Protein AF-0000000075204211 (afdb_homodimer)

Radius of gyration: 30.39 Å; Cα contacts (8 Å, |Δi|>4): 695; chains: 2; bounding box: 76×109×74 Å

Structure (mmCIF, N/CA/C/O backbone):
data_AF-0000000075204211-model_v1
#
loop_
_entity.id
_entity.type
_entity.pdbx_description
1 polymer 'Fungal pheromone STE3G-protein-coupled receptor'
#
loop_
_atom_site.group_PDB
_atom_site.id
_atom_site.type_symbol
_atom_site.label_atom_id
_atom_site.label_alt_id
_atom_site.label_comp_id
_atom_site.label_asym_id
_atom_site.label_entity_id
_atom_site.label_seq_id
_atom_site.pdbx_PDB_ins_code
_atom_site.Cartn_x
_atom_site.Cartn_y
_atom_site.Cartn_z
_atom_site.occupancy
_atom_site.B_iso_or_equiv
_atom_site.auth_seq_id
_atom_site.auth_comp_id
_atom_site.auth_asym_id
_atom_site.auth_atom_id
_atom_site.pdbx_PDB_model_num
ATOM 1 N N . MET A 1 1 ? 10.945 -36.438 -4.652 1 28.25 1 MET A N 1
ATOM 2 C CA . MET A 1 1 ? 9.922 -36.031 -3.684 1 28.25 1 MET A CA 1
ATOM 3 C C . MET A 1 1 ? 10.398 -34.875 -2.824 1 28.25 1 MET A C 1
ATOM 5 O O . MET A 1 1 ? 9.609 -34.031 -2.424 1 28.25 1 MET A O 1
ATOM 9 N N . SER A 1 2 ? 11.633 -34.969 -2.404 1 35.09 2 SER A N 1
ATOM 10 C CA . SER A 1 2 ? 12.391 -34.094 -1.518 1 35.09 2 SER A CA 1
ATOM 11 C C . SER A 1 2 ? 12.68 -32.75 -2.186 1 35.09 2 SER A C 1
ATOM 13 O O . SER A 1 2 ? 12.664 -31.719 -1.527 1 35.09 2 SER A O 1
ATOM 15 N N . ASP A 1 3 ? 13.109 -32.812 -3.381 1 40.72 3 ASP A N 1
ATOM 16 C CA . ASP A 1 3 ? 13.492 -31.703 -4.254 1 40.72 3 ASP A CA 1
ATOM 17 C C . ASP A 1 3 ? 12.289 -30.828 -4.578 1 40.72 3 ASP A C 1
ATOM 19 O O . ASP A 1 3 ? 12.43 -29.625 -4.785 1 40.72 3 ASP A O 1
ATOM 23 N N . SER A 1 4 ? 11.125 -31.516 -4.777 1 45.03 4 SER A N 1
ATOM 24 C CA . SER A 1 4 ? 9.805 -30.953 -5.047 1 45.03 4 SER A CA 1
ATOM 25 C C . SER A 1 4 ? 9.344 -30.047 -3.91 1 45.03 4 SER A C 1
ATOM 27 O O . SER A 1 4 ? 8.727 -29 -4.152 1 45.03 4 SER A O 1
ATOM 29 N N . GLN A 1 5 ? 9.672 -30.609 -2.678 1 45.28 5 GLN A N 1
ATOM 30 C CA . GLN A 1 5 ? 9.297 -29.906 -1.453 1 45.28 5 GLN A CA 1
ATOM 31 C C . GLN A 1 5 ? 10.078 -28.609 -1.301 1 45.28 5 GLN A C 1
ATOM 33 O O . GLN A 1 5 ? 9.531 -27.594 -0.864 1 45.28 5 GLN A O 1
ATOM 38 N N . ASN A 1 6 ? 11.445 -28.828 -1.537 1 50.28 6 ASN A N 1
ATOM 39 C CA . ASN A 1 6 ? 12.359 -27.688 -1.424 1 50.28 6 ASN A CA 1
ATOM 40 C C . ASN A 1 6 ? 12.039 -26.609 -2.453 1 50.28 6 ASN A C 1
ATOM 42 O O . ASN A 1 6 ? 12.125 -25.422 -2.154 1 50.28 6 ASN A O 1
ATOM 46 N N . GLY A 1 7 ? 11.539 -27.109 -3.584 1 59.78 7 GLY A N 1
ATOM 47 C CA . GLY A 1 7 ? 11.164 -26.188 -4.648 1 59.78 7 GLY A CA 1
ATOM 48 C C . GLY A 1 7 ? 9.945 -25.359 -4.316 1 59.78 7 GLY A C 1
ATOM 49 O O . GLY A 1 7 ? 9.875 -24.188 -4.656 1 59.78 7 GLY A O 1
ATOM 50 N N . SER A 1 8 ? 9.25 -26.062 -3.373 1 76.88 8 SER A N 1
ATOM 51 C CA . SER A 1 8 ? 7.992 -25.406 -3.025 1 76.88 8 SER A CA 1
ATOM 52 C C . SER A 1 8 ? 8.211 -24.297 -1.997 1 76.88 8 SER A C 1
ATOM 54 O O . SER A 1 8 ? 7.57 -23.25 -2.059 1 76.88 8 SER A O 1
ATOM 56 N N . SER A 1 9 ? 9.312 -24.609 -1.112 1 81.88 9 SER A N 1
ATOM 57 C CA . SER A 1 9 ? 9.555 -23.594 -0.093 1 81.88 9 SER A CA 1
ATOM 58 C C . SER A 1 9 ? 10.125 -22.328 -0.708 1 81.88 9 SER A C 1
ATOM 60 O O . SER A 1 9 ? 9.781 -21.219 -0.29 1 81.88 9 SER A O 1
ATOM 62 N N . LEU A 1 10 ? 10.906 -22.531 -1.711 1 82.75 10 LEU A N 1
ATOM 63 C CA . LEU A 1 10 ? 11.477 -21.375 -2.41 1 82.75 10 LEU A CA 1
ATOM 64 C C . LEU A 1 10 ? 10.406 -20.609 -3.178 1 82.75 10 LEU A C 1
ATOM 66 O O . LEU A 1 10 ? 10.383 -19.375 -3.162 1 82.75 10 LEU A O 1
ATOM 70 N N . GLU A 1 11 ? 9.57 -21.328 -3.736 1 85.88 11 GLU A N 1
ATOM 71 C CA . GLU A 1 11 ? 8.492 -20.688 -4.484 1 85.88 11 GLU A CA 1
ATOM 72 C C . GLU A 1 11 ? 7.559 -19.922 -3.561 1 85.88 11 GLU A C 1
ATOM 74 O O . GLU A 1 11 ? 7.102 -18.828 -3.902 1 85.88 11 GLU A O 1
ATOM 79 N N . ARG A 1 12 ? 7.387 -20.5 -2.412 1 87.69 12 ARG A N 1
ATOM 80 C CA . ARG A 1 12 ? 6.551 -19.828 -1.426 1 87.69 12 ARG A CA 1
ATOM 81 C C . ARG A 1 12 ? 7.199 -18.531 -0.955 1 87.69 12 ARG A C 1
ATOM 83 O O . ARG A 1 12 ? 6.516 -17.516 -0.76 1 87.69 12 ARG A O 1
ATOM 90 N N . SER A 1 13 ? 8.391 -18.688 -0.829 1 89.25 13 SER A N 1
ATOM 91 C CA . SER A 1 13 ? 9.109 -17.5 -0.365 1 89.25 13 SER A CA 1
ATOM 92 C C . SER A 1 13 ? 9.062 -16.391 -1.403 1 89.25 13 SER A C 1
ATOM 94 O O . SER A 1 13 ? 8.898 -15.219 -1.056 1 89.25 13 SER A O 1
ATOM 96 N N . ILE A 1 14 ? 9.125 -16.719 -2.598 1 87.62 14 ILE A N 1
ATOM 97 C CA . ILE A 1 14 ? 9.062 -15.734 -3.672 1 87.62 14 ILE A CA 1
ATOM 98 C C . ILE A 1 14 ? 7.66 -15.148 -3.754 1 87.62 14 ILE A C 1
ATOM 100 O O . ILE A 1 14 ? 7.492 -13.938 -3.922 1 87.62 14 ILE A O 1
ATOM 104 N N . TYR A 1 15 ? 6.75 -16.016 -3.572 1 90.25 15 TYR A N 1
ATOM 105 C CA . TYR A 1 15 ? 5.355 -15.586 -3.641 1 90.25 15 TYR A CA 1
ATOM 106 C C . TYR A 1 15 ? 5.043 -14.57 -2.543 1 90.25 15 TYR A C 1
ATOM 108 O O . TYR A 1 15 ? 4.531 -13.484 -2.82 1 90.25 15 TYR A O 1
ATOM 116 N N . TYR A 1 16 ? 5.398 -14.859 -1.369 1 90.62 16 TYR A N 1
ATOM 117 C CA . TYR A 1 16 ? 5.121 -13.953 -0.262 1 90.62 16 TYR A CA 1
ATOM 118 C C . TYR A 1 16 ? 5.992 -12.703 -0.345 1 90.62 16 TYR A C 1
ATOM 120 O O . TYR A 1 16 ? 5.578 -11.625 0.073 1 90.62 16 TYR A O 1
ATOM 128 N N . GLY A 1 17 ? 7.148 -12.898 -0.86 1 92.12 17 GLY A N 1
ATOM 129 C CA . GLY A 1 17 ? 7.988 -11.727 -1.081 1 92.12 17 GLY A CA 1
ATOM 130 C C . GLY A 1 17 ? 7.363 -10.711 -2.021 1 92.12 17 GLY A C 1
ATOM 131 O O . GLY A 1 17 ? 7.383 -9.516 -1.746 1 92.12 17 GLY A O 1
ATOM 132 N N . ILE A 1 18 ? 6.738 -11.203 -3.018 1 92.5 18 ILE A N 1
ATOM 133 C CA . ILE A 1 18 ? 6.129 -10.344 -4.02 1 92.5 18 ILE A CA 1
ATOM 134 C C . ILE A 1 18 ? 4.883 -9.672 -3.438 1 92.5 18 ILE A C 1
ATOM 136 O O . ILE A 1 18 ? 4.629 -8.492 -3.695 1 92.5 18 ILE A O 1
ATOM 140 N N . ILE A 1 19 ? 4.184 -10.383 -2.654 1 93.81 19 ILE A N 1
ATOM 141 C CA . ILE A 1 19 ? 2.973 -9.844 -2.045 1 93.81 19 ILE A CA 1
ATOM 142 C C . ILE A 1 19 ? 3.338 -8.727 -1.072 1 93.81 19 ILE A C 1
ATOM 144 O O . ILE A 1 19 ? 2.727 -7.652 -1.09 1 93.81 19 ILE A O 1
ATOM 148 N N . PHE A 1 20 ? 4.289 -8.984 -0.342 1 93 20 PHE A N 1
ATOM 149 C CA . PHE A 1 20 ? 4.699 -7.969 0.616 1 93 20 PHE A CA 1
ATOM 150 C C . PHE A 1 20 ? 5.297 -6.762 -0.099 1 93 20 PHE A C 1
ATOM 152 O O . PHE A 1 20 ? 5.113 -5.625 0.335 1 93 20 PHE A O 1
ATOM 159 N N . LYS A 1 21 ? 5.984 -7.051 -1.141 1 94.12 21 LYS A N 1
ATOM 160 C CA . LYS A 1 21 ? 6.504 -5.953 -1.95 1 94.12 21 LYS A CA 1
ATOM 161 C C . LYS A 1 21 ? 5.375 -5.09 -2.498 1 94.12 21 LYS A C 1
ATOM 163 O O . LYS A 1 21 ? 5.477 -3.859 -2.508 1 94.12 21 LYS A O 1
ATOM 168 N N . ALA A 1 22 ? 4.355 -5.711 -2.875 1 94.19 22 ALA A N 1
ATOM 169 C CA . ALA A 1 22 ? 3.201 -4.984 -3.4 1 94.19 22 ALA A CA 1
ATOM 170 C C . ALA A 1 22 ? 2.533 -4.152 -2.311 1 94.19 22 ALA A C 1
ATOM 172 O O . ALA A 1 22 ? 2.146 -3.004 -2.545 1 94.19 22 ALA A O 1
ATOM 173 N N . ILE A 1 23 ? 2.414 -4.711 -1.165 1 93.19 23 ILE A N 1
ATOM 174 C CA . ILE A 1 23 ? 1.815 -4.008 -0.037 1 93.19 23 ILE A CA 1
ATOM 175 C C . ILE A 1 23 ? 2.658 -2.783 0.312 1 93.19 23 ILE A C 1
ATOM 177 O O . ILE A 1 23 ? 2.127 -1.681 0.466 1 93.19 23 ILE A O 1
ATOM 181 N N . LEU A 1 24 ? 3.924 -3.008 0.404 1 93.19 24 LEU A N 1
ATOM 182 C CA . LEU A 1 24 ? 4.828 -1.922 0.762 1 93.19 24 LEU A CA 1
ATOM 183 C C . LEU A 1 24 ? 4.867 -0.863 -0.335 1 93.19 24 LEU A C 1
ATOM 185 O O . LEU A 1 24 ? 5.008 0.328 -0.049 1 93.19 24 LEU A O 1
ATOM 189 N N . TYR A 1 25 ? 4.77 -1.307 -1.553 1 93.56 25 TYR A N 1
ATOM 190 C CA . TYR A 1 25 ? 4.684 -0.368 -2.666 1 93.56 25 TYR A CA 1
ATOM 191 C C . TYR A 1 25 ? 3.475 0.549 -2.514 1 93.56 25 TYR A C 1
ATOM 193 O O . TYR A 1 25 ? 3.562 1.75 -2.779 1 93.56 25 TYR A O 1
ATOM 201 N N . GLY A 1 26 ? 2.375 -0.019 -2.119 1 92.56 26 GLY A N 1
ATOM 202 C CA . GLY A 1 26 ? 1.197 0.8 -1.88 1 92.56 26 GLY A CA 1
ATOM 203 C C . GLY A 1 26 ? 1.418 1.867 -0.824 1 92.56 26 GLY A C 1
ATOM 204 O O . GLY A 1 26 ? 1.018 3.02 -1.005 1 92.56 26 GLY A O 1
ATOM 205 N N . ILE A 1 27 ? 2.068 1.484 0.167 1 89.44 27 ILE A N 1
ATOM 206 C CA . ILE A 1 27 ? 2.361 2.418 1.249 1 89.44 27 ILE A CA 1
ATOM 207 C C . ILE A 1 27 ? 3.281 3.525 0.739 1 89.44 27 ILE A C 1
ATOM 209 O O . ILE A 1 27 ? 3.055 4.707 1.017 1 89.44 27 ILE A O 1
ATOM 213 N N . ASP A 1 28 ? 4.254 3.125 -0.022 1 91.88 28 ASP A N 1
ATOM 214 C CA . ASP A 1 28 ? 5.215 4.082 -0.557 1 91.88 28 ASP A CA 1
ATOM 215 C C . ASP A 1 28 ? 4.547 5.051 -1.529 1 91.88 28 ASP A C 1
ATOM 217 O O . ASP A 1 28 ? 4.859 6.242 -1.541 1 91.88 28 ASP A O 1
ATOM 221 N N . PHE A 1 29 ? 3.721 4.477 -2.264 1 90.62 29 PHE A N 1
ATOM 222 C CA . PHE A 1 29 ? 2.98 5.273 -3.234 1 90.62 29 PHE A CA 1
ATOM 223 C C . PHE A 1 29 ? 2.17 6.359 -2.539 1 90.62 29 PHE A C 1
ATOM 225 O O . PHE A 1 29 ? 2.219 7.527 -2.936 1 90.62 29 PHE A O 1
ATOM 232 N N . TYR A 1 30 ? 1.509 6.051 -1.484 1 87.81 30 TYR A N 1
ATOM 233 C CA . TYR A 1 30 ? 0.716 7.008 -0.72 1 87.81 30 TYR A CA 1
ATOM 234 C C . TYR A 1 30 ? 1.612 8.016 -0.014 1 87.81 30 TYR A C 1
ATOM 236 O O . TYR A 1 30 ? 1.323 9.219 -0.008 1 87.81 30 TYR A O 1
ATOM 244 N N . MET A 1 31 ? 2.617 7.496 0.508 1 85.38 31 MET A N 1
ATOM 245 C CA . MET A 1 31 ? 3.521 8.359 1.259 1 85.38 31 MET A CA 1
ATOM 246 C C . MET A 1 31 ? 4.129 9.43 0.354 1 85.38 31 MET A C 1
ATOM 248 O O . MET A 1 31 ? 4.297 10.578 0.768 1 85.38 31 MET A O 1
ATOM 252 N N . TYR A 1 32 ? 4.449 9.094 -0.864 1 89.12 32 TYR A N 1
ATOM 253 C CA . TYR A 1 32 ? 5.039 10.047 -1.792 1 89.12 32 TYR A CA 1
ATOM 254 C C . TYR A 1 32 ? 4.059 11.172 -2.111 1 89.12 32 TYR A C 1
ATOM 256 O O . TYR A 1 32 ? 4.41 12.352 -2.035 1 89.12 32 TYR A O 1
ATOM 264 N N . PHE A 1 33 ? 2.898 10.766 -2.398 1 84.44 33 PHE A N 1
ATOM 265 C CA . PHE A 1 33 ? 1.928 11.781 -2.785 1 84.44 33 PHE A CA 1
ATOM 266 C C . PHE A 1 33 ? 1.517 12.625 -1.584 1 84.44 33 PHE A C 1
ATOM 268 O O . PHE A 1 33 ? 1.219 13.812 -1.724 1 84.44 33 PHE A O 1
ATOM 275 N N . HIS A 1 34 ? 1.537 12.055 -0.478 1 80.69 34 HIS A N 1
ATOM 276 C CA . HIS A 1 34 ? 1.287 12.82 0.737 1 80.69 34 HIS A CA 1
ATOM 277 C C . HIS A 1 34 ? 2.4 13.828 0.988 1 80.69 34 HIS A C 1
ATOM 279 O O . HIS A 1 34 ? 2.133 14.969 1.376 1 80.69 34 HIS A O 1
ATOM 285 N N . SER A 1 35 ? 3.588 13.43 0.767 1 82.38 35 SER A N 1
ATOM 286 C CA . SER A 1 35 ? 4.715 14.344 0.943 1 82.38 35 SER A CA 1
ATOM 287 C C . SER A 1 35 ? 4.656 15.492 -0.054 1 82.38 35 SER A C 1
ATOM 289 O O . SER A 1 35 ? 4.926 16.641 0.3 1 82.38 35 SER A O 1
ATOM 291 N N . VAL A 1 36 ? 4.348 15.141 -1.252 1 81.94 36 VAL A N 1
ATOM 292 C CA . VAL A 1 36 ? 4.242 16.172 -2.281 1 81.94 36 VAL A CA 1
ATOM 293 C C . VAL A 1 36 ? 3.137 17.156 -1.912 1 81.94 36 VAL A C 1
ATOM 295 O O . VAL A 1 36 ? 3.299 18.375 -2.08 1 81.94 36 VAL A O 1
ATOM 298 N N . TYR A 1 37 ? 2.064 16.656 -1.353 1 76.94 37 TYR A N 1
ATOM 299 C CA . TYR A 1 37 ? 0.959 17.5 -0.917 1 76.94 37 TYR A CA 1
ATOM 300 C C . TYR A 1 37 ? 1.397 18.438 0.201 1 76.94 37 TYR A C 1
ATOM 302 O O . TYR A 1 37 ? 1.08 19.641 0.181 1 76.94 37 TYR A O 1
ATOM 310 N N . LEU A 1 38 ? 2.072 17.969 1.092 1 73.5 38 LEU A N 1
ATOM 311 C CA . LEU A 1 38 ? 2.549 18.766 2.213 1 73.5 38 LEU A CA 1
ATOM 312 C C . LEU A 1 38 ? 3.521 19.844 1.738 1 73.5 38 LEU A C 1
ATOM 314 O O . LEU A 1 38 ? 3.506 20.969 2.244 1 73.5 38 LEU A O 1
ATOM 318 N N . PHE A 1 39 ? 4.332 19.516 0.77 1 76.12 39 PHE A N 1
ATOM 319 C CA . PHE A 1 39 ? 5.273 20.484 0.225 1 76.12 39 PHE A CA 1
ATOM 320 C C . PHE A 1 39 ? 4.543 21.578 -0.542 1 76.12 39 PHE A C 1
ATOM 322 O O . PHE A 1 39 ? 4.953 22.734 -0.523 1 76.12 39 PHE A O 1
ATOM 329 N N . MET A 1 40 ? 3.496 21.203 -1.125 1 71.25 40 MET A N 1
ATOM 330 C CA . MET A 1 40 ? 2.725 22.172 -1.904 1 71.25 40 MET A CA 1
ATOM 331 C C . MET A 1 40 ? 1.93 23.094 -0.99 1 71.25 40 MET A C 1
ATOM 333 O O . MET A 1 40 ? 1.797 24.297 -1.271 1 71.25 40 MET A O 1
ATOM 337 N N . VAL A 1 41 ? 1.399 22.609 0.006 1 62.75 41 VAL A N 1
ATOM 338 C CA . VAL A 1 41 ? 0.593 23.406 0.928 1 62.75 41 VAL A CA 1
ATOM 339 C C . VAL A 1 41 ? 1.503 24.266 1.803 1 62.75 41 VAL A C 1
ATOM 341 O O . VAL A 1 41 ? 1.128 25.375 2.201 1 62.75 41 VAL A O 1
ATOM 344 N N . ALA A 1 42 ? 2.514 23.672 2.219 1 57.75 42 ALA A N 1
ATOM 345 C CA . ALA A 1 42 ? 3.436 24.453 3.037 1 57.75 42 ALA A CA 1
ATOM 346 C C . ALA A 1 42 ? 3.984 25.641 2.258 1 57.75 42 ALA A C 1
ATOM 348 O O . ALA A 1 42 ? 4.52 26.578 2.846 1 57.75 42 ALA A O 1
ATOM 349 N N . GLY A 1 43 ? 3.387 26.219 1.169 1 52.66 43 GLY A N 1
ATOM 350 C CA . GLY A 1 43 ? 3.523 27.391 0.305 1 52.66 43 GLY A CA 1
ATOM 351 C C . GLY A 1 43 ? 4.758 28.219 0.609 1 52.66 43 GLY A C 1
ATOM 352 O O . GLY A 1 43 ? 4.934 29.297 0.058 1 52.66 43 GLY A O 1
ATOM 353 N N . GLY A 1 44 ? 5.547 28.125 1.689 1 48.88 44 GLY A N 1
ATOM 354 C CA . GLY A 1 44 ? 6.402 29.281 1.928 1 48.88 44 GLY A CA 1
ATOM 355 C C . GLY A 1 44 ? 7.57 29.359 0.963 1 48.88 44 GLY A C 1
ATOM 356 O O . GLY A 1 44 ? 7.977 28.359 0.382 1 48.88 44 GLY A O 1
ATOM 357 N N . SER A 1 45 ? 7.824 30.688 0.385 1 46.22 45 SER A N 1
ATOM 358 C CA . SER A 1 45 ? 8.75 31.25 -0.59 1 46.22 45 SER A CA 1
ATOM 359 C C . SER A 1 45 ? 10.109 30.547 -0.533 1 46.22 45 SER A C 1
ATOM 361 O O . SER A 1 45 ? 10.695 30.234 -1.57 1 46.22 45 SER A O 1
ATOM 363 N N . ALA A 1 46 ? 10.922 30.922 0.455 1 46.5 46 ALA A N 1
ATOM 364 C CA . ALA A 1 46 ? 12.375 30.781 0.529 1 46.5 46 ALA A CA 1
ATOM 365 C C . ALA A 1 46 ? 12.797 29.328 0.399 1 46.5 46 ALA A C 1
ATOM 367 O O . ALA A 1 46 ? 13.945 29.031 0.061 1 46.5 46 ALA A O 1
ATOM 368 N N . ARG A 1 47 ? 11.984 28.328 0.801 1 52.72 47 ARG A N 1
ATOM 369 C CA . ARG A 1 47 ? 12.305 26.922 1.083 1 52.72 47 ARG A CA 1
ATOM 370 C C . ARG A 1 47 ? 11.961 26.031 -0.108 1 52.72 47 ARG A C 1
ATOM 372 O O . ARG A 1 47 ? 12.047 24.812 -0.016 1 52.72 47 ARG A O 1
ATOM 379 N N . SER A 1 48 ? 11.852 26.75 -1.287 1 55.72 48 SER A N 1
ATOM 380 C CA . SER A 1 48 ? 11.258 26.188 -2.496 1 55.72 48 SER A CA 1
ATOM 381 C C . SER A 1 48 ? 12.219 25.234 -3.191 1 55.72 48 SER A C 1
ATOM 383 O O . SER A 1 48 ? 11.82 24.156 -3.631 1 55.72 48 SER A O 1
ATOM 385 N N . HIS A 1 49 ? 13.562 25.75 -3.227 1 57.97 49 HIS A N 1
ATOM 386 C CA . HIS A 1 49 ? 14.477 24.922 -4.012 1 57.97 49 HIS A CA 1
ATOM 387 C C . HIS A 1 49 ? 14.734 23.594 -3.334 1 57.97 49 HIS A C 1
ATOM 389 O O . HIS A 1 49 ? 14.797 22.547 -4 1 57.97 49 HIS A O 1
ATOM 395 N N . SER A 1 50 ? 14.789 23.656 -2.014 1 65.44 50 SER A N 1
ATOM 396 C CA . SER A 1 50 ? 15.078 22.422 -1.302 1 65.44 50 SER A CA 1
ATOM 397 C C . SER A 1 50 ? 13.891 21.469 -1.355 1 65.44 50 SER A C 1
ATOM 399 O O . SER A 1 50 ? 14.078 20.25 -1.432 1 65.44 50 SER A O 1
ATOM 401 N N . HIS A 1 51 ? 12.812 22.062 -1.683 1 74.5 51 HIS A N 1
ATOM 402 C CA . HIS A 1 51 ? 11.609 21.234 -1.747 1 74.5 51 HIS A CA 1
ATOM 403 C C . HIS A 1 51 ? 11.516 20.5 -3.082 1 74.5 51 HIS A C 1
ATOM 405 O O . HIS A 1 51 ? 11.078 19.344 -3.135 1 74.5 51 HIS A O 1
ATOM 411 N N . GLY A 1 52 ? 12.141 21.172 -4.051 1 76.19 52 GLY A N 1
ATOM 412 C CA . GLY A 1 52 ? 12.094 20.562 -5.375 1 76.19 52 GLY A CA 1
ATOM 413 C C . GLY A 1 52 ? 12.984 19.344 -5.5 1 76.19 52 GLY A C 1
ATOM 414 O O . GLY A 1 52 ? 12.594 18.359 -6.129 1 76.19 52 GLY A O 1
ATOM 415 N N . LEU A 1 53 ? 14.117 19.422 -4.887 1 79.62 53 LEU A N 1
ATOM 416 C CA . LEU A 1 53 ? 15.055 18.312 -4.938 1 79.62 53 LEU A CA 1
ATOM 417 C C . LEU A 1 53 ? 14.461 17.078 -4.262 1 79.62 53 LEU A C 1
ATOM 419 O O . LEU A 1 53 ? 14.57 15.961 -4.781 1 79.62 53 LEU A O 1
ATOM 423 N N . TYR A 1 54 ? 13.766 17.312 -3.199 1 83.62 54 TYR A N 1
ATOM 424 C CA . TYR A 1 54 ? 13.18 16.188 -2.471 1 83.62 54 TYR A CA 1
ATOM 425 C C . TYR A 1 54 ? 12.023 15.578 -3.25 1 83.62 54 TYR A C 1
ATOM 427 O O . TYR A 1 54 ? 11.836 14.359 -3.232 1 83.62 54 TYR A O 1
ATOM 435 N N . VAL A 1 55 ? 11.367 16.438 -3.984 1 85.81 55 VAL A N 1
ATOM 436 C CA . VAL A 1 55 ? 10.242 15.938 -4.766 1 85.81 55 VAL A CA 1
ATOM 437 C C . VAL A 1 55 ? 10.75 15.125 -5.953 1 85.81 55 VAL A C 1
ATOM 439 O O . VAL A 1 55 ? 10.203 14.07 -6.27 1 85.81 55 VAL A O 1
ATOM 442 N N . VAL A 1 56 ? 11.844 15.586 -6.5 1 88.25 56 VAL A N 1
ATOM 443 C CA . VAL A 1 56 ? 12.391 14.906 -7.672 1 88.25 56 VAL A CA 1
ATOM 444 C C . VAL A 1 56 ? 13.031 13.586 -7.258 1 88.25 56 VAL A C 1
ATOM 446 O O . VAL A 1 56 ? 12.836 12.562 -7.91 1 88.25 56 VAL A O 1
ATOM 449 N N . VAL A 1 57 ? 13.75 13.648 -6.234 1 88.88 57 VAL A N 1
ATOM 450 C CA . VAL A 1 57 ? 14.406 12.43 -5.77 1 88.88 57 VAL A CA 1
ATOM 451 C C . VAL A 1 57 ? 13.352 11.422 -5.309 1 88.88 57 VAL A C 1
ATOM 453 O O . VAL A 1 57 ? 13.453 10.227 -5.602 1 88.88 57 VAL A O 1
ATOM 456 N N . GLY A 1 58 ? 12.352 11.93 -4.621 1 90.5 58 GLY A N 1
ATOM 457 C CA . GLY A 1 58 ? 11.266 11.047 -4.211 1 90.5 58 GLY A CA 1
ATOM 458 C C . GLY A 1 58 ? 10.508 10.453 -5.383 1 90.5 58 GLY A C 1
ATOM 459 O O . GLY A 1 58 ? 10.156 9.273 -5.359 1 90.5 58 GLY A O 1
ATOM 460 N N . GLY A 1 59 ? 10.297 11.234 -6.383 1 91.94 59 GLY A N 1
ATOM 461 C CA . GLY A 1 59 ? 9.625 10.758 -7.582 1 91.94 59 GLY A CA 1
ATOM 462 C C . GLY A 1 59 ? 10.438 9.734 -8.352 1 91.94 59 GLY A C 1
ATOM 463 O O . GLY A 1 59 ? 9.883 8.75 -8.859 1 91.94 59 GLY A O 1
ATOM 464 N N . THR A 1 60 ? 11.695 9.977 -8.398 1 93.38 60 THR A N 1
ATOM 465 C CA . THR A 1 60 ? 12.578 9.031 -9.07 1 93.38 60 THR A CA 1
ATOM 466 C C . THR A 1 60 ? 12.617 7.703 -8.328 1 93.38 60 THR A C 1
ATOM 468 O O . THR A 1 60 ? 12.594 6.637 -8.945 1 93.38 60 THR A O 1
ATOM 471 N N . LEU A 1 61 ? 12.688 7.773 -7.047 1 93.88 61 LEU A N 1
ATOM 472 C CA . LEU A 1 61 ? 12.695 6.562 -6.234 1 93.88 61 LEU A CA 1
ATOM 473 C C . LEU A 1 61 ? 11.406 5.773 -6.422 1 93.88 61 LEU A C 1
ATOM 475 O O . LEU A 1 61 ? 11.43 4.547 -6.523 1 93.88 61 LEU A O 1
ATOM 479 N N . LEU A 1 62 ? 10.312 6.449 -6.504 1 93.88 62 LEU A N 1
ATOM 480 C CA . LEU A 1 62 ? 9.023 5.789 -6.715 1 93.88 62 LEU A CA 1
ATOM 481 C C . LEU A 1 62 ? 8.969 5.145 -8.094 1 93.88 62 LEU A C 1
ATOM 483 O O . LEU A 1 62 ? 8.438 4.039 -8.25 1 93.88 62 LEU A O 1
ATOM 487 N N . ALA A 1 63 ? 9.477 5.859 -9.023 1 93.75 63 ALA A N 1
ATOM 488 C CA . ALA A 1 63 ? 9.492 5.324 -10.383 1 93.75 63 ALA A CA 1
ATOM 489 C C . ALA A 1 63 ? 10.336 4.055 -10.461 1 93.75 63 ALA A C 1
ATOM 491 O O . ALA A 1 63 ? 9.938 3.074 -11.094 1 93.75 63 ALA A O 1
ATOM 492 N N . LEU A 1 64 ? 11.445 4.133 -9.875 1 94.06 64 LEU A N 1
ATOM 493 C CA . LEU A 1 64 ? 12.328 2.971 -9.867 1 94.06 64 LEU A CA 1
ATOM 494 C C . LEU A 1 64 ? 11.68 1.804 -9.125 1 94.06 64 LEU A C 1
ATOM 496 O O . LEU A 1 64 ? 11.758 0.659 -9.578 1 94.06 64 LEU A O 1
ATOM 500 N N . LEU A 1 65 ? 11.047 2.098 -8.023 1 94.19 65 LEU A N 1
ATOM 501 C CA . LEU A 1 65 ? 10.359 1.06 -7.262 1 94.19 65 LEU A CA 1
ATOM 502 C C . LEU A 1 65 ? 9.203 0.471 -8.07 1 94.19 65 LEU A C 1
ATOM 504 O O . LEU A 1 65 ? 8.938 -0.729 -7.988 1 94.19 65 LEU A O 1
ATOM 508 N N . THR A 1 66 ? 8.594 1.315 -8.82 1 94.31 66 THR A N 1
ATOM 509 C CA . THR A 1 66 ? 7.488 0.864 -9.656 1 94.31 66 THR A CA 1
ATOM 510 C C . THR A 1 66 ? 7.984 -0.099 -10.734 1 94.31 66 THR A C 1
ATOM 512 O O . THR A 1 66 ? 7.391 -1.159 -10.945 1 94.31 66 THR A O 1
ATOM 515 N N . ILE A 1 67 ? 9.031 0.276 -11.289 1 93.12 67 ILE A N 1
ATOM 516 C CA . ILE A 1 67 ? 9.602 -0.561 -12.336 1 93.12 67 ILE A CA 1
ATOM 517 C C . ILE A 1 67 ? 10.031 -1.903 -11.75 1 93.12 67 ILE A C 1
ATOM 519 O O . ILE A 1 67 ? 9.727 -2.959 -12.312 1 93.12 67 ILE A O 1
ATOM 523 N N . SER A 1 68 ? 10.695 -1.859 -10.727 1 93.25 68 SER A N 1
ATOM 524 C CA . SER A 1 68 ? 11.18 -3.08 -10.086 1 93.25 68 SER A CA 1
ATOM 525 C C . SER A 1 68 ? 10.023 -3.965 -9.641 1 93.25 68 SER A C 1
ATOM 527 O O . SER A 1 68 ? 10.055 -5.184 -9.836 1 93.25 68 SER A O 1
ATOM 529 N N . THR A 1 69 ? 8.992 -3.363 -9.031 1 94.12 69 THR A N 1
ATOM 530 C CA . THR A 1 69 ? 7.859 -4.121 -8.516 1 94.12 69 THR A CA 1
ATOM 531 C C . THR A 1 69 ? 7.09 -4.793 -9.648 1 94.12 69 THR A C 1
ATOM 533 O O . THR A 1 69 ? 6.816 -5.992 -9.594 1 94.12 69 THR A O 1
ATOM 536 N N . PHE A 1 70 ? 6.859 -4.094 -10.703 1 92.88 70 PHE A N 1
ATOM 537 C CA . PHE A 1 70 ? 6.039 -4.652 -11.773 1 92.88 70 PHE A CA 1
ATOM 538 C C . PHE A 1 70 ? 6.852 -5.625 -12.625 1 92.88 70 PHE A C 1
ATOM 540 O O . PHE A 1 70 ? 6.305 -6.59 -13.164 1 92.88 70 PHE A O 1
ATOM 547 N N . ALA A 1 71 ? 8.133 -5.395 -12.703 1 90.5 71 ALA A N 1
ATOM 548 C CA . ALA A 1 71 ? 8.977 -6.379 -13.375 1 90.5 71 ALA A CA 1
ATOM 549 C C . ALA A 1 71 ? 8.953 -7.719 -12.641 1 90.5 71 ALA A C 1
ATOM 551 O O . ALA A 1 71 ? 8.852 -8.773 -13.266 1 90.5 71 ALA A O 1
ATOM 552 N N . ASN A 1 72 ? 9 -7.652 -11.32 1 90.69 72 ASN A N 1
ATOM 553 C CA . ASN A 1 72 ? 8.969 -8.875 -10.523 1 90.69 72 ASN A CA 1
ATOM 554 C C . ASN A 1 72 ? 7.598 -9.547 -10.586 1 90.69 72 ASN A C 1
ATOM 556 O O . ASN A 1 72 ? 7.5 -10.773 -10.594 1 90.69 72 ASN A O 1
ATOM 560 N N . ILE A 1 73 ? 6.559 -8.75 -10.656 1 91.69 73 ILE A N 1
ATOM 561 C CA . ILE A 1 73 ? 5.199 -9.273 -10.711 1 91.69 73 ILE A CA 1
ATOM 562 C C . ILE A 1 73 ? 4.98 -9.984 -12.047 1 91.69 73 ILE A C 1
ATOM 564 O O . ILE A 1 73 ? 4.418 -11.078 -12.086 1 91.69 73 ILE A O 1
ATOM 568 N N . VAL A 1 74 ? 5.461 -9.406 -13.102 1 89.69 74 VAL A N 1
ATOM 569 C CA . VAL A 1 74 ? 5.289 -10.008 -14.422 1 89.69 74 VAL A CA 1
ATOM 570 C C . VAL A 1 74 ? 6.133 -11.273 -14.523 1 89.69 74 VAL A C 1
ATOM 572 O O . VAL A 1 74 ? 5.699 -12.266 -15.117 1 89.69 74 VAL A O 1
ATOM 575 N N . PHE A 1 75 ? 7.258 -11.227 -13.938 1 87.88 75 PHE A N 1
ATOM 576 C CA . PHE A 1 75 ? 8.109 -12.406 -13.953 1 87.88 75 PHE A CA 1
ATOM 577 C C . PHE A 1 75 ? 7.438 -13.57 -13.234 1 87.88 75 PHE A C 1
ATOM 579 O O . PHE A 1 75 ? 7.504 -14.711 -13.688 1 87.88 75 PHE A O 1
ATOM 586 N N . ALA A 1 76 ? 6.836 -13.258 -12.133 1 87.44 76 ALA A N 1
ATOM 587 C CA . ALA A 1 76 ? 6.156 -14.289 -11.359 1 87.44 76 ALA A CA 1
ATOM 588 C C . ALA A 1 76 ? 4.953 -14.844 -12.125 1 87.44 76 ALA A C 1
ATOM 590 O O . ALA A 1 76 ? 4.648 -16.031 -12.031 1 87.44 76 ALA A O 1
ATOM 591 N N . GLU A 1 77 ? 4.332 -13.992 -12.891 1 87.62 77 GLU A N 1
ATOM 592 C CA . GLU A 1 77 ? 3.232 -14.461 -13.734 1 87.62 77 GLU A CA 1
ATOM 593 C C . GLU A 1 77 ? 3.713 -15.477 -14.758 1 87.62 77 GLU A C 1
ATOM 595 O O . GLU A 1 77 ? 3.084 -16.531 -14.945 1 87.62 77 GLU A O 1
ATOM 600 N N . PHE A 1 78 ? 4.816 -15.195 -15.367 1 84.56 78 PHE A N 1
ATOM 601 C CA . PHE A 1 78 ? 5.355 -16.094 -16.375 1 84.56 78 PHE A CA 1
ATOM 602 C C . PHE A 1 78 ? 5.809 -17.406 -15.734 1 84.56 78 PHE A C 1
ATOM 604 O O . PHE A 1 78 ? 5.656 -18.484 -16.328 1 84.56 78 PHE A O 1
ATOM 611 N N . MET A 1 79 ? 6.223 -17.281 -14.57 1 82.94 79 MET A N 1
ATOM 612 C CA . MET A 1 79 ? 6.766 -18.453 -13.883 1 82.94 79 MET A CA 1
ATOM 613 C C . MET A 1 79 ? 5.645 -19.391 -13.43 1 82.94 79 MET A C 1
ATOM 615 O O . MET A 1 79 ? 5.711 -20.594 -13.648 1 82.94 79 MET A O 1
ATOM 619 N N . TRP A 1 80 ? 4.609 -18.828 -12.836 1 84.31 80 TRP A N 1
ATOM 620 C CA . TRP A 1 80 ? 3.607 -19.672 -12.18 1 84.31 80 TRP A CA 1
ATOM 621 C C . TRP A 1 80 ? 2.434 -19.938 -13.117 1 84.31 80 TRP A C 1
ATOM 623 O O . TRP A 1 80 ? 1.742 -20.953 -12.969 1 84.31 80 TRP A O 1
ATOM 633 N N . ILE A 1 81 ? 2.182 -19.094 -14.109 1 83 81 ILE A N 1
ATOM 634 C CA . ILE A 1 81 ? 0.954 -19.234 -14.883 1 83 81 ILE A CA 1
ATOM 635 C C . ILE A 1 81 ? 1.293 -19.641 -16.312 1 83 81 ILE A C 1
ATOM 637 O O . ILE A 1 81 ? 0.876 -20.703 -16.797 1 83 81 ILE A O 1
ATOM 641 N N . ASP A 1 82 ? 2.15 -18.922 -17.016 1 80.12 82 ASP A N 1
ATOM 642 C CA . ASP A 1 82 ? 2.361 -19.125 -18.438 1 80.12 82 ASP A CA 1
ATOM 643 C C . ASP A 1 82 ? 3.316 -20.297 -18.688 1 80.12 82 ASP A C 1
ATOM 645 O O . ASP A 1 82 ? 3.115 -21.078 -19.625 1 80.12 82 ASP A O 1
ATOM 649 N N . HIS A 1 83 ? 4.352 -20.391 -17.922 1 78.94 83 HIS A N 1
ATOM 650 C CA . HIS A 1 83 ? 5.363 -21.406 -18.203 1 78.94 83 HIS A CA 1
ATOM 651 C C . HIS A 1 83 ? 5.504 -22.375 -17.047 1 78.94 83 HIS A C 1
ATOM 653 O O . HIS A 1 83 ? 6.621 -22.734 -16.656 1 78.94 83 HIS A O 1
ATOM 659 N N . ARG A 1 84 ? 4.344 -22.828 -16.609 1 77.44 84 ARG A N 1
ATOM 660 C CA . ARG A 1 84 ? 4.371 -23.734 -15.469 1 77.44 84 ARG A CA 1
ATOM 661 C C . ARG A 1 84 ? 4.816 -25.125 -15.891 1 77.44 84 ARG A C 1
ATOM 663 O O . ARG A 1 84 ? 5.344 -25.891 -15.07 1 77.44 84 ARG A O 1
ATOM 670 N N . ASP A 1 85 ? 4.625 -25.391 -17.125 1 72.75 85 ASP A N 1
ATOM 671 C CA . ASP A 1 85 ? 4.832 -26.75 -17.594 1 72.75 85 ASP A CA 1
ATOM 672 C C . ASP A 1 85 ? 6.223 -26.922 -18.203 1 72.75 85 ASP A C 1
ATOM 674 O O . ASP A 1 85 ? 6.484 -27.891 -18.906 1 72.75 85 ASP A O 1
ATOM 678 N N . ILE A 1 86 ? 7.062 -26.016 -17.969 1 70.19 86 ILE A N 1
ATOM 679 C CA . ILE A 1 86 ? 8.414 -26.141 -18.516 1 70.19 86 ILE A CA 1
ATOM 680 C C . ILE A 1 86 ? 9.203 -27.156 -17.688 1 70.19 86 ILE A C 1
ATOM 682 O O . ILE A 1 86 ? 8.773 -27.531 -16.594 1 70.19 86 ILE A O 1
ATOM 686 N N . PHE A 1 87 ? 10.219 -27.625 -18.312 1 73.25 87 PHE A N 1
ATOM 687 C CA . PHE A 1 87 ? 11.078 -28.578 -17.641 1 73.25 87 PHE A CA 1
ATOM 688 C C . PHE A 1 87 ? 11.633 -28 -16.344 1 73.25 87 PHE A C 1
ATOM 690 O O . PHE A 1 87 ? 12.195 -26.891 -16.344 1 73.25 87 PHE A O 1
ATOM 697 N N . GLY A 1 88 ? 11.383 -28.578 -15.125 1 73.19 88 GLY A N 1
ATOM 698 C CA . GLY A 1 88 ? 11.852 -28.125 -13.828 1 73.19 88 GLY A CA 1
ATOM 699 C C . GLY A 1 88 ? 10.836 -27.281 -13.078 1 73.19 88 GLY A C 1
ATOM 700 O O . GLY A 1 88 ? 11.055 -26.906 -11.93 1 73.19 88 GLY A O 1
ATOM 701 N N . GLY A 1 89 ? 9.727 -27.094 -13.797 1 75.31 89 GLY A N 1
ATOM 702 C CA . GLY A 1 89 ? 8.656 -26.359 -13.133 1 75.31 89 GLY A CA 1
ATOM 703 C C . GLY A 1 89 ? 8.922 -24.859 -13.047 1 75.31 89 GLY A C 1
ATOM 704 O O . GLY A 1 89 ? 9.742 -24.328 -13.797 1 75.31 89 GLY A O 1
ATOM 705 N N . PRO A 1 90 ? 8.25 -24.219 -12.266 1 79.44 90 PRO A N 1
ATOM 706 C CA . PRO A 1 90 ? 8.43 -22.766 -12.117 1 79.44 90 PRO A CA 1
ATOM 707 C C . PRO A 1 90 ? 9.852 -22.391 -11.719 1 79.44 90 PRO A C 1
ATOM 709 O O . PRO A 1 90 ? 10.367 -21.359 -12.172 1 79.44 90 PRO A O 1
ATOM 712 N N . LEU A 1 91 ? 10.547 -23.156 -10.938 1 77.19 91 LEU A N 1
ATOM 713 C CA . LEU A 1 91 ? 11.914 -22.844 -10.531 1 77.19 91 LEU A CA 1
ATOM 714 C C . LEU A 1 91 ? 12.891 -23.047 -11.688 1 77.19 91 LEU A C 1
ATOM 716 O O . LEU A 1 91 ? 13.914 -22.375 -11.766 1 77.19 91 LEU A O 1
ATOM 720 N N . GLY A 1 92 ? 12.531 -24.016 -12.531 1 75.19 92 GLY A N 1
ATOM 721 C CA . GLY A 1 92 ? 13.32 -24.172 -13.742 1 75.19 92 GLY A CA 1
ATOM 722 C C . GLY A 1 92 ? 13.258 -22.969 -14.656 1 75.19 92 GLY A C 1
ATOM 723 O O . GLY A 1 92 ? 14.273 -22.594 -15.25 1 75.19 92 GLY A O 1
ATOM 724 N N . TYR A 1 93 ? 12.078 -22.375 -14.703 1 77.75 93 TYR A N 1
ATOM 725 C CA . TYR A 1 93 ? 11.898 -21.156 -15.484 1 77.75 93 TYR A CA 1
ATOM 726 C C . TYR A 1 93 ? 12.695 -20 -14.883 1 77.75 93 TYR A C 1
ATOM 728 O O . TYR A 1 93 ? 13.289 -19.20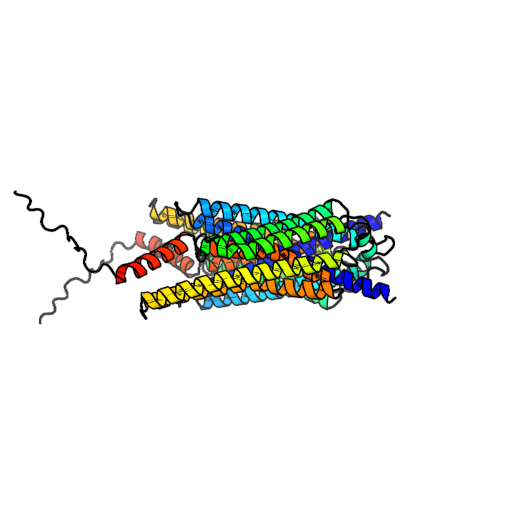3 -15.609 1 77.75 93 TYR A O 1
ATOM 736 N N . LEU A 1 94 ? 12.734 -20 -13.602 1 76.5 94 LEU A N 1
ATOM 737 C CA . LEU A 1 94 ? 13.469 -18.953 -12.906 1 76.5 94 LEU A CA 1
ATOM 738 C C . LEU A 1 94 ? 14.961 -19.016 -13.234 1 76.5 94 LEU A C 1
ATOM 740 O O . LEU A 1 94 ? 15.586 -18 -13.531 1 76.5 94 LEU A O 1
ATOM 744 N N . ASN A 1 95 ? 15.445 -20.172 -13.211 1 74.19 95 ASN A N 1
ATOM 745 C CA . ASN A 1 95 ? 16.875 -20.359 -13.461 1 74.19 95 ASN A CA 1
ATOM 746 C C . ASN A 1 95 ? 17.219 -20.109 -14.922 1 74.19 95 ASN A C 1
ATOM 748 O O . ASN A 1 95 ? 18.266 -19.547 -15.219 1 74.19 95 ASN A O 1
ATOM 752 N N . ALA A 1 96 ? 16.312 -20.438 -15.797 1 74.44 96 ALA A N 1
ATOM 753 C CA . ALA A 1 96 ? 16.578 -20.328 -17.234 1 74.44 96 ALA A CA 1
ATOM 754 C C . ALA A 1 96 ? 16.375 -18.906 -17.734 1 74.44 96 ALA A C 1
ATOM 756 O O . ALA A 1 96 ? 17.016 -18.469 -18.688 1 74.44 96 ALA A O 1
ATOM 757 N N . ASN A 1 97 ? 15.461 -18.141 -17.047 1 75.31 97 ASN A N 1
ATOM 758 C CA . ASN A 1 97 ? 15.07 -16.828 -17.578 1 75.31 97 ASN A CA 1
ATOM 759 C C . ASN A 1 97 ? 15.398 -15.711 -16.609 1 75.31 97 ASN A C 1
ATOM 761 O O . ASN A 1 97 ? 14.797 -14.633 -16.656 1 75.31 97 ASN A O 1
ATOM 765 N N . SER A 1 98 ? 16.359 -16.016 -15.789 1 73.25 98 SER A N 1
ATOM 766 C CA . SER A 1 98 ? 16.734 -14.984 -14.828 1 73.25 98 SER A CA 1
ATOM 767 C C . SER A 1 98 ? 17.469 -13.828 -15.516 1 73.25 98 SER A C 1
ATOM 769 O O . SER A 1 98 ? 17.484 -12.711 -15 1 73.25 98 SER A O 1
ATOM 771 N N . ALA A 1 99 ? 17.938 -14.102 -16.766 1 75 99 ALA A N 1
ATOM 772 C CA . ALA A 1 99 ? 18.75 -13.102 -17.453 1 75 99 ALA A CA 1
ATOM 773 C C . ALA A 1 99 ? 17.953 -12.398 -18.547 1 75 99 ALA A C 1
ATOM 775 O O . ALA A 1 99 ? 18.531 -11.711 -19.391 1 75 99 ALA A O 1
ATOM 776 N N . VAL A 1 100 ? 16.719 -12.523 -18.484 1 80.19 100 VAL A N 1
ATOM 777 C CA . VAL A 1 100 ? 15.914 -11.836 -19.484 1 80.19 100 VAL A CA 1
ATOM 778 C C . VAL A 1 100 ? 15.992 -10.328 -19.25 1 80.19 100 VAL A C 1
ATOM 780 O O . VAL A 1 100 ? 16.125 -9.867 -18.125 1 80.19 100 VAL A O 1
ATOM 783 N N . TRP A 1 101 ? 15.891 -9.578 -20.234 1 80.56 101 TRP A N 1
ATOM 784 C CA . TRP A 1 101 ? 16.172 -8.141 -20.203 1 80.56 101 TRP A CA 1
ATOM 785 C C . TRP A 1 101 ? 15.211 -7.422 -19.266 1 80.56 101 TRP A C 1
ATOM 787 O O . TRP A 1 101 ? 15.609 -6.492 -18.562 1 80.56 101 TRP A O 1
ATOM 797 N N . TRP A 1 102 ? 13.969 -7.723 -19.297 1 81.31 102 TRP A N 1
ATOM 798 C CA . TRP A 1 102 ? 13.016 -6.984 -18.469 1 81.31 102 TRP A CA 1
ATOM 799 C C . TRP A 1 102 ? 13.195 -7.312 -17 1 81.31 102 TRP A C 1
ATOM 801 O O . TRP A 1 102 ? 12.945 -6.469 -16.125 1 81.31 102 TRP A O 1
ATOM 811 N N . GLN A 1 103 ? 13.672 -8.477 -16.703 1 84.88 103 GLN A N 1
ATOM 812 C CA . GLN A 1 103 ? 13.984 -8.805 -15.328 1 84.88 103 GLN A CA 1
ATOM 813 C C . GLN A 1 103 ? 15.273 -8.125 -14.875 1 84.88 103 GLN A C 1
ATOM 815 O O . GLN A 1 103 ? 15.383 -7.684 -13.727 1 84.88 103 GLN A O 1
ATOM 820 N N . THR A 1 104 ? 16.172 -8.039 -15.789 1 82.56 104 THR A N 1
ATOM 821 C CA . THR A 1 104 ? 17.422 -7.332 -15.492 1 82.56 104 THR A CA 1
ATOM 822 C C . THR A 1 104 ? 17.141 -5.848 -15.258 1 82.56 104 THR A C 1
ATOM 824 O O . THR A 1 104 ? 17.75 -5.23 -14.383 1 82.56 104 THR A O 1
ATOM 827 N N . LEU A 1 105 ? 16.219 -5.375 -15.977 1 85.75 105 LEU A N 1
ATOM 828 C CA . LEU A 1 105 ? 15.82 -3.984 -15.781 1 85.75 105 LEU A CA 1
ATOM 829 C C . LEU A 1 105 ? 15.227 -3.783 -14.391 1 85.75 105 LEU A C 1
ATOM 831 O O . LEU A 1 105 ? 15.5 -2.779 -13.734 1 85.75 105 LEU A O 1
ATOM 835 N N . GLY A 1 106 ? 14.422 -4.699 -13.984 1 88.19 106 GLY A N 1
ATOM 836 C CA . GLY A 1 106 ? 13.844 -4.625 -12.656 1 88.19 106 GLY A CA 1
ATOM 837 C C . GLY A 1 106 ? 14.875 -4.691 -11.547 1 88.19 106 GLY A C 1
ATOM 838 O O . GLY A 1 106 ? 14.797 -3.945 -10.57 1 88.19 106 GLY A O 1
ATOM 839 N N . THR A 1 107 ? 15.852 -5.469 -11.766 1 85.81 107 THR A N 1
ATOM 840 C CA . THR A 1 107 ? 16.906 -5.625 -10.773 1 85.81 107 THR A CA 1
ATOM 841 C C . THR A 1 107 ? 17.797 -4.379 -10.727 1 85.81 107 THR A C 1
ATOM 843 O O . THR A 1 107 ? 18.156 -3.912 -9.641 1 85.81 107 THR A O 1
ATOM 846 N N . VAL A 1 108 ? 18.047 -3.891 -11.852 1 87 108 VAL A N 1
ATOM 847 C CA . VAL A 1 108 ? 18.859 -2.686 -11.914 1 87 108 VAL A CA 1
ATOM 848 C C . VAL A 1 108 ? 18.109 -1.515 -11.281 1 87 108 VAL A C 1
ATOM 850 O O . VAL A 1 108 ? 18.703 -0.699 -10.578 1 87 108 VAL A O 1
ATOM 853 N N . ALA A 1 109 ? 16.875 -1.499 -11.547 1 91 109 ALA A N 1
ATOM 854 C CA . ALA A 1 109 ? 16.062 -0.434 -10.961 1 91 109 ALA A CA 1
ATOM 855 C C . ALA A 1 109 ? 16.078 -0.523 -9.438 1 91 109 ALA A C 1
ATOM 857 O O . ALA A 1 109 ? 16.141 0.498 -8.75 1 91 109 ALA A O 1
ATOM 858 N N . SER A 1 110 ? 15.984 -1.66 -8.984 1 89.5 110 SER A N 1
ATOM 859 C CA . SER A 1 110 ? 16.031 -1.85 -7.539 1 89.5 110 SER A CA 1
ATOM 860 C C . SER A 1 110 ? 17.375 -1.433 -6.969 1 89.5 110 SER A C 1
ATOM 862 O O . SER A 1 110 ? 17.453 -0.766 -5.938 1 89.5 110 SER A O 1
ATOM 864 N N . GLN A 1 111 ? 18.391 -1.746 -7.645 1 88.75 111 GLN A N 1
ATOM 865 C CA . GLN A 1 111 ? 19.734 -1.388 -7.188 1 88.75 111 GLN A CA 1
ATOM 866 C C . GLN A 1 111 ? 19.938 0.123 -7.223 1 88.75 111 GLN A C 1
ATOM 868 O O . GLN A 1 111 ? 20.531 0.696 -6.309 1 88.75 111 GLN A O 1
ATOM 873 N N . MET A 1 112 ? 19.422 0.653 -8.227 1 90.25 112 MET A N 1
ATOM 874 C CA . MET A 1 112 ? 19.547 2.104 -8.352 1 90.25 112 MET A CA 1
ATOM 875 C C . MET A 1 112 ? 18.781 2.809 -7.234 1 90.25 112 MET A C 1
ATOM 877 O O . MET A 1 112 ? 19.203 3.865 -6.758 1 90.25 112 MET A O 1
ATOM 881 N N . SER A 1 113 ? 17.719 2.221 -6.902 1 90.56 113 SER A N 1
ATOM 882 C CA . SER A 1 113 ? 16.953 2.797 -5.801 1 90.56 113 SER A CA 1
ATOM 883 C C . SER A 1 113 ? 17.75 2.764 -4.5 1 90.56 113 SER A C 1
ATOM 885 O O . SER A 1 113 ? 17.703 3.703 -3.705 1 90.56 113 SER A O 1
ATOM 887 N N . PHE A 1 114 ? 18.531 1.738 -4.305 1 89.25 114 PHE A N 1
ATOM 888 C CA . PHE A 1 114 ? 19.375 1.641 -3.121 1 89.25 114 PHE A CA 1
ATOM 889 C C . PHE A 1 114 ? 20.469 2.705 -3.148 1 89.25 114 PHE A C 1
ATOM 891 O O . PHE A 1 114 ? 20.734 3.359 -2.137 1 89.25 114 PHE A O 1
ATOM 898 N N . PHE A 1 115 ? 20.922 2.896 -4.297 1 90.19 115 PHE A N 1
ATOM 899 C CA . PHE A 1 115 ? 22.016 3.852 -4.445 1 90.19 115 PHE A CA 1
ATOM 900 C C . PHE A 1 115 ? 21.531 5.277 -4.223 1 90.19 115 PHE A C 1
ATOM 902 O O . PHE A 1 115 ? 22.172 6.059 -3.514 1 90.19 115 PHE A O 1
ATOM 909 N N . LEU A 1 116 ? 20.469 5.48 -4.75 1 89.12 116 LEU A N 1
ATOM 910 C CA . LEU A 1 116 ? 19.906 6.816 -4.59 1 89.12 116 LEU A CA 1
ATOM 911 C C . LEU A 1 116 ? 19.484 7.062 -3.146 1 89.12 116 LEU A C 1
ATOM 913 O O . LEU A 1 116 ? 19.656 8.164 -2.621 1 89.12 116 LEU A O 1
ATOM 917 N N . GLY A 1 117 ? 18.906 6.055 -2.586 1 86.19 117 GLY A N 1
ATOM 918 C CA . GLY A 1 117 ? 18.516 6.176 -1.188 1 86.19 117 GLY A CA 1
ATOM 919 C C . GLY A 1 117 ? 19.703 6.418 -0.263 1 86.19 117 GLY A C 1
ATOM 920 O O . GLY A 1 117 ? 19.641 7.285 0.611 1 86.19 117 GLY A O 1
ATOM 921 N N . ASP A 1 118 ? 20.734 5.723 -0.485 1 86.75 118 ASP A N 1
ATOM 922 C CA . ASP A 1 118 ? 21.938 5.879 0.322 1 86.75 118 ASP A CA 1
ATOM 923 C C . ASP A 1 118 ? 22.594 7.234 0.067 1 86.75 118 ASP A C 1
ATOM 925 O O . ASP A 1 118 ? 23.141 7.848 0.986 1 86.75 118 ASP A O 1
ATOM 929 N N . ALA A 1 119 ? 22.547 7.637 -1.127 1 87 119 ALA A N 1
ATOM 930 C CA . ALA A 1 119 ? 23.109 8.938 -1.455 1 87 119 ALA A CA 1
ATOM 931 C C . ALA A 1 119 ? 22.359 10.062 -0.742 1 87 119 ALA A C 1
ATOM 933 O O . ALA A 1 119 ? 22.969 11.023 -0.269 1 87 119 ALA A O 1
ATOM 934 N N . LEU A 1 120 ? 21.109 9.938 -0.702 1 83.56 120 LEU A N 1
ATOM 935 C CA . LEU A 1 120 ? 20.312 10.938 -0.011 1 83.56 120 LEU A CA 1
ATOM 936 C C . LEU A 1 120 ? 20.625 10.961 1.48 1 83.56 120 LEU A C 1
ATOM 938 O O . LEU A 1 120 ? 20.656 12.023 2.1 1 83.56 120 LEU A O 1
ATOM 942 N N . LEU A 1 121 ? 20.781 9.828 1.953 1 82.12 121 LEU A N 1
ATOM 943 C CA . LEU A 1 121 ? 21.141 9.742 3.365 1 82.12 121 LEU A CA 1
ATOM 944 C C . LEU A 1 121 ? 22.484 10.398 3.633 1 82.12 121 LEU A C 1
ATOM 946 O O . LEU A 1 121 ? 22.656 11.094 4.637 1 82.12 121 LEU A O 1
ATOM 950 N N . LEU A 1 122 ? 23.406 10.188 2.76 1 83.94 122 LEU A N 1
ATOM 951 C CA . LEU A 1 122 ? 24.719 10.797 2.885 1 83.94 122 LEU A CA 1
ATOM 952 C C . LEU A 1 122 ? 24.641 12.312 2.74 1 83.94 122 LEU A C 1
ATOM 954 O O . LEU A 1 122 ? 25.328 13.047 3.453 1 83.94 122 LEU A O 1
ATOM 958 N N . TYR A 1 123 ? 23.812 12.703 1.903 1 80.88 123 TYR A N 1
ATOM 959 C CA . TYR A 1 123 ? 23.625 14.133 1.69 1 80.88 123 TYR A CA 1
ATOM 960 C C . TYR A 1 123 ? 23.047 14.797 2.936 1 80.88 123 TYR A C 1
ATOM 962 O O . TYR A 1 123 ? 23.484 15.875 3.334 1 80.88 123 TYR A O 1
ATOM 970 N N . ARG A 1 124 ? 22.141 14.203 3.48 1 74.19 124 ARG A N 1
ATOM 971 C CA . ARG A 1 124 ? 21.547 14.742 4.695 1 74.19 124 ARG A CA 1
ATOM 972 C C . ARG A 1 124 ? 22.547 14.805 5.832 1 74.19 124 ARG A C 1
ATOM 974 O O . ARG A 1 124 ? 22.562 15.758 6.617 1 74.19 124 ARG A O 1
ATOM 981 N N . CYS A 1 125 ? 23.297 13.781 5.895 1 79.31 125 CYS A N 1
ATOM 982 C CA . CYS A 1 125 ? 24.344 13.766 6.91 1 79.31 125 CYS A CA 1
ATOM 983 C C . CYS A 1 125 ? 25.359 14.883 6.668 1 79.31 125 CYS A C 1
ATOM 985 O O . CYS A 1 125 ? 25.812 15.531 7.617 1 79.31 125 CYS A O 1
ATOM 987 N N . TYR A 1 126 ? 25.578 15.109 5.465 1 80.44 126 TYR A N 1
ATOM 988 C CA . TYR A 1 126 ? 26.516 16.172 5.098 1 80.44 126 TYR A CA 1
ATOM 989 C C . TYR A 1 126 ? 25.969 17.531 5.492 1 80.44 126 TYR A C 1
ATOM 991 O O . TYR A 1 126 ? 26.703 18.391 5.996 1 80.44 126 TYR A O 1
ATOM 999 N N . ILE A 1 127 ? 24.703 17.703 5.352 1 73.75 127 ILE A N 1
ATOM 1000 C CA . ILE A 1 127 ? 24.062 18.969 5.66 1 73.75 127 ILE A CA 1
ATOM 1001 C C . ILE A 1 127 ? 23.984 19.156 7.176 1 73.75 127 ILE A C 1
ATOM 1003 O O . ILE A 1 127 ? 24.203 20.25 7.691 1 73.75 127 ILE A O 1
ATOM 1007 N N . ILE A 1 128 ? 23.734 18.125 7.852 1 74.38 128 ILE A N 1
ATOM 1008 C CA . ILE A 1 128 ? 23.547 18.203 9.297 1 74.38 128 ILE A CA 1
ATOM 1009 C C . ILE A 1 128 ? 24.875 18.484 9.977 1 74.38 128 ILE A C 1
ATOM 1011 O O . ILE A 1 128 ? 24.938 19.188 10.992 1 74.38 128 ILE A O 1
ATOM 1015 N N . TRP A 1 129 ? 25.984 17.922 9.422 1 77.25 129 TRP A N 1
ATOM 1016 C CA . TRP A 1 129 ? 27.297 18.125 10.008 1 77.25 129 TRP A CA 1
ATOM 1017 C C . TRP A 1 129 ? 27.984 19.344 9.391 1 77.25 129 TRP A C 1
ATOM 1019 O O . TRP A 1 129 ? 29.219 19.391 9.312 1 77.25 129 TRP A O 1
ATOM 1029 N N . ASP A 1 130 ? 27.266 20.25 9.086 1 71.38 130 ASP A N 1
ATOM 1030 C CA . ASP A 1 130 ? 27.719 21.562 8.633 1 71.38 130 ASP A CA 1
ATOM 1031 C C . ASP A 1 130 ? 28.766 21.422 7.527 1 71.38 130 ASP A C 1
ATOM 1033 O O . ASP A 1 130 ? 29.797 22.094 7.555 1 71.38 130 ASP A O 1
ATOM 1037 N N . SER A 1 131 ? 28.641 20.5 6.656 1 69.5 131 SER A N 1
ATOM 1038 C CA . SER A 1 131 ? 29.422 20.344 5.441 1 69.5 131 SER A CA 1
ATOM 1039 C C . SER A 1 131 ? 30.875 19.984 5.762 1 69.5 131 SER A C 1
ATOM 1041 O O . SER A 1 131 ? 31.797 20.469 5.109 1 69.5 131 SER A O 1
ATOM 1043 N N . THR A 1 132 ? 31 19.359 6.957 1 73.81 132 THR A N 1
ATOM 1044 C CA . THR A 1 132 ? 32.344 18.875 7.25 1 73.81 132 THR A CA 1
ATOM 1045 C C . THR A 1 132 ? 32.625 17.562 6.523 1 73.81 132 THR A C 1
ATOM 1047 O O . THR A 1 132 ? 32 16.547 6.82 1 73.81 132 THR A O 1
ATOM 1050 N N . PHE A 1 133 ? 33.531 17.609 5.629 1 79.38 133 PHE A N 1
ATOM 1051 C CA . PHE A 1 133 ? 33.812 16.5 4.73 1 79.38 133 PHE A CA 1
ATOM 1052 C C . PHE A 1 133 ? 34.562 15.391 5.457 1 79.38 133 PHE A C 1
ATOM 1054 O O . PHE A 1 133 ? 34.469 14.219 5.086 1 79.38 133 PHE A O 1
ATOM 1061 N N . SER A 1 134 ? 35.219 15.75 6.504 1 80.88 134 SER A N 1
ATOM 1062 C CA . SER A 1 134 ? 36.031 14.75 7.18 1 80.88 134 SER A CA 1
ATOM 1063 C C . SER A 1 134 ? 35.156 13.672 7.828 1 80.88 134 SER A C 1
ATOM 1065 O O . SER A 1 134 ? 35.562 12.508 7.879 1 80.88 134 SER A O 1
ATOM 1067 N N . ILE A 1 135 ? 34.062 14 8.211 1 81 135 ILE A N 1
ATOM 1068 C CA . ILE A 1 135 ? 33.219 13.055 8.93 1 81 135 ILE A CA 1
ATOM 1069 C C . ILE A 1 135 ? 32.469 12.148 7.934 1 81 135 ILE A C 1
ATOM 1071 O O . ILE A 1 135 ? 32.156 11 8.25 1 81 135 ILE A O 1
ATOM 1075 N N . ILE A 1 136 ? 32.406 12.578 6.684 1 82.5 136 ILE A N 1
ATOM 1076 C CA . ILE A 1 136 ? 31.609 11.852 5.707 1 82.5 136 ILE A CA 1
ATOM 1077 C C . ILE A 1 136 ? 32.5 10.938 4.875 1 82.5 136 ILE A C 1
ATOM 1079 O O . ILE A 1 136 ? 32 10.102 4.113 1 82.5 136 ILE A O 1
ATOM 1083 N N . VAL A 1 137 ? 33.75 10.938 5.148 1 86.06 137 VAL A N 1
ATOM 1084 C CA . VAL A 1 137 ? 34.688 10.164 4.328 1 86.06 137 VAL A CA 1
ATOM 1085 C C . VAL A 1 137 ? 34.438 8.672 4.555 1 86.06 137 VAL A C 1
ATOM 1087 O O . VAL A 1 137 ? 34.406 7.891 3.598 1 86.06 137 VAL A O 1
ATOM 1090 N N . CYS A 1 138 ? 34.25 8.25 5.719 1 86 138 CYS A N 1
ATOM 1091 C CA . CYS A 1 138 ? 34.062 6.84 6.035 1 86 138 CYS A CA 1
ATOM 1092 C C . CYS A 1 138 ? 32.75 6.324 5.43 1 86 138 CYS A C 1
ATOM 1094 O O . CYS A 1 138 ? 32.75 5.352 4.672 1 86 138 CYS A O 1
ATOM 1096 N N . PRO A 1 139 ? 31.703 7.055 5.676 1 89.25 139 PRO A N 1
ATOM 1097 C CA . PRO A 1 139 ? 30.469 6.598 5.051 1 89.25 139 PRO A CA 1
ATOM 1098 C C . PRO A 1 139 ? 30.516 6.652 3.525 1 89.25 139 PRO A C 1
ATOM 1100 O O . PRO A 1 139 ? 29.891 5.836 2.852 1 89.25 139 PRO A O 1
ATOM 1103 N N . LEU A 1 140 ? 31.266 7.477 3.008 1 89.62 140 LEU A N 1
ATOM 1104 C CA . LEU A 1 140 ? 31.406 7.582 1.558 1 89.62 140 LEU A CA 1
ATOM 1105 C C . LEU A 1 140 ? 32.156 6.379 0.987 1 89.62 140 LEU A C 1
ATOM 1107 O O . LEU A 1 140 ? 31.797 5.875 -0.079 1 89.62 140 LEU A O 1
ATOM 1111 N N . LEU A 1 141 ? 33.094 5.984 1.669 1 90.88 141 LEU A N 1
ATOM 1112 C CA . LEU A 1 141 ? 33.844 4.801 1.237 1 90.88 141 LEU A CA 1
ATOM 1113 C C . LEU A 1 141 ? 32.969 3.559 1.302 1 90.88 141 LEU A C 1
ATOM 1115 O O . LEU A 1 141 ? 33.031 2.701 0.417 1 90.88 141 LEU A O 1
ATOM 1119 N N . LEU A 1 142 ? 32.219 3.465 2.301 1 91.56 142 LEU A N 1
ATOM 1120 C CA . LEU A 1 142 ? 31.297 2.346 2.424 1 91.56 142 LEU A CA 1
ATOM 1121 C C . LEU A 1 142 ? 30.266 2.371 1.301 1 91.56 142 LEU A C 1
ATOM 1123 O O . LEU A 1 142 ? 29.891 1.32 0.778 1 91.56 142 LEU A O 1
ATOM 1127 N N . TYR A 1 143 ? 29.859 3.557 0.983 1 92.25 143 TYR A N 1
ATOM 1128 C CA . TYR A 1 143 ? 28.922 3.738 -0.107 1 92.25 143 TYR A CA 1
ATOM 1129 C C . TYR A 1 143 ? 29.5 3.248 -1.428 1 92.25 143 TYR A C 1
ATOM 1131 O O . TYR A 1 143 ? 28.844 2.506 -2.164 1 92.25 143 TYR A O 1
ATOM 1139 N N . LEU A 1 144 ? 30.703 3.551 -1.674 1 91.81 144 LEU A N 1
ATOM 1140 C CA . LEU A 1 144 ? 31.375 3.15 -2.912 1 91.81 144 LEU A CA 1
ATOM 1141 C C . LEU A 1 144 ? 31.625 1.647 -2.928 1 91.81 144 LEU A C 1
ATOM 1143 O O . LEU A 1 144 ? 31.516 1.007 -3.977 1 91.81 144 LEU A O 1
ATOM 1147 N N . GLY A 1 145 ? 31.953 1.149 -1.822 1 91 145 GLY A N 1
ATOM 1148 C CA . GLY A 1 145 ? 32.094 -0.293 -1.716 1 91 145 GLY A CA 1
ATOM 1149 C C . GLY A 1 145 ? 30.812 -1.052 -1.97 1 91 145 GLY A C 1
ATOM 1150 O O . GLY A 1 145 ? 30.812 -2.059 -2.68 1 91 145 GLY A O 1
ATOM 1151 N N . ALA A 1 146 ? 29.781 -0.577 -1.403 1 90.19 146 ALA A N 1
ATOM 1152 C CA . ALA A 1 146 ? 28.469 -1.201 -1.61 1 90.19 146 ALA A CA 1
ATOM 1153 C C . ALA A 1 146 ? 28.047 -1.124 -3.076 1 90.19 146 ALA A C 1
ATOM 1155 O O . ALA A 1 146 ? 27.5 -2.08 -3.621 1 90.19 146 ALA A O 1
ATOM 1156 N N . LEU A 1 147 ? 28.359 -0.017 -3.674 1 89.75 147 LEU A N 1
ATOM 1157 C CA . LEU A 1 147 ? 28.031 0.171 -5.082 1 89.75 147 LEU A CA 1
ATOM 1158 C C . LEU A 1 147 ? 28.812 -0.809 -5.957 1 89.75 147 LEU A C 1
ATOM 1160 O O . LEU A 1 147 ? 28.25 -1.409 -6.875 1 89.75 147 LEU A O 1
ATOM 1164 N N . ALA A 1 148 ? 30.016 -0.987 -5.652 1 89.75 148 ALA A N 1
ATOM 1165 C CA . ALA A 1 148 ? 30.859 -1.905 -6.418 1 89.75 148 ALA A CA 1
ATOM 1166 C C . ALA A 1 148 ? 30.344 -3.34 -6.305 1 89.75 148 ALA A C 1
ATOM 1168 O O . ALA A 1 148 ? 30.25 -4.051 -7.305 1 89.75 148 ALA A O 1
ATOM 1169 N N . MET A 1 149 ? 30.031 -3.668 -5.156 1 89.12 149 MET A N 1
ATOM 1170 C CA . MET A 1 149 ? 29.531 -5.023 -4.934 1 89.12 149 MET A CA 1
ATOM 1171 C C . MET A 1 149 ? 28.172 -5.219 -5.598 1 89.12 149 MET A C 1
ATOM 1173 O O . MET A 1 149 ? 27.875 -6.301 -6.109 1 89.12 149 MET A O 1
ATOM 1177 N N . ALA A 1 150 ? 27.375 -4.215 -5.574 1 87.06 150 ALA A N 1
ATOM 1178 C CA . ALA A 1 150 ? 26.047 -4.293 -6.199 1 87.06 150 ALA A CA 1
ATOM 1179 C C . ALA A 1 150 ? 26.172 -4.441 -7.715 1 87.06 150 ALA A C 1
ATOM 1181 O O . ALA A 1 150 ? 25.422 -5.203 -8.328 1 87.06 150 ALA A O 1
ATOM 1182 N N . ILE A 1 151 ? 27.094 -3.717 -8.273 1 86 151 ILE A N 1
ATOM 1183 C CA . ILE A 1 151 ? 27.312 -3.793 -9.719 1 86 151 ILE A CA 1
ATOM 1184 C C . ILE A 1 151 ? 27.797 -5.188 -10.086 1 86 151 ILE A C 1
ATOM 1186 O O . ILE A 1 151 ? 27.344 -5.781 -11.062 1 86 151 ILE A O 1
ATOM 1190 N N . LEU A 1 152 ? 28.641 -5.754 -9.32 1 84.75 152 LEU A N 1
ATOM 1191 C CA . LEU A 1 152 ? 29.156 -7.094 -9.578 1 84.75 152 LEU A CA 1
ATOM 1192 C C . LEU A 1 152 ? 28.047 -8.133 -9.438 1 84.75 152 LEU A C 1
ATOM 1194 O O . LEU A 1 152 ? 27.969 -9.078 -10.234 1 84.75 152 LEU A O 1
ATOM 1198 N N . LEU A 1 153 ? 27.234 -7.914 -8.5 1 82.5 153 LEU A N 1
ATOM 1199 C CA . LEU A 1 153 ? 26.109 -8.82 -8.273 1 82.5 153 LEU A CA 1
ATOM 1200 C C . LEU A 1 153 ? 25.141 -8.789 -9.453 1 82.5 153 LEU A C 1
ATOM 1202 O O . LEU A 1 153 ? 24.688 -9.844 -9.914 1 82.5 153 LEU A O 1
ATOM 1206 N N . THR A 1 154 ? 24.875 -7.621 -9.961 1 81.06 154 THR A N 1
ATOM 1207 C CA . THR A 1 154 ? 23.922 -7.473 -11.062 1 81.06 154 THR A CA 1
ATOM 1208 C C . THR A 1 154 ? 24.5 -8.07 -12.352 1 81.06 154 THR A C 1
ATOM 1210 O O . THR A 1 154 ? 23.781 -8.734 -13.102 1 81.06 154 THR A O 1
ATOM 1213 N N . VAL A 1 155 ? 25.766 -7.887 -12.523 1 81 155 VAL A N 1
ATOM 1214 C CA . VAL A 1 155 ? 26.406 -8.406 -13.734 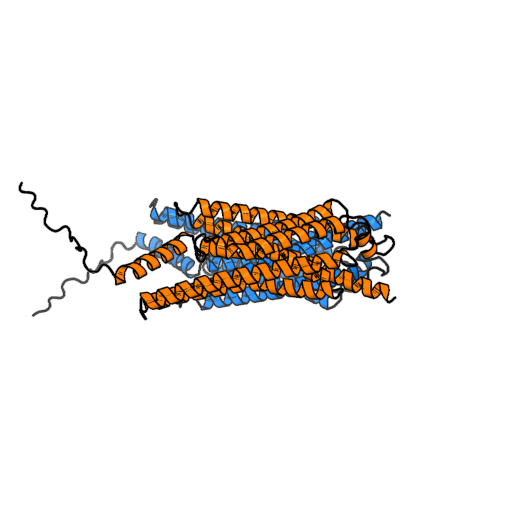1 81 155 VAL A CA 1
ATOM 1215 C C . VAL A 1 155 ? 26.453 -9.93 -13.68 1 81 155 VAL A C 1
ATOM 1217 O O . VAL A 1 155 ? 26.188 -10.602 -14.672 1 81 155 VAL A O 1
ATOM 1220 N N . GLN A 1 156 ? 26.719 -10.484 -12.578 1 79.25 156 GLN A N 1
ATOM 1221 C CA . GLN A 1 156 ? 26.797 -11.938 -12.438 1 79.25 156 GLN A CA 1
ATOM 1222 C C . GLN A 1 156 ? 25.422 -12.578 -12.523 1 79.25 156 GLN A C 1
ATOM 1224 O O . GLN A 1 156 ? 25.281 -13.695 -13.023 1 79.25 156 GLN A O 1
ATOM 1229 N N . SER A 1 157 ? 24.469 -11.852 -12.094 1 75.12 157 SER A N 1
ATOM 1230 C CA . SER A 1 157 ? 23.109 -12.375 -12.133 1 75.12 157 SER A CA 1
ATOM 1231 C C . SER A 1 157 ? 22.531 -12.32 -13.539 1 75.12 157 SER A C 1
ATOM 1233 O O . SER A 1 157 ? 21.578 -13.039 -13.859 1 75.12 157 SER A O 1
ATOM 1235 N N . ALA A 1 158 ? 23.078 -11.469 -14.352 1 75 158 ALA A N 1
ATOM 1236 C CA . ALA A 1 158 ? 22.594 -11.312 -15.719 1 75 158 ALA A CA 1
ATOM 1237 C C . ALA A 1 158 ? 23.203 -12.352 -16.656 1 75 158 ALA A C 1
ATOM 1239 O O . ALA A 1 158 ? 22.812 -12.469 -17.812 1 75 158 ALA A O 1
ATOM 1240 N N . ILE A 1 159 ? 24.125 -13.156 -16.094 1 73.44 159 ILE A N 1
ATOM 1241 C CA . ILE A 1 159 ? 24.703 -14.234 -16.891 1 73.44 159 ILE A CA 1
ATOM 1242 C C . ILE A 1 159 ? 23.734 -15.422 -16.922 1 73.44 159 ILE A C 1
ATOM 1244 O O . ILE A 1 159 ? 23.25 -15.859 -15.883 1 73.44 159 ILE A O 1
ATOM 1248 N N . PRO A 1 160 ? 23.359 -15.781 -18.188 1 68.75 160 PRO A N 1
ATOM 1249 C CA . PRO A 1 160 ? 22.422 -16.891 -18.328 1 68.75 160 PRO A CA 1
ATOM 1250 C C . PRO A 1 160 ? 22.859 -18.141 -17.578 1 68.75 160 PRO A C 1
ATOM 1252 O O . PRO A 1 160 ? 24.047 -18.5 -17.594 1 68.75 160 PRO A O 1
ATOM 1255 N N . GLY A 1 161 ? 22.016 -18.703 -16.781 1 64.62 161 GLY A N 1
ATOM 1256 C CA . GLY A 1 161 ? 22.312 -19.922 -16.031 1 64.62 161 GLY A CA 1
ATOM 1257 C C . GLY A 1 161 ? 22.688 -19.656 -14.586 1 64.62 161 GLY A C 1
ATOM 1258 O O . GLY A 1 161 ? 22.828 -20.609 -13.805 1 64.62 161 GLY A O 1
ATOM 1259 N N . SER A 1 162 ? 22.906 -18.469 -14.336 1 61.31 162 SER A N 1
ATOM 1260 C CA . SER A 1 162 ? 23.297 -18.172 -12.961 1 61.31 162 SER A CA 1
ATOM 1261 C C . SER A 1 162 ? 22.078 -18.078 -12.055 1 61.31 162 SER A C 1
ATOM 1263 O O . SER A 1 162 ? 20.969 -17.75 -12.508 1 61.31 162 SER A O 1
ATOM 1265 N N . ASN A 1 163 ? 22.219 -18.828 -10.953 1 62.69 163 ASN A N 1
ATOM 1266 C CA . ASN A 1 163 ? 21.141 -18.797 -9.961 1 62.69 163 ASN A CA 1
ATOM 1267 C C . ASN A 1 163 ? 21.375 -17.719 -8.914 1 62.69 163 ASN A C 1
ATOM 1269 O O . ASN A 1 163 ? 22.391 -17.734 -8.211 1 62.69 163 ASN A O 1
ATOM 1273 N N . PHE A 1 164 ? 20.562 -16.594 -8.938 1 60.62 164 PHE A N 1
ATOM 1274 C CA . PHE A 1 164 ? 20.672 -15.469 -8.023 1 60.62 164 PHE A CA 1
ATOM 1275 C C . PHE A 1 164 ? 20.734 -15.945 -6.578 1 60.62 164 PHE A C 1
ATOM 1277 O O . PHE A 1 164 ? 21.359 -15.305 -5.734 1 60.62 164 PHE A O 1
ATOM 1284 N N . PHE A 1 165 ? 20.172 -17.047 -6.348 1 61.31 165 PHE A N 1
ATOM 1285 C CA . PHE A 1 165 ? 20 -17.406 -4.945 1 61.31 165 PHE A CA 1
ATOM 1286 C C . PHE A 1 165 ? 20.969 -18.516 -4.551 1 61.31 165 PHE A C 1
ATOM 1288 O O . PHE A 1 165 ? 20.969 -18.969 -3.398 1 61.31 165 PHE A O 1
ATOM 1295 N N . ARG A 1 166 ? 21.781 -18.938 -5.57 1 63.09 166 ARG A N 1
ATOM 1296 C CA . ARG A 1 166 ? 22.719 -20.016 -5.25 1 63.09 166 ARG A CA 1
ATOM 1297 C C . ARG A 1 166 ? 24.031 -19.828 -5.977 1 63.09 166 ARG A C 1
ATOM 1299 O O . ARG A 1 166 ? 24.094 -19.141 -6.996 1 63.09 166 ARG A O 1
ATOM 1306 N N . GLY A 1 167 ? 25.078 -20.172 -5.242 1 66.69 167 GLY A N 1
ATOM 1307 C CA . GLY A 1 167 ? 26.375 -20.25 -5.895 1 66.69 167 GLY A CA 1
ATOM 1308 C C . GLY A 1 167 ? 27.266 -19.047 -5.598 1 66.69 167 GLY A C 1
ATOM 1309 O O . GLY A 1 167 ? 27.234 -18.516 -4.484 1 66.69 167 GLY A O 1
ATOM 1310 N N . LYS A 1 168 ? 27.953 -18.641 -6.602 1 70.94 168 LYS A N 1
ATOM 1311 C CA . LYS A 1 168 ? 28.984 -17.609 -6.512 1 70.94 168 LYS A CA 1
ATOM 1312 C C . LYS A 1 168 ? 28.359 -16.234 -6.32 1 70.94 168 LYS A C 1
ATOM 1314 O O . LYS A 1 168 ? 29 -15.328 -5.762 1 70.94 168 LYS A O 1
ATOM 1319 N N . ILE A 1 169 ? 27.125 -16.094 -6.582 1 76.12 169 ILE A N 1
ATOM 1320 C CA . ILE A 1 169 ? 26.438 -14.805 -6.523 1 76.12 169 ILE A CA 1
ATOM 1321 C C . ILE A 1 169 ? 26.172 -14.43 -5.066 1 76.12 169 ILE A C 1
ATOM 1323 O O . ILE A 1 169 ? 26.141 -13.25 -4.719 1 76.12 169 ILE A O 1
ATOM 1327 N N . VAL A 1 170 ? 26.141 -15.477 -4.23 1 76.69 170 VAL A N 1
ATOM 1328 C CA . VAL A 1 170 ? 25.891 -15.258 -2.809 1 76.69 170 VAL A CA 1
ATOM 1329 C C . VAL A 1 170 ? 27.094 -14.57 -2.174 1 76.69 170 VAL A C 1
ATOM 1331 O O . VAL A 1 170 ? 26.953 -13.812 -1.214 1 76.69 170 VAL A O 1
ATOM 1334 N N . ASP A 1 171 ? 28.266 -14.734 -2.748 1 79.31 171 ASP A N 1
ATOM 1335 C CA . ASP A 1 171 ? 29.5 -14.164 -2.217 1 79.31 171 ASP A CA 1
ATOM 1336 C C . ASP A 1 171 ? 29.531 -12.648 -2.445 1 79.31 171 ASP A C 1
ATOM 1338 O O . ASP A 1 171 ? 30.25 -11.93 -1.743 1 79.31 171 ASP A O 1
ATOM 1342 N N . PHE A 1 172 ? 28.781 -12.211 -3.352 1 81.25 172 PHE A N 1
ATOM 1343 C CA . PHE A 1 172 ? 28.734 -10.781 -3.611 1 81.25 172 PHE A CA 1
ATOM 1344 C C . PHE A 1 172 ? 27.516 -10.148 -2.947 1 81.25 172 PHE A C 1
ATOM 1346 O O . PHE A 1 172 ? 27.547 -8.977 -2.572 1 81.25 172 PHE A O 1
ATOM 1353 N N . GLY A 1 173 ? 26.516 -10.961 -2.82 1 84.25 173 GLY A N 1
ATOM 1354 C CA . GLY A 1 173 ? 25.266 -10.453 -2.268 1 84.25 173 GLY A CA 1
ATOM 1355 C C . GLY A 1 173 ? 25.344 -10.18 -0.779 1 84.25 173 GLY A C 1
ATOM 1356 O O . GLY A 1 173 ? 24.828 -9.164 -0.303 1 84.25 173 GLY A O 1
ATOM 1357 N N . VAL A 1 174 ? 26.016 -10.984 -0.118 1 87 174 VAL A N 1
ATOM 1358 C CA . VAL A 1 174 ? 26.094 -10.859 1.333 1 87 174 VAL A CA 1
ATOM 1359 C C . VAL A 1 174 ? 26.922 -9.625 1.699 1 87 174 VAL A C 1
ATOM 1361 O O . VAL A 1 174 ? 26.5 -8.805 2.51 1 87 174 VAL A O 1
ATOM 1364 N N . PRO A 1 175 ? 28.047 -9.445 1.087 1 88 175 PRO A N 1
ATOM 1365 C CA . PRO A 1 175 ? 28.797 -8.227 1.39 1 88 175 PRO A CA 1
ATOM 1366 C C . PRO A 1 175 ? 28.047 -6.953 0.988 1 88 175 PRO A C 1
ATOM 1368 O O . PRO A 1 175 ? 28.156 -5.93 1.669 1 88 175 PRO A O 1
ATOM 1371 N N . TRP A 1 176 ? 27.391 -6.949 -0.06 1 89.12 176 TRP A N 1
ATOM 1372 C CA . TRP A 1 176 ? 26.594 -5.797 -0.479 1 89.12 176 TRP A CA 1
ATOM 1373 C C . TRP A 1 176 ? 25.562 -5.422 0.587 1 89.12 176 TRP A C 1
ATOM 1375 O O . TRP A 1 176 ? 25.484 -4.262 0.995 1 89.12 176 TRP A O 1
ATOM 1385 N N . ALA A 1 177 ? 24.844 -6.395 1.029 1 88.5 177 ALA A N 1
ATOM 1386 C CA . ALA A 1 177 ? 23.828 -6.152 2.041 1 88.5 177 ALA A CA 1
ATOM 1387 C C . ALA A 1 177 ? 24.453 -5.684 3.352 1 88.5 177 ALA A C 1
ATOM 1389 O O . ALA A 1 177 ? 23.938 -4.762 3.994 1 88.5 177 ALA A O 1
ATOM 1390 N N . SER A 1 178 ? 25.562 -6.27 3.676 1 90.19 178 SER A N 1
ATOM 1391 C CA . SER A 1 178 ? 26.219 -5.922 4.93 1 90.19 178 SER A CA 1
ATOM 1392 C C . SER A 1 178 ? 26.797 -4.508 4.879 1 90.19 178 SER A C 1
ATOM 1394 O O . SER A 1 178 ? 26.672 -3.754 5.852 1 90.19 178 SER A O 1
ATOM 1396 N N . LEU A 1 179 ? 27.328 -4.172 3.783 1 90.44 179 LEU A N 1
ATOM 1397 C CA . LEU A 1 179 ? 27.891 -2.84 3.635 1 90.44 179 LEU A CA 1
ATOM 1398 C C . LEU A 1 179 ? 26.812 -1.775 3.637 1 90.44 179 LEU A C 1
ATOM 1400 O O . LEU A 1 179 ? 26.969 -0.711 4.234 1 90.44 179 LEU A O 1
ATOM 1404 N N . SER A 1 180 ? 25.75 -2.043 2.99 1 89.25 180 SER A N 1
ATOM 1405 C CA . SER A 1 180 ? 24.656 -1.095 2.936 1 89.25 180 SER A CA 1
ATOM 1406 C C . SER A 1 180 ? 24.031 -0.887 4.312 1 89.25 180 SER A C 1
ATOM 1408 O O . SER A 1 180 ? 23.719 0.244 4.699 1 89.25 180 SER A O 1
ATOM 1410 N N . VAL A 1 181 ? 23.844 -1.969 5.02 1 88.12 181 VAL A N 1
ATOM 1411 C CA . VAL A 1 181 ? 23.281 -1.884 6.363 1 88.12 181 VAL A CA 1
ATOM 1412 C C . VAL A 1 181 ? 24.234 -1.132 7.277 1 88.12 181 VAL A C 1
ATOM 1414 O O . VAL A 1 181 ? 23.812 -0.298 8.086 1 88.12 181 VAL A O 1
ATOM 1417 N N . ALA A 1 182 ? 25.469 -1.432 7.105 1 88.38 182 ALA A N 1
ATOM 1418 C CA . ALA A 1 182 ? 26.484 -0.748 7.906 1 88.38 182 ALA A CA 1
ATOM 1419 C C . ALA A 1 182 ? 26.5 0.749 7.609 1 88.38 182 ALA A C 1
ATOM 1421 O O . ALA A 1 182 ? 26.625 1.567 8.523 1 88.38 182 ALA A O 1
ATOM 1422 N N . LEU A 1 183 ? 26.406 1.068 6.406 1 88.88 183 LEU A N 1
ATOM 1423 C CA . LEU A 1 183 ? 26.359 2.471 6.004 1 88.88 183 LEU A CA 1
ATOM 1424 C C . LEU A 1 183 ? 25.188 3.191 6.668 1 88.88 183 LEU A C 1
ATOM 1426 O O . LEU A 1 183 ? 25.375 4.262 7.254 1 88.88 183 LEU A O 1
ATOM 1430 N N . ASN A 1 184 ? 24.062 2.629 6.629 1 85.25 184 ASN A N 1
ATOM 1431 C CA . ASN A 1 184 ? 22.875 3.234 7.207 1 85.25 184 ASN A CA 1
ATOM 1432 C C . ASN A 1 184 ? 22.984 3.361 8.727 1 85.25 184 ASN A C 1
ATOM 1434 O O . ASN A 1 184 ? 22.609 4.383 9.297 1 85.25 184 ASN A O 1
ATOM 1438 N N . ALA A 1 185 ? 23.516 2.361 9.219 1 82.81 185 ALA A N 1
ATOM 1439 C CA . ALA A 1 185 ? 23.703 2.379 10.664 1 82.81 185 ALA A CA 1
ATOM 1440 C C . ALA A 1 185 ? 24.688 3.455 11.086 1 82.81 185 ALA A C 1
ATOM 1442 O O . ALA A 1 185 ? 24.422 4.227 12.016 1 82.81 185 ALA A O 1
ATOM 1443 N N . ILE A 1 186 ? 25.75 3.494 10.438 1 86.19 186 ILE A N 1
ATOM 1444 C CA . ILE A 1 186 ? 26.797 4.445 10.781 1 86.19 186 ILE A CA 1
ATOM 1445 C C . ILE A 1 186 ? 26.297 5.871 10.555 1 86.19 186 ILE A C 1
ATOM 1447 O O . ILE A 1 186 ? 26.5 6.746 11.406 1 86.19 186 ILE A O 1
ATOM 1451 N N . VAL A 1 187 ? 25.703 6.094 9.469 1 84.62 187 VAL A N 1
ATOM 1452 C CA . VAL A 1 187 ? 25.188 7.426 9.156 1 84.62 187 VAL A CA 1
ATOM 1453 C C . VAL A 1 187 ? 24.141 7.836 10.188 1 84.62 187 VAL A C 1
ATOM 1455 O O . VAL A 1 187 ? 24.125 8.984 10.641 1 84.62 187 VAL A O 1
ATOM 1458 N N . THR A 1 188 ? 23.312 6.922 10.531 1 79.94 188 THR A N 1
ATOM 1459 C CA . THR A 1 188 ? 22.297 7.207 11.531 1 79.94 188 THR A CA 1
ATOM 1460 C C . THR A 1 188 ? 22.938 7.539 12.875 1 79.94 188 THR A C 1
ATOM 1462 O O . THR A 1 188 ? 22.516 8.477 13.555 1 79.94 188 THR A O 1
ATOM 1465 N N . ILE A 1 189 ? 23.906 6.781 13.188 1 80.88 189 ILE A N 1
ATOM 1466 C CA . ILE A 1 189 ? 24.625 7.023 14.438 1 80.88 189 ILE A CA 1
ATOM 1467 C C . ILE A 1 189 ? 25.297 8.391 14.391 1 80.88 189 ILE A C 1
ATOM 1469 O O . ILE A 1 189 ? 25.281 9.133 15.375 1 80.88 189 ILE A O 1
ATOM 1473 N N . LEU A 1 190 ? 25.875 8.75 13.328 1 83.56 190 LEU A N 1
ATOM 1474 C CA . LEU A 1 190 ? 26.531 10.047 13.172 1 83.56 190 LEU A CA 1
ATOM 1475 C C . LEU A 1 190 ? 25.516 11.18 13.297 1 83.56 190 LEU A C 1
ATOM 1477 O O . LEU A 1 190 ? 25.812 12.219 13.906 1 83.56 190 LEU A O 1
ATOM 1481 N N . ILE A 1 191 ? 24.375 11 12.734 1 78.38 191 ILE A N 1
ATOM 1482 C CA . ILE A 1 191 ? 23.328 12.016 12.805 1 78.38 191 ILE A CA 1
ATOM 1483 C C . ILE A 1 191 ? 22.844 12.164 14.25 1 78.38 191 ILE A C 1
ATOM 1485 O O . ILE A 1 191 ? 22.656 13.273 14.742 1 78.38 191 ILE A O 1
ATOM 1489 N N . ILE A 1 192 ? 22.75 11.039 14.93 1 74.81 192 ILE A N 1
ATOM 1490 C CA . ILE A 1 192 ? 22.297 11.047 16.312 1 74.81 192 ILE A CA 1
ATOM 1491 C C . ILE A 1 192 ? 23.344 11.75 17.188 1 74.81 192 ILE A C 1
ATOM 1493 O O . ILE A 1 192 ? 23 12.539 18.078 1 74.81 192 ILE A O 1
ATOM 1497 N N . ILE A 1 193 ? 24.562 11.445 16.938 1 78.75 193 ILE A N 1
ATOM 1498 C CA . ILE A 1 193 ? 25.625 12.055 17.719 1 78.75 193 ILE A CA 1
ATOM 1499 C C . ILE A 1 193 ? 25.609 13.57 17.516 1 78.75 193 ILE A C 1
ATOM 1501 O O . ILE A 1 193 ? 25.781 14.328 18.469 1 78.75 193 ILE A O 1
ATOM 1505 N N . ARG A 1 194 ? 25.328 14.008 16.391 1 79.69 194 ARG A N 1
ATOM 1506 C CA . ARG A 1 194 ? 25.281 15.438 16.109 1 79.69 194 ARG A CA 1
ATOM 1507 C C . ARG A 1 194 ? 24.109 16.094 16.812 1 79.69 194 ARG A C 1
ATOM 1509 O O . ARG A 1 194 ? 24.25 17.172 17.406 1 79.69 194 ARG A O 1
ATOM 1516 N N . ILE A 1 195 ? 23.031 15.461 16.734 1 74 195 ILE A N 1
ATOM 1517 C CA . ILE A 1 195 ? 21.828 16.016 17.359 1 74 195 ILE A CA 1
ATOM 1518 C C . ILE A 1 195 ? 22.031 16.047 18.875 1 74 195 ILE A C 1
ATOM 1520 O O . ILE A 1 195 ? 21.641 17.031 19.531 1 74 195 ILE A O 1
ATOM 1524 N N . LEU A 1 196 ? 22.641 14.977 19.344 1 75.31 196 LEU A N 1
ATOM 1525 C CA . LEU A 1 196 ? 22.875 14.93 20.781 1 75.31 196 LEU A CA 1
ATOM 1526 C C . LEU A 1 196 ? 23.906 15.977 21.203 1 75.31 196 LEU A C 1
ATOM 1528 O O . LEU A 1 196 ? 23.781 16.578 22.266 1 75.31 196 LEU A O 1
ATOM 1532 N N . LYS A 1 197 ? 24.875 16.188 20.453 1 77.12 197 LYS A N 1
ATOM 1533 C CA . LYS A 1 197 ? 25.891 17.203 20.734 1 77.12 197 LYS A CA 1
ATOM 1534 C C . LYS A 1 197 ? 25.266 18.594 20.719 1 77.12 197 LYS A C 1
ATOM 1536 O O . LYS A 1 197 ? 25.578 19.422 21.578 1 77.12 197 LYS A O 1
ATOM 1541 N N . VAL A 1 198 ? 24.406 18.844 19.812 1 73 198 VAL A N 1
ATOM 1542 C CA . VAL A 1 198 ? 23.75 20.141 19.719 1 73 198 VAL A CA 1
ATOM 1543 C C . VAL A 1 198 ? 22.812 20.328 20.906 1 73 198 VAL A C 1
ATOM 1545 O O . VAL A 1 198 ? 22.719 21.422 21.469 1 73 198 VAL A O 1
ATOM 1548 N N . ARG A 1 199 ? 22.141 19.234 21.188 1 73.75 199 ARG A N 1
ATOM 1549 C CA . ARG A 1 199 ? 21.266 19.281 22.344 1 73.75 199 ARG A CA 1
ATOM 1550 C C . ARG A 1 199 ? 22.031 19.594 23.625 1 73.75 199 ARG A C 1
ATOM 1552 O O . ARG A 1 199 ? 21.578 20.391 24.453 1 73.75 199 ARG A O 1
ATOM 1559 N N . HIS A 1 200 ? 23.094 18.969 23.766 1 75.44 200 HIS A N 1
ATOM 1560 C CA . HIS A 1 200 ? 23.922 19.203 24.953 1 75.44 200 HIS A CA 1
ATOM 1561 C C . HIS A 1 200 ? 24.484 20.625 24.969 1 75.44 200 HIS A C 1
ATOM 1563 O O . HIS A 1 200 ? 24.547 21.25 26.031 1 75.44 200 HIS A O 1
ATOM 1569 N N . GLN A 1 201 ? 24.781 21.047 23.922 1 72.94 201 GLN A N 1
ATOM 1570 C CA . GLN A 1 201 ? 25.297 22.406 23.828 1 72.94 201 GLN A CA 1
ATOM 1571 C C . GLN A 1 201 ? 24.219 23.438 24.109 1 72.94 201 GLN A C 1
ATOM 1573 O O . GLN A 1 201 ? 24.469 24.453 24.766 1 72.94 201 GLN A O 1
ATOM 1578 N N . LEU A 1 202 ? 23.031 23.125 23.594 1 70.12 202 LEU A N 1
ATOM 1579 C CA . LEU A 1 202 ? 21.906 24.016 23.844 1 70.12 202 LEU A CA 1
ATOM 1580 C C . LEU A 1 202 ? 21.531 24 25.328 1 70.12 202 LEU A C 1
ATOM 1582 O O . LEU A 1 202 ? 21.203 25.047 25.891 1 70.12 202 LEU A O 1
ATOM 1586 N N . GLN A 1 203 ? 21.5 22.844 25.828 1 71.06 203 GLN A N 1
ATOM 1587 C CA . GLN A 1 203 ? 21.203 22.703 27.25 1 71.06 203 GLN A CA 1
ATOM 1588 C C . GLN A 1 203 ? 22.25 23.422 28.094 1 71.06 203 GLN A C 1
ATOM 1590 O O . GLN A 1 203 ? 21.922 24.016 29.125 1 71.06 203 GLN A O 1
ATOM 1595 N N . ALA A 1 204 ? 23.359 23.281 27.719 1 67.69 204 ALA A N 1
ATOM 1596 C CA . ALA A 1 204 ? 24.453 23.922 28.453 1 67.69 204 ALA A CA 1
ATOM 1597 C C . ALA A 1 204 ? 24.391 25.438 28.312 1 67.69 204 ALA A C 1
ATOM 1599 O O . ALA A 1 204 ? 24.703 26.172 29.266 1 67.69 204 ALA A O 1
ATOM 1600 N N . ALA A 1 205 ? 23.984 25.859 27.172 1 62.81 205 ALA A N 1
ATOM 1601 C CA . ALA A 1 205 ? 23.969 27.297 26.906 1 62.81 205 ALA A CA 1
ATOM 1602 C C . ALA A 1 205 ? 22.734 27.953 27.5 1 62.81 205 ALA A C 1
ATOM 1604 O O . ALA A 1 205 ? 22.812 29.078 28.016 1 62.81 205 ALA A O 1
ATOM 1605 N N . LEU A 1 206 ? 21.547 27.375 27.156 1 60.47 206 LEU A N 1
ATOM 1606 C CA . LEU A 1 206 ? 20.328 28.078 27.531 1 60.47 206 LEU A CA 1
ATOM 1607 C C . LEU A 1 206 ? 19.859 27.656 28.922 1 60.47 206 LEU A C 1
ATOM 1609 O O . LEU A 1 206 ? 19.109 28.375 29.578 1 60.47 206 LEU A O 1
ATOM 1613 N N . GLY A 1 207 ? 20.531 27.062 29.703 1 54.22 207 GLY A N 1
ATOM 1614 C CA . GLY A 1 207 ? 20.125 26.656 31.047 1 54.22 207 GLY A CA 1
ATOM 1615 C C . GLY A 1 207 ? 18.797 25.922 31.078 1 54.22 207 GLY A C 1
ATOM 1616 O O . GLY A 1 207 ? 18.266 25.547 30.031 1 54.22 207 GLY A O 1
ATOM 1617 N N . HIS A 1 208 ? 18.25 25.422 32.25 1 52.38 208 HIS A N 1
ATOM 1618 C CA . HIS A 1 208 ? 17.047 24.656 32.531 1 52.38 208 HIS A CA 1
ATOM 1619 C C . HIS A 1 208 ? 15.789 25.453 32.219 1 52.38 208 HIS A C 1
ATOM 1621 O O . HIS A 1 208 ? 14.953 25.719 33.094 1 52.38 208 HIS A O 1
ATOM 1627 N N . ASN A 1 209 ? 15.852 26.297 31.188 1 51.59 209 ASN A N 1
ATOM 1628 C CA . ASN A 1 209 ? 14.633 27.078 30.984 1 51.59 209 ASN A CA 1
ATOM 1629 C C . ASN A 1 209 ? 13.562 26.266 30.266 1 51.59 209 ASN A C 1
ATOM 1631 O O . ASN A 1 209 ? 13.883 25.344 29.5 1 51.59 209 ASN A O 1
ATOM 1635 N N . GLU A 1 210 ? 12.328 26.359 30.703 1 53.16 210 GLU A N 1
ATOM 1636 C CA . GLU A 1 210 ? 11.117 25.641 30.297 1 53.16 210 GLU A CA 1
ATOM 1637 C C . GLU A 1 210 ? 10.969 25.609 28.781 1 53.16 210 GLU A C 1
ATOM 1639 O O . GLU A 1 210 ? 10.562 24.594 28.203 1 53.16 210 GLU A O 1
ATOM 1644 N N . ALA A 1 211 ? 11.188 26.781 28.188 1 52.03 211 ALA A N 1
ATOM 1645 C CA . ALA A 1 211 ? 11.062 26.875 26.734 1 52.03 211 ALA A CA 1
ATOM 1646 C C . ALA A 1 211 ? 12.016 25.906 26.031 1 52.03 211 ALA A C 1
ATOM 1648 O O . ALA A 1 211 ? 11.672 25.328 25 1 52.03 211 ALA A O 1
ATOM 1649 N N . LEU A 1 212 ? 13.102 25.641 26.641 1 56.16 212 LEU A N 1
ATOM 1650 C CA . LEU A 1 212 ? 14.156 24.812 26.078 1 56.16 212 LEU A CA 1
ATOM 1651 C C . LEU A 1 212 ? 13.789 23.328 26.172 1 56.16 212 LEU A C 1
ATOM 1653 O O . LEU A 1 212 ? 14.156 22.547 25.297 1 56.16 212 LEU A O 1
ATOM 1657 N N . SER A 1 213 ? 13 23.172 27.266 1 59.12 213 SER A N 1
ATOM 1658 C CA . SER A 1 213 ? 12.523 21.797 27.422 1 59.12 213 SER A CA 1
ATOM 1659 C C . SER A 1 213 ? 11.68 21.375 26.219 1 59.12 213 SER A C 1
ATOM 1661 O O . SER A 1 213 ? 11.789 20.234 25.75 1 59.12 213 SER A O 1
ATOM 1663 N N . ASP A 1 214 ? 11.023 22.375 25.703 1 59.59 214 ASP A N 1
ATOM 1664 C CA . ASP A 1 214 ? 10.195 22.047 24.547 1 59.59 214 ASP A CA 1
ATOM 1665 C C . ASP A 1 214 ? 11.047 21.797 23.312 1 59.59 214 ASP A C 1
ATOM 1667 O O . ASP A 1 214 ? 10.758 20.906 22.516 1 59.59 214 ASP A O 1
ATOM 1671 N N . THR A 1 215 ? 12.117 22.625 23.219 1 60.44 215 THR A N 1
ATOM 1672 C CA . THR A 1 215 ? 13.008 22.453 22.078 1 60.44 215 THR A CA 1
ATOM 1673 C C . THR A 1 215 ? 13.758 21.125 22.172 1 60.44 215 THR A C 1
ATOM 1675 O O . THR A 1 215 ? 13.93 20.438 21.156 1 60.44 215 THR A O 1
ATOM 1678 N N . ILE A 1 216 ? 14.109 20.812 23.406 1 62.75 216 ILE A N 1
ATOM 1679 C CA . ILE A 1 216 ? 14.797 19.547 23.625 1 62.75 216 ILE A CA 1
ATOM 1680 C C . ILE A 1 216 ? 13.867 18.391 23.281 1 62.75 216 ILE A C 1
ATOM 1682 O O . ILE A 1 216 ? 14.289 17.406 22.688 1 62.75 216 ILE A O 1
ATOM 1686 N N . ARG A 1 217 ? 12.68 18.531 23.625 1 62.97 217 ARG A N 1
ATOM 1687 C CA . ARG A 1 217 ? 11.695 17.484 23.328 1 62.97 217 ARG A CA 1
ATOM 1688 C C . ARG A 1 217 ? 11.484 17.344 21.828 1 62.97 217 ARG A C 1
ATOM 1690 O O . ARG A 1 217 ? 11.305 16.234 21.328 1 62.97 217 ARG A O 1
ATOM 1697 N N . MET A 1 218 ? 11.578 18.438 21.234 1 62.66 218 MET A N 1
ATOM 1698 C CA . MET A 1 218 ? 11.43 18.406 19.781 1 62.66 218 MET A CA 1
ATOM 1699 C C . MET A 1 218 ? 12.586 17.656 19.125 1 62.66 218 MET A C 1
ATOM 1701 O O . MET A 1 218 ? 12.375 16.859 18.219 1 62.66 218 MET A O 1
ATOM 1705 N N . TYR A 1 219 ? 13.758 17.922 19.75 1 62.44 219 TYR A N 1
ATOM 1706 C CA . TYR A 1 219 ? 14.938 17.266 19.188 1 62.44 219 TYR A CA 1
ATOM 1707 C C . TYR A 1 219 ? 14.906 15.766 19.469 1 62.44 219 TYR A C 1
ATOM 1709 O O . TYR A 1 219 ? 15.273 14.961 18.609 1 62.44 219 TYR A O 1
ATOM 1717 N N . THR A 1 220 ? 14.422 15.438 20.594 1 63.31 220 THR A N 1
ATOM 1718 C CA . THR A 1 220 ? 14.32 14.023 20.922 1 63.31 220 THR A CA 1
ATOM 1719 C C . THR A 1 220 ? 13.266 13.344 20.062 1 63.31 220 THR A C 1
ATOM 1721 O O . THR A 1 220 ? 13.43 12.188 19.672 1 63.31 220 THR A O 1
ATOM 1724 N N . GLY A 1 221 ? 12.25 14.047 19.766 1 62.06 221 GLY A N 1
ATOM 1725 C CA . GLY A 1 221 ? 11.227 13.516 18.891 1 62.06 221 GLY A CA 1
ATOM 1726 C C . GLY A 1 221 ? 11.727 13.266 17.484 1 62.06 221 GLY A C 1
ATOM 1727 O O . GLY A 1 221 ? 11.422 12.234 16.875 1 62.06 221 GLY A O 1
ATOM 1728 N N . VAL A 1 222 ? 12.578 14.102 17.125 1 61.53 222 VAL A N 1
ATOM 1729 C CA . VAL A 1 222 ? 13.133 13.977 15.773 1 61.53 222 VAL A CA 1
ATOM 1730 C C . VAL A 1 222 ? 14.086 12.781 15.719 1 61.53 222 VAL A C 1
ATOM 1732 O O . VAL A 1 222 ? 14.109 12.039 14.734 1 61.53 222 VAL A O 1
ATOM 1735 N N . LEU A 1 223 ? 14.797 12.648 16.828 1 65.31 223 LEU A N 1
ATOM 1736 C CA . LEU A 1 223 ? 15.719 11.523 16.922 1 65.31 223 LEU A CA 1
ATOM 1737 C C . LEU A 1 223 ? 14.969 10.195 16.844 1 65.31 223 LEU A C 1
ATOM 1739 O O . LEU A 1 223 ? 15.398 9.273 16.156 1 65.31 223 LEU A O 1
ATOM 1743 N N . ALA A 1 224 ? 13.953 10.156 17.5 1 61.66 224 ALA A N 1
ATOM 1744 C CA . ALA A 1 224 ? 13.164 8.93 17.516 1 61.66 224 ALA A CA 1
ATOM 1745 C C . ALA A 1 224 ? 12.578 8.625 16.141 1 61.66 224 ALA A C 1
ATOM 1747 O O . ALA A 1 224 ? 12.562 7.477 15.703 1 61.66 224 ALA A O 1
ATOM 1748 N N . LEU A 1 225 ? 12.258 9.609 15.562 1 62.34 225 LEU A N 1
ATOM 1749 C CA . LEU A 1 225 ? 11.664 9.453 14.242 1 62.34 225 LEU A CA 1
ATOM 1750 C C . LEU A 1 225 ? 12.695 8.984 13.227 1 62.34 225 LEU A C 1
ATOM 1752 O O . LEU A 1 225 ? 12.398 8.164 12.359 1 62.34 225 LEU A O 1
ATOM 1756 N N . LEU A 1 226 ? 13.875 9.453 13.438 1 64 226 LEU A N 1
ATOM 1757 C CA . LEU A 1 226 ? 14.953 9.062 12.531 1 64 226 LEU A CA 1
ATOM 1758 C C . LEU A 1 226 ? 15.328 7.602 12.734 1 64 226 LEU A C 1
ATOM 1760 O O . LEU A 1 226 ? 15.516 6.863 11.758 1 64 226 LEU A O 1
ATOM 1764 N N . VAL A 1 227 ? 15.375 7.285 13.922 1 65.69 227 VAL A N 1
ATOM 1765 C CA . VAL A 1 227 ? 15.742 5.91 14.242 1 65.69 227 VAL A CA 1
ATOM 1766 C C . VAL A 1 227 ? 14.641 4.961 13.773 1 65.69 227 VAL A C 1
ATOM 1768 O O . VAL A 1 227 ? 14.93 3.893 13.227 1 65.69 227 VAL A O 1
ATOM 1771 N N . GLU A 1 228 ? 13.461 5.418 13.883 1 61.25 228 GLU A N 1
ATOM 1772 C CA . GLU A 1 228 ? 12.32 4.59 13.508 1 61.25 228 GLU A CA 1
ATOM 1773 C C . GLU A 1 228 ? 12.242 4.406 11.992 1 61.25 228 GLU A C 1
ATOM 1775 O O . GLU A 1 228 ? 11.812 3.361 11.508 1 61.25 228 GLU A O 1
ATOM 1780 N N . SER A 1 229 ? 12.727 5.383 11.328 1 65.88 229 SER A N 1
ATOM 1781 C CA . SER A 1 229 ? 12.656 5.32 9.875 1 65.88 229 SER A CA 1
ATOM 1782 C C . SER A 1 229 ? 13.711 4.383 9.305 1 65.88 229 SER A C 1
ATOM 1784 O O . SER A 1 229 ? 13.516 3.781 8.25 1 65.88 229 SER A O 1
ATOM 1786 N N . VAL A 1 230 ? 14.773 4.25 10.07 1 72.19 230 VAL A N 1
ATOM 1787 C CA . VAL A 1 230 ? 15.898 3.479 9.539 1 72.19 230 VAL A CA 1
ATOM 1788 C C . VAL A 1 230 ? 15.859 2.057 10.094 1 72.19 230 VAL A C 1
ATOM 1790 O O . VAL A 1 230 ? 16.453 1.144 9.523 1 72.19 230 VAL A O 1
ATOM 1793 N N . PHE A 1 231 ? 15.055 1.868 11.086 1 77.12 231 PHE A N 1
ATOM 1794 C CA . PHE A 1 231 ? 15.078 0.599 11.797 1 77.12 231 PHE A CA 1
ATOM 1795 C C . PHE A 1 231 ? 14.594 -0.537 10.898 1 77.12 231 PHE A C 1
ATOM 1797 O O . PHE A 1 231 ? 15.273 -1.562 10.773 1 77.12 231 PHE A O 1
ATOM 1804 N N . PRO A 1 232 ? 13.492 -0.302 10.227 1 80.75 232 PRO A N 1
ATOM 1805 C CA . PRO A 1 232 ? 13.047 -1.422 9.398 1 80.75 232 PRO A CA 1
ATOM 1806 C C . PRO A 1 232 ? 14.023 -1.759 8.281 1 80.75 232 PRO A C 1
ATOM 1808 O O . PRO A 1 232 ? 14.227 -2.934 7.965 1 80.75 232 PRO A O 1
ATOM 1811 N N . TYR A 1 233 ? 14.641 -0.821 7.742 1 86.19 233 TYR A N 1
ATOM 1812 C CA . TYR A 1 233 ? 15.625 -1.045 6.688 1 86.19 233 TYR A CA 1
ATOM 1813 C C . TYR A 1 233 ? 16.797 -1.864 7.203 1 86.19 233 TYR A C 1
ATOM 1815 O O . TYR A 1 233 ? 17.203 -2.842 6.57 1 86.19 233 TYR A O 1
ATOM 1823 N N . SER A 1 234 ? 17.297 -1.521 8.367 1 85.44 234 SER A N 1
ATOM 1824 C CA . SER A 1 234 ? 18.453 -2.201 8.938 1 85.44 234 SER A CA 1
ATOM 1825 C C . SER A 1 234 ? 18.094 -3.602 9.414 1 85.44 234 SER A C 1
ATOM 1827 O O . SER A 1 234 ? 18.859 -4.547 9.219 1 85.44 234 SER A O 1
ATOM 1829 N N . LEU A 1 235 ? 16.953 -3.672 9.961 1 85.19 235 LEU A N 1
ATOM 1830 C CA . LEU A 1 235 ? 16.516 -4.961 10.484 1 85.19 235 LEU A CA 1
ATOM 1831 C C . LEU A 1 235 ? 16.344 -5.977 9.359 1 85.19 235 LEU A C 1
ATOM 1833 O O . LEU A 1 235 ? 16.906 -7.07 9.414 1 85.19 235 LEU A O 1
ATOM 1837 N N . PHE A 1 236 ? 15.672 -5.562 8.375 1 90.69 236 PHE A N 1
ATOM 1838 C CA . PHE A 1 236 ? 15.414 -6.492 7.289 1 90.69 236 PHE A CA 1
ATOM 1839 C C . PHE A 1 236 ? 16.656 -6.691 6.434 1 90.69 236 PHE A C 1
ATOM 1841 O O . PHE A 1 236 ? 16.812 -7.727 5.785 1 90.69 236 PHE A O 1
ATOM 1848 N N . GLY A 1 237 ? 17.547 -5.695 6.469 1 89.69 237 GLY A N 1
ATOM 1849 C CA . GLY A 1 237 ? 18.828 -5.871 5.789 1 89.69 237 GLY A CA 1
ATOM 1850 C C . GLY A 1 237 ? 19.703 -6.922 6.438 1 89.69 237 GLY A C 1
ATOM 1851 O O . GLY A 1 237 ? 20.312 -7.738 5.742 1 89.69 237 GLY A O 1
ATOM 1852 N N . VAL A 1 238 ? 19.641 -6.969 7.691 1 88.94 238 VAL A N 1
ATOM 1853 C CA . VAL A 1 238 ? 20.422 -7.949 8.43 1 88.94 238 VAL A CA 1
ATOM 1854 C C . VAL A 1 238 ? 19.812 -9.336 8.258 1 88.94 238 VAL A C 1
ATOM 1856 O O . VAL A 1 238 ? 20.531 -10.312 8.023 1 88.94 238 VAL A O 1
ATOM 1859 N N . VAL A 1 239 ? 18.547 -9.367 8.328 1 90.5 239 VAL A N 1
ATOM 1860 C CA . VAL A 1 239 ? 17.859 -10.648 8.172 1 90.5 239 VAL A CA 1
ATOM 1861 C C . VAL A 1 239 ? 18.141 -11.219 6.781 1 90.5 239 VAL A C 1
ATOM 1863 O O . VAL A 1 239 ? 18.391 -12.422 6.633 1 90.5 239 VAL A O 1
ATOM 1866 N N . PHE A 1 240 ? 18.109 -10.398 5.859 1 91.38 240 PHE A N 1
ATOM 1867 C CA . PHE A 1 240 ? 18.406 -10.844 4.504 1 91.38 240 PHE A CA 1
ATOM 1868 C C . PHE A 1 240 ? 19.844 -11.336 4.387 1 91.38 240 PHE A C 1
ATOM 1870 O O . PHE A 1 240 ? 20.094 -12.391 3.803 1 91.38 240 PHE A O 1
ATOM 1877 N N . ALA A 1 241 ? 20.766 -10.594 4.953 1 89 241 ALA A N 1
ATOM 1878 C CA . ALA A 1 241 ? 22.172 -10.977 4.879 1 89 241 ALA A CA 1
ATOM 1879 C C . ALA A 1 241 ? 22.406 -12.336 5.535 1 89 241 ALA A C 1
ATOM 1881 O O . ALA A 1 241 ? 23.141 -13.172 4.996 1 89 241 ALA A O 1
ATOM 1882 N N . ILE A 1 242 ? 21.719 -12.57 6.59 1 88.31 242 ILE A N 1
ATOM 1883 C CA . ILE A 1 242 ? 21.906 -13.82 7.316 1 88.31 242 ILE A CA 1
ATOM 1884 C C . ILE A 1 242 ? 21.25 -14.961 6.543 1 88.31 242 ILE A C 1
ATOM 1886 O O . ILE A 1 242 ? 21.859 -16.016 6.348 1 88.31 242 ILE A O 1
ATOM 1890 N N . THR A 1 243 ? 20.062 -14.711 6.129 1 87.81 243 THR A N 1
ATOM 1891 C CA . THR A 1 243 ? 19.344 -15.773 5.434 1 87.81 243 THR A CA 1
ATOM 1892 C C . THR A 1 243 ? 19.984 -16.062 4.078 1 87.81 243 THR A C 1
ATOM 1894 O O . THR A 1 243 ? 20.047 -17.219 3.65 1 87.81 243 THR A O 1
ATOM 1897 N N . TYR A 1 244 ? 20.375 -15.07 3.488 1 85.81 244 TYR A N 1
ATOM 1898 C CA . TYR A 1 244 ? 21.047 -15.227 2.201 1 85.81 244 TYR A CA 1
ATOM 1899 C C . TYR A 1 244 ? 22.391 -15.922 2.367 1 85.81 244 TYR A C 1
ATOM 1901 O O . TYR A 1 244 ? 22.75 -16.797 1.565 1 85.81 244 TYR A O 1
ATOM 1909 N N . GLY A 1 245 ? 23.156 -15.594 3.342 1 84.5 245 GLY A N 1
ATOM 1910 C CA . GLY A 1 245 ? 24.438 -16.219 3.615 1 84.5 245 GLY A CA 1
ATOM 1911 C C . GLY A 1 245 ? 24.328 -17.672 3.99 1 84.5 245 GLY A C 1
ATOM 1912 O O . GLY A 1 245 ? 25.203 -18.484 3.643 1 84.5 245 GLY A O 1
ATOM 1913 N N . LYS A 1 246 ? 23.203 -18.078 4.578 1 85.88 246 LYS A N 1
ATOM 1914 C CA . LYS A 1 246 ? 23 -19.469 4.992 1 85.88 246 LYS A CA 1
ATOM 1915 C C . LYS A 1 246 ? 22.25 -20.25 3.924 1 85.88 246 LYS A C 1
ATOM 1917 O O . LYS A 1 246 ? 21.875 -21.406 4.141 1 85.88 246 LYS A O 1
ATOM 1922 N N . ASN A 1 247 ? 21.953 -19.641 2.896 1 82.19 247 ASN A N 1
ATOM 1923 C CA . ASN A 1 247 ? 21.266 -20.266 1.761 1 82.19 247 ASN A CA 1
ATOM 1924 C C . ASN A 1 247 ? 19.906 -20.812 2.158 1 82.19 247 ASN A C 1
ATOM 1926 O O . ASN A 1 247 ? 19.578 -21.953 1.816 1 82.19 247 ASN A O 1
ATOM 1930 N N . MET A 1 248 ? 19.266 -20.016 2.873 1 83.44 248 MET A N 1
ATOM 1931 C CA . MET A 1 248 ? 17.922 -20.438 3.277 1 83.44 248 MET A CA 1
ATOM 1932 C C . MET A 1 248 ? 16.906 -20.141 2.182 1 83.44 248 MET A C 1
ATOM 1934 O O . MET A 1 248 ? 17.047 -19.172 1.443 1 83.44 248 MET A O 1
ATOM 1938 N N . ASP A 1 249 ? 15.875 -20.969 2.145 1 85.5 249 ASP A N 1
ATOM 1939 C CA . ASP A 1 249 ? 14.844 -20.844 1.117 1 85.5 249 ASP A CA 1
ATOM 1940 C C . ASP A 1 249 ? 14 -19.594 1.337 1 85.5 249 ASP A C 1
ATOM 1942 O O . ASP A 1 249 ? 13.312 -19.141 0.423 1 85.5 249 ASP A O 1
ATOM 1946 N N . VAL A 1 250 ? 14.148 -19 2.49 1 87.06 250 VAL A N 1
ATOM 1947 C CA . VAL A 1 250 ? 13.32 -17.828 2.803 1 87.06 250 VAL A CA 1
ATOM 1948 C C . VAL A 1 250 ? 14.039 -16.562 2.371 1 87.06 250 VAL A C 1
ATOM 1950 O O . VAL A 1 250 ? 13.453 -15.477 2.387 1 87.06 250 VAL A O 1
ATOM 1953 N N . ALA A 1 251 ? 15.188 -16.656 1.821 1 85.5 251 ALA A N 1
ATOM 1954 C CA . ALA A 1 251 ? 16.031 -15.508 1.492 1 85.5 251 ALA A CA 1
ATOM 1955 C C . ALA A 1 251 ? 15.375 -14.625 0.443 1 85.5 251 ALA A C 1
ATOM 1957 O O . ALA A 1 251 ? 15.391 -13.391 0.562 1 85.5 251 ALA A O 1
ATOM 1958 N N . PRO A 1 252 ? 14.664 -15.203 -0.533 1 86.44 252 PRO A N 1
ATOM 1959 C CA . PRO A 1 252 ? 14.062 -14.344 -1.55 1 86.44 252 PRO A CA 1
ATOM 1960 C C . PRO A 1 252 ? 12.945 -13.461 -0.993 1 86.44 252 PRO A C 1
ATOM 1962 O O . PRO A 1 252 ? 12.781 -12.32 -1.422 1 86.44 252 PRO A O 1
ATOM 1965 N N . ALA A 1 253 ? 12.242 -13.977 -0.081 1 90.5 253 ALA A N 1
ATOM 1966 C CA . ALA A 1 253 ? 11.188 -13.164 0.523 1 90.5 253 ALA A CA 1
ATOM 1967 C C . ALA A 1 253 ? 11.766 -11.914 1.183 1 90.5 253 ALA A C 1
ATOM 1969 O O . ALA A 1 253 ? 11.242 -10.812 1.005 1 90.5 253 ALA A O 1
ATOM 1970 N N . PHE A 1 254 ? 12.812 -12.133 1.779 1 89.75 254 PHE A N 1
ATOM 1971 C CA . PHE A 1 254 ? 13.406 -11.016 2.514 1 89.75 254 PHE A CA 1
ATOM 1972 C C . PHE A 1 254 ? 14.156 -10.086 1.57 1 89.75 254 PHE A C 1
ATOM 1974 O O . PHE A 1 254 ? 14.32 -8.898 1.862 1 89.75 254 PHE A O 1
ATOM 1981 N N . THR A 1 255 ? 14.617 -10.602 0.435 1 87.31 255 THR A N 1
ATOM 1982 C CA . THR A 1 255 ? 15.227 -9.734 -0.571 1 87.31 255 THR A CA 1
ATOM 1983 C C . THR A 1 255 ? 14.211 -8.727 -1.103 1 87.31 255 THR A C 1
ATOM 1985 O O . THR A 1 255 ? 14.523 -7.547 -1.251 1 87.31 255 THR A O 1
ATOM 1988 N N . PHE A 1 256 ? 12.984 -9.188 -1.242 1 91.56 256 PHE A N 1
ATOM 1989 C CA . PHE A 1 256 ? 11.945 -8.312 -1.777 1 91.56 256 PHE A CA 1
ATOM 1990 C C . PHE A 1 256 ? 11.508 -7.293 -0.733 1 91.56 256 PHE A C 1
ATOM 1992 O O . PHE A 1 256 ? 11.312 -6.117 -1.048 1 91.56 256 PHE A O 1
ATOM 1999 N N . ILE A 1 257 ? 11.453 -7.742 0.398 1 91.25 257 ILE A N 1
ATOM 2000 C CA . ILE A 1 257 ? 11.023 -6.859 1.478 1 91.25 257 ILE A CA 1
ATOM 2001 C C . ILE A 1 257 ? 12.094 -5.797 1.729 1 91.25 257 ILE A C 1
ATOM 2003 O O . ILE A 1 257 ? 11.797 -4.602 1.776 1 91.25 257 ILE A O 1
ATOM 2007 N N . TRP A 1 258 ? 13.297 -6.277 1.81 1 90.81 258 TRP A N 1
ATOM 2008 C CA . TRP A 1 258 ? 14.406 -5.355 2.035 1 90.81 258 TRP A CA 1
ATOM 2009 C C . TRP A 1 258 ? 14.578 -4.406 0.856 1 90.81 258 TRP A C 1
ATOM 2011 O O . TRP A 1 258 ? 14.82 -3.211 1.044 1 90.81 258 TRP A O 1
ATOM 2021 N N . GLY A 1 259 ? 14.438 -4.949 -0.34 1 87.81 259 GLY A N 1
ATOM 2022 C CA . GLY A 1 259 ? 14.539 -4.117 -1.528 1 87.81 259 GLY A CA 1
ATOM 2023 C C . GLY A 1 259 ? 13.523 -2.988 -1.553 1 87.81 259 GLY A C 1
ATOM 2024 O O . GLY A 1 259 ? 13.828 -1.881 -2 1 87.81 259 GLY A O 1
ATOM 2025 N N . THR A 1 260 ? 12.375 -3.258 -1.027 1 92 260 THR A N 1
ATOM 2026 C CA . THR A 1 260 ? 11.336 -2.236 -1.021 1 92 260 THR A CA 1
ATOM 2027 C C . THR A 1 260 ? 11.609 -1.195 0.062 1 92 260 THR A C 1
ATOM 2029 O O . THR A 1 260 ? 11.359 -0.004 -0.138 1 92 260 THR A O 1
ATOM 2032 N N . PHE A 1 261 ? 12.164 -1.641 1.114 1 88.25 261 PHE A N 1
ATOM 2033 C CA . PHE A 1 261 ? 12.508 -0.696 2.17 1 88.25 261 PHE A CA 1
ATOM 2034 C C . PHE A 1 261 ? 13.68 0.181 1.752 1 88.25 261 PHE A C 1
ATOM 2036 O O . PHE A 1 261 ? 13.875 1.27 2.297 1 88.25 261 PHE A O 1
ATOM 2043 N N . GLY A 1 262 ? 14.461 -0.295 0.815 1 84.25 262 GLY A N 1
ATOM 2044 C CA . GLY A 1 262 ? 15.523 0.531 0.263 1 84.25 262 GLY A CA 1
ATOM 2045 C C . GLY A 1 262 ? 15.008 1.811 -0.374 1 84.25 262 GLY A C 1
ATOM 2046 O O . GLY A 1 262 ? 15.656 2.857 -0.275 1 84.25 262 GLY A O 1
ATOM 2047 N N . ALA A 1 263 ? 13.875 1.679 -0.91 1 86.06 263 ALA A N 1
ATOM 2048 C CA . ALA A 1 263 ? 13.273 2.852 -1.536 1 86.06 263 ALA A CA 1
ATOM 2049 C C . ALA A 1 263 ? 12.352 3.584 -0.56 1 86.06 263 ALA A C 1
ATOM 2051 O O . ALA A 1 263 ? 12.195 4.805 -0.643 1 86.06 263 ALA A O 1
ATOM 2052 N N . MET A 1 264 ? 11.82 2.881 0.35 1 87.75 264 MET A N 1
ATOM 2053 C CA . MET A 1 264 ? 10.836 3.447 1.265 1 87.75 264 MET A CA 1
ATOM 2054 C C . MET A 1 264 ? 11.516 4.277 2.35 1 87.75 264 MET A C 1
ATOM 2056 O O . MET A 1 264 ? 10.961 5.277 2.812 1 87.75 264 MET A O 1
ATOM 2060 N N . SER A 1 265 ? 12.656 3.9 2.752 1 84.75 265 SER A N 1
ATOM 2061 C CA . SER A 1 265 ? 13.336 4.586 3.844 1 84.75 265 SER A CA 1
ATOM 2062 C C . SER A 1 265 ? 13.641 6.039 3.482 1 84.75 265 SER A C 1
ATOM 2064 O O . SER A 1 265 ? 13.312 6.953 4.242 1 84.75 265 SER A O 1
ATOM 2066 N N . PRO A 1 266 ? 14.234 6.238 2.352 1 82.44 266 PRO A N 1
ATOM 2067 C CA . PRO A 1 266 ? 14.438 7.641 1.974 1 82.44 266 PRO A CA 1
ATOM 2068 C C . PRO A 1 266 ? 13.125 8.406 1.822 1 82.44 266 PRO A C 1
ATOM 2070 O O . PRO A 1 266 ? 13.07 9.609 2.082 1 82.44 266 PRO A O 1
ATOM 2073 N N . GLN A 1 267 ? 12.133 7.723 1.443 1 85.44 267 GLN A N 1
ATOM 2074 C CA . GLN A 1 267 ? 10.828 8.367 1.316 1 85.44 267 GLN A CA 1
ATOM 2075 C C . GLN A 1 267 ? 10.289 8.797 2.68 1 85.44 267 GLN A C 1
ATOM 2077 O O . GLN A 1 267 ? 9.633 9.828 2.797 1 85.44 267 GLN A O 1
ATOM 2082 N N . ILE A 1 268 ? 10.539 7.98 3.611 1 81 268 ILE A N 1
ATOM 2083 C CA . ILE A 1 268 ? 10.133 8.32 4.973 1 81 268 ILE A CA 1
ATOM 2084 C C . ILE A 1 268 ? 10.883 9.57 5.438 1 81 268 ILE A C 1
ATOM 2086 O O . ILE A 1 268 ? 10.312 10.438 6.098 1 81 268 ILE A O 1
ATOM 2090 N N . ILE A 1 269 ? 12.102 9.648 5.031 1 76.44 269 ILE A N 1
ATOM 2091 C CA . ILE A 1 269 ? 12.906 10.812 5.379 1 76.44 269 ILE A CA 1
ATOM 2092 C C . ILE A 1 269 ? 12.336 12.055 4.711 1 76.44 269 ILE A C 1
ATOM 2094 O O . ILE A 1 269 ? 12.203 13.109 5.348 1 76.44 269 ILE A O 1
ATOM 2098 N N . ILE A 1 270 ? 12 11.953 3.494 1 78.75 270 ILE A N 1
ATOM 2099 C CA . ILE A 1 270 ? 11.414 13.062 2.75 1 78.75 270 ILE A CA 1
ATOM 2100 C C . ILE A 1 270 ? 10.094 13.477 3.395 1 78.75 270 ILE A C 1
ATOM 2102 O O . ILE A 1 270 ? 9.797 14.672 3.508 1 78.75 270 ILE A O 1
ATOM 2106 N N . PHE A 1 271 ? 9.383 12.57 3.846 1 79.19 271 PHE A N 1
ATOM 2107 C CA . PHE A 1 271 ? 8.094 12.812 4.48 1 79.19 271 PHE A CA 1
ATOM 2108 C C . PHE A 1 271 ? 8.266 13.57 5.793 1 79.19 271 PHE A C 1
ATOM 2110 O O . PHE A 1 271 ? 7.492 14.477 6.102 1 79.19 271 PHE A O 1
ATOM 2117 N N . ARG A 1 272 ? 9.227 13.289 6.402 1 72.69 272 ARG A N 1
ATOM 2118 C CA . ARG A 1 272 ? 9.492 13.961 7.672 1 72.69 272 ARG A CA 1
ATOM 2119 C C . ARG A 1 272 ? 9.93 15.406 7.449 1 72.69 272 ARG A C 1
ATOM 2121 O O . ARG A 1 272 ? 9.586 16.297 8.234 1 72.69 272 ARG A O 1
ATOM 2128 N N . VAL A 1 273 ? 10.719 15.578 6.531 1 72 273 VAL A N 1
ATOM 2129 C CA . VAL A 1 273 ? 11.141 16.938 6.184 1 72 273 VAL A CA 1
ATOM 2130 C C . VAL A 1 273 ? 9.93 17.766 5.77 1 72 273 VAL A C 1
ATOM 2132 O O . VAL A 1 273 ? 9.836 18.938 6.117 1 72 273 VAL A O 1
ATOM 2135 N N . ALA A 1 274 ? 9.078 17.094 5.137 1 73.38 274 ALA A N 1
ATOM 2136 C CA . ALA A 1 274 ? 7.875 17.781 4.68 1 73.38 274 ALA A CA 1
ATOM 2137 C C . ALA A 1 274 ? 6.98 18.156 5.855 1 73.38 274 ALA A C 1
ATOM 2139 O O . ALA A 1 274 ? 6.273 19.172 5.809 1 73.38 274 ALA A O 1
ATOM 2140 N N . LEU A 1 275 ? 6.961 17.312 6.867 1 68.81 275 LEU A N 1
ATOM 2141 C CA . LEU A 1 275 ? 6.168 17.578 8.062 1 68.81 275 LEU A CA 1
ATOM 2142 C C . LEU A 1 275 ? 6.797 18.688 8.891 1 68.81 275 LEU A C 1
ATOM 2144 O O . LEU A 1 275 ? 6.16 19.219 9.805 1 68.81 275 LEU A O 1
ATOM 2148 N N . GLY A 1 276 ? 7.828 19.219 8.398 1 59.22 276 GLY A N 1
ATOM 2149 C CA . GLY A 1 276 ? 8.516 20.266 9.125 1 59.22 276 GLY A CA 1
ATOM 2150 C C . GLY A 1 276 ? 9.422 19.75 10.227 1 59.22 276 GLY A C 1
ATOM 2151 O O . GLY A 1 276 ? 9.945 20.516 11.023 1 59.22 276 GLY A O 1
ATOM 2152 N N . GLN A 1 277 ? 9.352 18.531 10.312 1 53.62 277 GLN A N 1
ATOM 2153 C CA . GLN A 1 277 ? 10.156 17.953 11.375 1 53.62 277 GLN A CA 1
ATOM 2154 C C . GLN A 1 277 ? 11.57 17.641 10.891 1 53.62 277 GLN A C 1
ATOM 2156 O O . GLN A 1 277 ? 12.383 17.109 11.641 1 53.62 277 GLN A O 1
ATOM 2161 N N . GLY A 1 278 ? 11.68 17.844 9.633 1 49.5 278 GLY A N 1
ATOM 2162 C CA . GLY A 1 278 ? 13.008 17.609 9.086 1 49.5 278 GLY A CA 1
ATOM 2163 C C . GLY A 1 278 ? 13.938 18.797 9.258 1 49.5 278 GLY A C 1
ATOM 2164 O O . GLY A 1 278 ? 13.484 19.938 9.375 1 49.5 278 GLY A O 1
ATOM 2165 N N . TRP A 1 279 ? 15.094 18.656 9.922 1 45.62 279 TRP A N 1
ATOM 2166 C CA . TRP A 1 279 ? 16.125 19.656 10.109 1 45.62 279 TRP A CA 1
ATOM 2167 C C . TRP A 1 279 ? 16.484 20.328 8.789 1 45.62 279 TRP A C 1
ATOM 2169 O O . TRP A 1 279 ? 16.844 19.641 7.824 1 45.62 279 TRP A O 1
ATOM 2179 N N . THR A 1 280 ? 15.664 21.344 8.445 1 42.97 280 THR A N 1
ATOM 2180 C CA . THR A 1 280 ? 16.125 22.109 7.289 1 42.97 280 THR A CA 1
ATOM 2181 C C . THR A 1 280 ? 17.469 22.766 7.574 1 42.97 280 THR A C 1
ATOM 2183 O O . THR A 1 280 ? 17.875 22.906 8.734 1 42.97 280 THR A O 1
ATOM 2186 N N . GLN A 1 281 ? 18.219 22.922 6.598 1 46.22 281 GLN A N 1
ATOM 2187 C CA . GLN A 1 281 ? 19.469 23.656 6.695 1 46.22 281 GLN A CA 1
ATOM 2188 C C . GLN A 1 281 ? 19.328 24.859 7.617 1 46.22 281 GLN A C 1
ATOM 2190 O O . GLN A 1 281 ? 20.266 25.188 8.352 1 46.22 281 GLN A O 1
ATOM 2195 N N . GLN A 1 282 ? 18.266 25.359 7.555 1 45.06 282 GLN A N 1
ATOM 2196 C CA . GLN A 1 282 ? 18.109 26.594 8.32 1 45.06 282 GLN A CA 1
ATOM 2197 C C . GLN A 1 282 ? 18.094 26.312 9.82 1 45.06 282 GLN A C 1
ATOM 2199 O O . GLN A 1 282 ? 18.688 27.062 10.602 1 45.06 282 GLN A O 1
ATOM 2204 N N . MET A 1 283 ? 17.547 25.234 10.047 1 46.16 283 MET A N 1
ATOM 2205 C CA . MET A 1 283 ? 17.531 24.906 11.469 1 46.16 283 MET A CA 1
ATOM 2206 C C . MET A 1 283 ? 18.922 24.516 11.945 1 46.16 283 MET A C 1
ATOM 2208 O O . MET A 1 283 ? 19.328 24.859 13.055 1 46.16 283 MET A O 1
ATOM 2212 N N . ALA A 1 284 ? 19.531 23.875 11.039 1 46.5 284 ALA A N 1
ATOM 2213 C CA . ALA A 1 284 ? 20.906 23.516 11.352 1 46.5 284 ALA A CA 1
ATOM 2214 C C . ALA A 1 284 ? 21.781 24.75 11.477 1 46.5 284 ALA A C 1
ATOM 2216 O O . ALA A 1 284 ? 22.609 24.844 12.383 1 46.5 284 ALA A O 1
ATOM 2217 N N . SER A 1 285 ? 21.594 25.609 10.516 1 47.59 285 SER A N 1
ATOM 2218 C CA . SER A 1 285 ? 22.375 26.844 10.555 1 47.59 285 SER A CA 1
ATOM 2219 C C . SER A 1 285 ? 21.984 27.703 11.742 1 47.59 285 SER A C 1
ATOM 2221 O O . SER A 1 285 ? 22.844 28.359 12.352 1 47.59 285 SER A O 1
ATOM 2223 N N . GLN A 1 286 ? 20.766 27.719 11.906 1 46.06 286 GLN A N 1
ATOM 2224 C CA . GLN A 1 286 ? 20.359 28.547 13.031 1 46.06 286 GLN A CA 1
ATOM 2225 C C . GLN A 1 286 ? 20.906 28.016 14.352 1 46.06 286 GLN A C 1
ATOM 2227 O O . GLN A 1 286 ? 21.328 28.781 15.219 1 46.06 286 GLN A O 1
ATOM 2232 N N . LEU A 1 287 ? 20.953 26.859 14.273 1 47.22 287 LEU A N 1
ATOM 2233 C CA . LEU A 1 287 ? 21.484 26.234 15.484 1 47.22 287 LEU A CA 1
ATOM 2234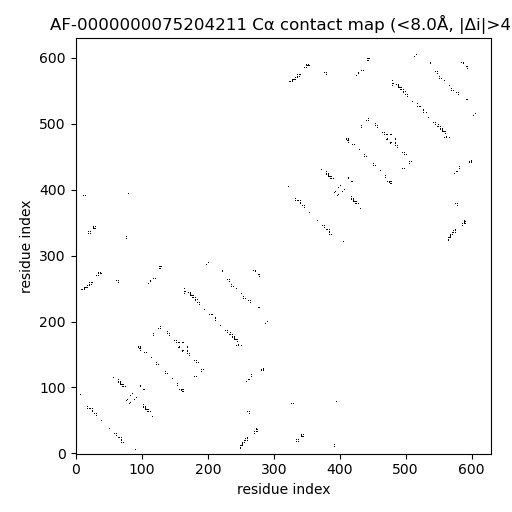 C C . LEU A 1 287 ? 22.984 26.453 15.586 1 47.22 287 LEU A C 1
ATOM 2236 O O . LEU A 1 287 ? 23.516 26.703 16.672 1 47.22 287 LEU A O 1
ATOM 2240 N N . SER A 1 288 ? 23.594 26.312 14.453 1 47.66 288 SER A N 1
ATOM 2241 C CA . SER A 1 288 ? 25.031 26.625 14.438 1 47.66 288 SER A CA 1
ATOM 2242 C C . SER A 1 288 ? 25.266 28.078 14.828 1 47.66 288 SER A C 1
ATOM 2244 O O . SER A 1 288 ? 26.25 28.391 15.5 1 47.66 288 SER A O 1
ATOM 2246 N N . SER A 1 289 ? 24.344 28.875 14.344 1 47.12 289 SER A N 1
ATOM 2247 C CA . SER A 1 289 ? 24.5 30.281 14.695 1 47.12 289 SER A CA 1
ATOM 2248 C C . SER A 1 289 ? 24.219 30.516 16.172 1 47.12 289 SER A C 1
ATOM 2250 O O . SER A 1 289 ? 24.891 31.344 16.812 1 47.12 289 SER A O 1
ATOM 2252 N N . ILE A 1 290 ? 23.297 29.891 16.594 1 45.16 290 ILE A N 1
ATOM 2253 C CA . ILE A 1 290 ? 23.016 30.062 18.016 1 45.16 290 ILE A CA 1
ATOM 2254 C C . ILE A 1 290 ? 24.203 29.547 18.844 1 45.16 290 ILE A C 1
ATOM 2256 O O . ILE A 1 290 ? 24.562 30.141 19.859 1 45.16 290 ILE A O 1
ATOM 2260 N N . MET A 1 291 ? 24.812 28.594 18.312 1 46.22 291 MET A N 1
ATOM 2261 C CA . MET A 1 291 ? 25.984 28.031 18.984 1 46.22 291 MET A CA 1
ATOM 2262 C C . MET A 1 291 ? 27.156 29 18.906 1 46.22 291 MET A C 1
ATOM 2264 O O . MET A 1 291 ? 27.922 29.125 19.875 1 46.22 291 MET A O 1
ATOM 2268 N N . PHE A 1 292 ? 27.281 29.625 17.766 1 46.66 292 PHE A N 1
ATOM 2269 C CA . PHE A 1 292 ? 28.344 30.609 17.625 1 46.66 292 PHE A CA 1
ATOM 2270 C C . PHE A 1 292 ? 28.062 31.812 18.516 1 46.66 292 PHE A C 1
ATOM 2272 O O . PHE A 1 292 ? 28.984 32.406 19.109 1 46.66 292 PHE A O 1
ATOM 2279 N N . THR A 1 293 ? 26.828 32.219 18.484 1 44 293 THR A N 1
ATOM 2280 C CA . THR A 1 293 ? 26.531 33.375 19.328 1 44 293 THR A CA 1
ATOM 2281 C C . THR A 1 293 ? 26.641 33.031 20.812 1 44 293 THR A C 1
ATOM 2283 O O . THR A 1 293 ? 27.078 33.844 21.625 1 44 293 THR A O 1
ATOM 2286 N N . ALA A 1 294 ? 26.297 31.906 21.094 1 42.94 294 ALA A N 1
ATOM 2287 C CA . ALA A 1 294 ? 26.406 31.5 22.5 1 42.94 294 ALA A CA 1
ATOM 2288 C C . ALA A 1 294 ? 27.859 31.266 22.891 1 42.94 294 ALA A C 1
ATOM 2290 O O . ALA A 1 294 ? 28.25 31.562 24.031 1 42.94 294 ALA A O 1
ATOM 2291 N N . SER A 1 295 ? 28.562 30.812 21.938 1 40.31 295 SER A N 1
ATOM 2292 C CA . SER A 1 295 ? 29.984 30.688 22.25 1 40.31 295 SER A CA 1
ATOM 2293 C C . SER A 1 295 ? 30.672 32.031 22.266 1 40.31 295 SER A C 1
ATOM 2295 O O . SER A 1 295 ? 31.656 32.219 22.969 1 40.31 295 SER A O 1
ATOM 2297 N N . GLY A 1 296 ? 30.172 33.031 21.422 1 37.94 296 GLY A N 1
ATOM 2298 C CA . GLY A 1 296 ? 30.781 34.344 21.453 1 37.94 296 GLY A CA 1
ATOM 2299 C C . GLY A 1 296 ? 30.453 35.156 22.703 1 37.94 296 GLY A C 1
ATOM 2300 O O . GLY A 1 296 ? 31.125 36.125 23.016 1 37.94 296 GLY A O 1
ATOM 2301 N N . ASP A 1 297 ? 29.219 35.094 23.234 1 36.41 297 ASP A N 1
ATOM 2302 C CA . ASP A 1 297 ? 28.938 35.969 24.359 1 36.41 297 ASP A CA 1
ATOM 2303 C C . ASP A 1 297 ? 29.812 35.656 25.562 1 36.41 297 ASP A C 1
ATOM 2305 O O . ASP A 1 297 ? 29.766 36.344 26.578 1 36.41 297 ASP A O 1
ATOM 2309 N N . SER A 1 298 ? 30.5 34.594 25.688 1 35.12 298 SER A N 1
ATOM 2310 C CA . SER A 1 298 ? 31.312 34.656 26.906 1 35.12 298 SER A CA 1
ATOM 2311 C C . SER A 1 298 ? 32.375 35.75 26.781 1 35.12 298 SER A C 1
ATOM 2313 O O . SER A 1 298 ? 32.875 36.281 27.797 1 35.12 298 SER A O 1
ATOM 2315 N N . GLU A 1 299 ? 33 36.156 25.672 1 33.06 299 GLU A N 1
ATOM 2316 C CA . GLU A 1 299 ? 34.031 37.156 25.891 1 33.06 299 GLU A CA 1
ATOM 2317 C C . GLU A 1 299 ? 33.469 38.562 25.812 1 33.06 299 GLU A C 1
ATOM 2319 O O . GLU A 1 299 ? 33.875 39.438 26.578 1 33.06 299 GLU A O 1
ATOM 2324 N N . GLN A 1 300 ? 32.781 39.156 24.734 1 31.94 300 GLN A N 1
ATOM 2325 C CA . GLN A 1 300 ? 32.688 40.594 24.594 1 31.94 300 GLN A CA 1
ATOM 2326 C C . GLN A 1 300 ? 31.484 41.156 25.359 1 31.94 300 GLN A C 1
ATOM 2328 O O . GLN A 1 300 ? 30.359 41.156 24.828 1 31.94 300 GLN A O 1
ATOM 2333 N N . THR A 1 301 ? 30.969 40.938 26.531 1 31.8 301 THR A N 1
ATOM 2334 C CA . THR A 1 301 ? 30.219 41.875 27.328 1 31.8 301 THR A CA 1
ATOM 2335 C C . THR A 1 301 ? 30.922 43.25 27.359 1 31.8 301 THR A C 1
ATOM 2337 O O . THR A 1 301 ? 30.453 44.188 28.016 1 31.8 301 THR A O 1
ATOM 2340 N N . GLU A 1 302 ? 32.156 43.688 27 1 28.45 302 GLU A N 1
ATOM 2341 C CA . GLU A 1 302 ? 32.375 45.094 27.156 1 28.45 302 GLU A CA 1
ATOM 2342 C C . GLU A 1 302 ? 31.656 45.906 26.078 1 28.45 302 GLU A C 1
ATOM 2344 O O . GLU A 1 302 ? 31.578 47.125 26.172 1 28.45 302 GLU A O 1
ATOM 2349 N N . SER A 1 303 ? 31.516 45.594 24.75 1 27.61 303 SER A N 1
ATOM 2350 C CA . SER A 1 303 ? 31.188 46.75 23.906 1 27.61 303 SER A CA 1
ATOM 2351 C C . SER A 1 303 ? 29.75 47.219 24.141 1 27.61 303 SER A C 1
ATOM 2353 O O . SER A 1 303 ? 28.891 46.438 24.547 1 27.61 303 SER A O 1
ATOM 2355 N N . THR A 1 304 ? 29.344 48.594 23.859 1 27.7 304 THR A N 1
ATOM 2356 C CA . THR A 1 304 ? 28.406 49.719 24.031 1 27.7 304 THR A CA 1
ATOM 2357 C C . THR A 1 304 ? 27.047 49.375 23.391 1 27.7 304 THR A C 1
ATOM 2359 O O . THR A 1 304 ? 26.984 49.031 22.219 1 27.7 304 THR A O 1
ATOM 2362 N N . CYS A 1 305 ? 26.094 48.844 24.094 1 27.88 305 CYS A N 1
ATOM 2363 C CA . CYS A 1 305 ? 24.656 48.938 23.844 1 27.88 305 CYS A CA 1
ATOM 2364 C C . CYS A 1 305 ? 24.281 50.344 23.375 1 27.88 305 CYS A C 1
ATOM 2366 O O . CYS A 1 305 ? 24.203 51.281 24.188 1 27.88 305 CYS A O 1
ATOM 2368 N N . VAL A 1 306 ? 25.016 51.031 22.281 1 26.48 306 VAL A N 1
ATOM 2369 C CA . VAL A 1 306 ? 24.609 52.344 21.828 1 26.48 306 VAL A CA 1
ATOM 2370 C C . VAL A 1 306 ? 23.109 52.344 21.531 1 26.48 306 VAL 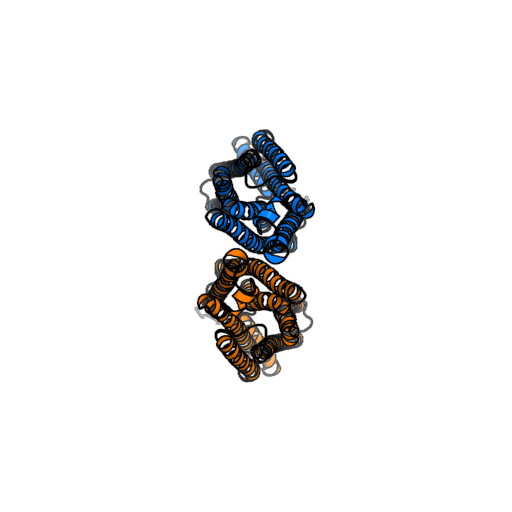A C 1
ATOM 2372 O O . VAL A 1 306 ? 22.641 51.656 20.625 1 26.48 306 VAL A O 1
ATOM 2375 N N . VAL A 1 307 ? 22.297 52.406 22.594 1 26.11 307 VAL A N 1
ATOM 2376 C CA . VAL A 1 307 ? 20.922 52.906 22.656 1 26.11 307 VAL A CA 1
ATOM 2377 C C . VAL A 1 307 ? 20.828 54.25 21.938 1 26.11 307 VAL A C 1
ATOM 2379 O O . VAL A 1 307 ? 21.5 55.219 22.312 1 26.11 307 VAL A O 1
ATOM 2382 N N . SER A 1 308 ? 21.016 54.281 20.5 1 24.03 308 SER A N 1
ATOM 2383 C CA . SER A 1 308 ? 20.781 55.562 19.812 1 24.03 308 SER A CA 1
ATOM 2384 C C . SER A 1 308 ? 19.656 56.344 20.469 1 24.03 308 SER A C 1
ATOM 2386 O O . SER A 1 308 ? 18.531 55.875 20.562 1 24.03 308 SER A O 1
ATOM 2388 N N . GLY A 1 309 ? 19.984 57.156 21.547 1 21.72 309 GLY A N 1
ATOM 2389 C CA . GLY A 1 309 ? 19.344 58.25 22.25 1 21.72 309 GLY A CA 1
ATOM 2390 C C . GLY A 1 309 ? 18.547 59.156 21.328 1 21.72 309 GLY A C 1
ATOM 2391 O O . GLY A 1 309 ? 18.625 59.062 20.109 1 21.72 309 GLY A O 1
ATOM 2392 N N . ALA A 1 310 ? 18.188 60.375 21.922 1 25.92 310 ALA A N 1
ATOM 2393 C CA . ALA A 1 310 ? 17.375 61.594 21.828 1 25.92 310 ALA A CA 1
ATOM 2394 C C . ALA A 1 310 ? 17.828 62.469 20.656 1 25.92 310 ALA A C 1
ATOM 2396 O O . ALA A 1 310 ? 18.859 63.125 20.734 1 25.92 310 ALA A O 1
ATOM 2397 N N . GLN A 1 311 ? 18.234 61.969 19.391 1 23.25 311 GLN A N 1
ATOM 2398 C CA . GLN A 1 311 ? 18.453 63.188 18.625 1 23.25 311 GLN A CA 1
ATOM 2399 C C . GLN A 1 311 ? 17.281 64.125 18.766 1 23.25 311 GLN A C 1
ATOM 2401 O O . GLN A 1 311 ? 16.125 63.75 18.609 1 23.25 311 GLN A O 1
ATOM 2406 N N . LYS A 1 312 ? 17.547 65.375 19.484 1 25.59 312 LYS A N 1
ATOM 2407 C CA . LYS A 1 312 ? 17.094 66.75 19.688 1 25.59 312 LYS A CA 1
ATOM 2408 C C . LYS A 1 312 ? 16.594 67.375 18.375 1 25.59 312 LYS A C 1
ATOM 2410 O O . LYS A 1 312 ? 17.375 67.562 17.438 1 25.59 312 LYS A O 1
ATOM 2415 N N . GLU A 1 313 ? 15.469 67 17.672 1 21.83 313 GLU A N 1
ATOM 2416 C CA . GLU A 1 313 ? 14.867 68.062 16.938 1 21.83 313 GLU A CA 1
ATOM 2417 C C . GLU A 1 313 ? 14.797 69.375 17.781 1 21.83 313 GLU A C 1
ATOM 2419 O O . GLU A 1 313 ? 14.328 69.312 18.922 1 21.83 313 GLU A O 1
ATOM 2424 N N . LYS A 1 314 ? 15.742 70.375 17.531 1 23.53 314 LYS A N 1
ATOM 2425 C CA . LYS A 1 314 ? 15.75 71.812 17.359 1 23.53 314 LYS A CA 1
ATOM 2426 C C . LYS A 1 314 ? 14.523 72.312 16.578 1 23.53 314 LYS A C 1
ATOM 2428 O O . LYS A 1 314 ? 14.328 73.5 16.391 1 23.53 314 LYS A O 1
ATOM 2433 N N . VAL A 1 315 ? 13.141 71.875 16.406 1 24.78 315 VAL A N 1
ATOM 2434 C CA . VAL A 1 315 ? 12.117 72.812 16.719 1 24.78 315 VAL A CA 1
ATOM 2435 C C . VAL A 1 315 ? 11.742 72.75 18.203 1 24.78 315 VAL A C 1
ATOM 2437 O O . VAL A 1 315 ? 11.727 71.625 18.766 1 24.78 315 VAL A O 1
ATOM 2440 N N . MET B 1 1 ? -6.113 -27.266 -26.062 1 28.66 1 MET B N 1
ATOM 2441 C CA . MET B 1 1 ? -5.219 -26.141 -26.312 1 28.66 1 MET B CA 1
ATOM 2442 C C . MET B 1 1 ? -5.906 -24.812 -25.984 1 28.66 1 MET B C 1
ATOM 2444 O O . MET B 1 1 ? -5.258 -23.875 -25.531 1 28.66 1 MET B O 1
ATOM 2448 N N . SER B 1 2 ? -7.145 -24.734 -26.422 1 35.22 2 SER B N 1
ATOM 2449 C CA . SER B 1 2 ? -8.062 -23.594 -26.344 1 35.22 2 SER B CA 1
ATOM 2450 C C . SER B 1 2 ? -8.484 -23.328 -24.906 1 35.22 2 SER B C 1
ATOM 2452 O O . SER B 1 2 ? -8.641 -22.172 -24.5 1 35.22 2 SER B O 1
ATOM 2454 N N . ASP B 1 3 ? -8.852 -24.328 -24.219 1 40.78 3 ASP B N 1
ATOM 2455 C CA . ASP B 1 3 ? -9.312 -24.375 -22.844 1 40.78 3 ASP B CA 1
ATOM 2456 C C . ASP B 1 3 ? -8.211 -23.938 -21.875 1 40.78 3 ASP B C 1
ATOM 2458 O O . ASP B 1 3 ? -8.492 -23.375 -20.828 1 40.78 3 ASP B O 1
ATOM 2462 N N . SER B 1 4 ? -6.965 -24.375 -22.203 1 45.12 4 SER B N 1
ATOM 2463 C CA . SER B 1 4 ? -5.711 -24.078 -21.531 1 45.12 4 SER B CA 1
ATOM 2464 C C . SER B 1 4 ? -5.438 -22.578 -21.516 1 45.12 4 SER B C 1
ATOM 2466 O O . SER B 1 4 ? -4.938 -22.047 -20.516 1 45.12 4 SER B O 1
ATOM 2468 N N . GLN B 1 5 ? -5.766 -22.016 -22.734 1 45.5 5 GLN B N 1
ATOM 2469 C CA . GLN B 1 5 ? -5.547 -20.578 -22.938 1 45.5 5 GLN B CA 1
ATOM 2470 C C . GLN B 1 5 ? -6.496 -19.75 -22.078 1 45.5 5 GLN B C 1
ATOM 2472 O O . GLN B 1 5 ? -6.102 -18.719 -21.531 1 45.5 5 GLN B O 1
ATOM 2477 N N . ASN B 1 6 ? -7.816 -20.25 -22.188 1 50.59 6 ASN B N 1
ATOM 2478 C CA . ASN B 1 6 ? -8.859 -19.562 -21.438 1 50.59 6 ASN B CA 1
ATOM 2479 C C . ASN B 1 6 ? -8.609 -19.656 -19.922 1 50.59 6 ASN B C 1
ATOM 2481 O O . ASN B 1 6 ? -8.867 -18.703 -19.188 1 50.59 6 ASN B O 1
ATOM 2485 N N . GLY B 1 7 ? -7.973 -20.781 -19.578 1 60.59 7 GLY B N 1
ATOM 2486 C CA . GLY B 1 7 ? -7.656 -21 -18.188 1 60.59 7 GLY B CA 1
ATOM 2487 C C . GLY B 1 7 ? -6.562 -20.078 -17.672 1 60.59 7 GLY B C 1
ATOM 2488 O O . GLY B 1 7 ? -6.617 -19.609 -16.531 1 60.59 7 GLY B O 1
ATOM 2489 N N . SER B 1 8 ? -5.855 -19.672 -18.766 1 77 8 SER B N 1
ATOM 2490 C CA . SER B 1 8 ? -4.707 -18.859 -18.391 1 77 8 SER B CA 1
ATOM 2491 C C . SER B 1 8 ? -5.121 -17.406 -18.172 1 77 8 SER B C 1
ATOM 2493 O O . SER B 1 8 ? -4.609 -16.734 -17.281 1 77 8 SER B O 1
ATOM 2495 N N . SER B 1 9 ? -6.211 -17.031 -19.031 1 81.88 9 SER B N 1
ATOM 2496 C CA . SER B 1 9 ? -6.637 -15.641 -18.875 1 81.88 9 SER B CA 1
ATOM 2497 C C . SER B 1 9 ? -7.324 -15.414 -17.531 1 81.88 9 SER B C 1
ATOM 2499 O O . SER B 1 9 ? -7.141 -14.367 -16.906 1 81.88 9 SER B O 1
ATOM 2501 N N . LEU B 1 10 ? -8.016 -16.406 -17.125 1 82.81 10 LEU B N 1
ATOM 2502 C CA . LEU B 1 10 ? -8.688 -16.328 -15.828 1 82.81 10 LEU B CA 1
ATOM 2503 C C . LEU B 1 10 ? -7.672 -16.328 -14.688 1 82.81 10 LEU B C 1
ATOM 2505 O O . LEU B 1 10 ? -7.801 -15.57 -13.727 1 82.81 10 LEU B O 1
ATOM 2509 N N . GLU B 1 11 ? -6.723 -17.109 -14.852 1 85.94 11 GLU B N 1
ATOM 2510 C CA . GLU B 1 11 ? -5.684 -17.188 -13.828 1 85.94 11 GLU B CA 1
ATOM 2511 C C . GLU B 1 11 ? -4.898 -15.875 -13.742 1 85.94 11 GLU B C 1
ATOM 2513 O O . GLU B 1 11 ? -4.555 -15.422 -12.648 1 85.94 11 GLU B O 1
ATOM 2518 N N . ARG B 1 12 ? -4.73 -15.312 -14.898 1 87.75 12 ARG B N 1
ATOM 2519 C CA . ARG B 1 12 ? -4.035 -14.031 -14.93 1 87.75 12 ARG B CA 1
ATOM 2520 C C . ARG B 1 12 ? -4.855 -12.945 -14.25 1 87.75 12 ARG B C 1
ATOM 2522 O O . ARG B 1 12 ? -4.309 -12.094 -13.547 1 87.75 12 ARG B O 1
ATOM 2529 N N . SER B 1 13 ? -6.027 -13.086 -14.508 1 89.38 13 SER B N 1
ATOM 2530 C CA . SER B 1 13 ? -6.902 -12.078 -13.914 1 89.38 13 SER B CA 1
ATOM 2531 C C . SER B 1 13 ? -6.93 -12.211 -12.391 1 89.38 13 SER B C 1
ATOM 2533 O O . SER B 1 13 ? -6.918 -11.203 -11.68 1 89.38 13 SER B O 1
ATOM 2535 N N . ILE B 1 14 ? -6.883 -13.344 -11.922 1 87.69 14 ILE B N 1
ATOM 2536 C CA . ILE B 1 14 ? -6.879 -13.578 -10.477 1 87.69 14 ILE B CA 1
ATOM 2537 C C . ILE B 1 14 ? -5.547 -13.117 -9.883 1 87.69 14 ILE B C 1
ATOM 2539 O O . ILE B 1 14 ? -5.516 -12.492 -8.82 1 87.69 14 ILE B O 1
ATOM 2543 N N . TYR B 1 15 ? -4.547 -13.398 -10.617 1 90.31 15 TYR B N 1
ATOM 2544 C CA . TYR B 1 15 ? -3.213 -13.031 -10.164 1 90.31 15 TYR B CA 1
ATOM 2545 C C . TYR B 1 15 ? -3.08 -11.516 -10.031 1 90.31 15 TYR B C 1
ATOM 2547 O O . TYR B 1 15 ? -2.684 -11.008 -8.977 1 90.31 15 TYR B O 1
ATOM 2555 N N . TYR B 1 16 ? -3.469 -10.82 -11.008 1 90.75 16 TYR B N 1
ATOM 2556 C CA . TYR B 1 16 ? -3.359 -9.367 -10.969 1 90.75 16 TYR B CA 1
ATOM 2557 C C . TYR B 1 16 ? -4.363 -8.773 -9.984 1 90.75 16 TYR B C 1
ATOM 2559 O O . TYR B 1 16 ? -4.105 -7.734 -9.375 1 90.75 16 TYR B O 1
ATOM 2567 N N . GLY B 1 17 ? -5.465 -9.422 -9.883 1 92.25 17 GLY B N 1
ATOM 2568 C CA . GLY B 1 17 ? -6.422 -8.984 -8.883 1 92.25 17 GLY B CA 1
ATOM 2569 C C . GLY B 1 17 ? -5.867 -9.023 -7.469 1 92.25 17 GLY B C 1
ATOM 2570 O O . GLY B 1 17 ? -6.039 -8.078 -6.699 1 92.25 17 GLY B O 1
ATOM 2571 N N . ILE B 1 18 ? -5.133 -10.031 -7.199 1 92.56 18 ILE B N 1
ATOM 2572 C CA . ILE B 1 18 ? -4.57 -10.219 -5.863 1 92.56 18 ILE B CA 1
ATOM 2573 C C . ILE B 1 18 ? -3.451 -9.203 -5.633 1 92.56 18 ILE B C 1
ATOM 2575 O O . ILE B 1 18 ? -3.316 -8.656 -4.535 1 92.56 18 ILE B O 1
ATOM 2579 N N . ILE B 1 19 ? -2.717 -8.945 -6.625 1 93.81 19 ILE B N 1
ATOM 2580 C CA . ILE B 1 19 ? -1.614 -7.996 -6.516 1 93.81 19 ILE B CA 1
ATOM 2581 C C . ILE B 1 19 ? -2.166 -6.594 -6.258 1 93.81 19 ILE B C 1
ATOM 2583 O O . ILE B 1 19 ? -1.684 -5.883 -5.375 1 93.81 19 ILE B O 1
ATOM 2587 N N . PHE B 1 20 ? -3.121 -6.293 -6.98 1 93 20 PHE B N 1
ATOM 2588 C CA . PHE B 1 20 ? -3.703 -4.969 -6.797 1 93 20 PHE B CA 1
ATOM 2589 C C . PHE B 1 20 ? -4.398 -4.867 -5.441 1 93 20 PHE B C 1
ATOM 2591 O O . PHE B 1 20 ? -4.379 -3.809 -4.809 1 93 20 PHE B O 1
ATOM 2598 N N . LYS B 1 21 ? -4.984 -5.934 -5.059 1 94.25 21 LYS B N 1
ATOM 2599 C CA . LYS B 1 21 ? -5.582 -5.965 -3.729 1 94.25 21 LYS B CA 1
ATOM 2600 C C . LYS B 1 21 ? -4.531 -5.73 -2.648 1 94.25 21 LYS B C 1
ATOM 2602 O O . LYS B 1 21 ? -4.773 -5 -1.685 1 94.25 21 LYS B O 1
ATOM 2607 N N . ALA B 1 22 ? -3.424 -6.285 -2.848 1 94.31 22 ALA B N 1
ATOM 2608 C CA . ALA B 1 22 ? -2.336 -6.117 -1.887 1 94.31 22 ALA B CA 1
ATOM 2609 C C . ALA B 1 22 ? -1.835 -4.676 -1.87 1 94.31 22 ALA B C 1
ATOM 2611 O O . ALA B 1 22 ? -1.577 -4.117 -0.802 1 94.31 22 ALA B O 1
ATOM 2612 N N . ILE B 1 23 ? -1.717 -4.102 -3.01 1 93.31 23 ILE B N 1
ATOM 2613 C CA . ILE B 1 23 ? -1.273 -2.717 -3.117 1 93.31 23 ILE B CA 1
ATOM 2614 C C . ILE B 1 23 ? -2.273 -1.799 -2.418 1 93.31 23 ILE B C 1
ATOM 2616 O O . ILE B 1 23 ? -1.886 -0.945 -1.618 1 93.31 23 ILE B O 1
ATOM 2620 N N . LEU B 1 24 ? -3.516 -2.02 -2.727 1 93.25 24 LEU B N 1
ATOM 2621 C CA . LEU B 1 24 ? -4.562 -1.184 -2.148 1 93.25 24 LEU B CA 1
ATOM 2622 C C . LEU B 1 24 ? -4.664 -1.405 -0.643 1 93.25 24 LEU B C 1
ATOM 2624 O O . LEU B 1 24 ? -4.961 -0.472 0.107 1 93.25 24 LEU B O 1
ATOM 2628 N N . TYR B 1 25 ? -4.434 -2.623 -0.232 1 93.75 25 TYR B N 1
ATOM 2629 C CA . TYR B 1 25 ? -4.395 -2.914 1.196 1 93.75 25 TYR B CA 1
ATOM 2630 C C . TYR B 1 25 ? -3.312 -2.094 1.891 1 93.75 25 TYR B C 1
ATOM 2632 O O . TYR B 1 25 ? -3.527 -1.578 2.99 1 93.75 25 TYR B O 1
ATOM 2640 N N . GLY B 1 26 ? -2.182 -1.985 1.266 1 92.62 26 GLY B N 1
ATOM 2641 C CA . GLY B 1 26 ? -1.127 -1.156 1.827 1 92.62 26 GLY B CA 1
ATOM 2642 C C . GLY B 1 26 ? -1.535 0.295 1.997 1 92.62 26 GLY B C 1
ATOM 2643 O O . GLY B 1 26 ? -1.27 0.902 3.035 1 92.62 26 GLY B O 1
ATOM 2644 N N . ILE B 1 27 ? -2.197 0.762 1.04 1 89.44 27 ILE B N 1
ATOM 2645 C CA . ILE B 1 27 ? -2.664 2.143 1.084 1 89.44 27 ILE B CA 1
ATOM 2646 C C . ILE B 1 27 ? -3.678 2.309 2.215 1 89.44 27 ILE B C 1
ATOM 2648 O O . ILE B 1 27 ? -3.613 3.275 2.977 1 89.44 27 ILE B O 1
ATOM 2652 N N . ASP B 1 28 ? -4.551 1.344 2.318 1 91.88 28 ASP B N 1
ATOM 2653 C CA . ASP B 1 28 ? -5.586 1.392 3.346 1 91.88 28 ASP B CA 1
ATOM 2654 C C . ASP B 1 28 ? -4.977 1.3 4.742 1 91.88 28 ASP B C 1
ATOM 2656 O O . ASP B 1 28 ? -5.426 1.982 5.668 1 91.88 28 ASP B O 1
ATOM 2660 N N . PHE B 1 29 ? -4.043 0.47 4.785 1 90.81 29 PHE B N 1
ATOM 2661 C CA . PHE B 1 29 ? -3.344 0.282 6.051 1 90.81 29 PHE B CA 1
ATOM 2662 C C . PHE B 1 29 ? -2.707 1.586 6.52 1 90.81 29 PHE B C 1
ATOM 2664 O O . PHE B 1 29 ? -2.867 1.981 7.676 1 90.81 29 PHE B O 1
ATOM 2671 N N . TYR B 1 30 ? -2.078 2.307 5.656 1 87.75 30 TYR B N 1
ATOM 2672 C CA . TYR B 1 30 ? -1.449 3.582 5.98 1 87.75 30 TYR B CA 1
ATOM 2673 C C . TYR B 1 30 ? -2.498 4.645 6.285 1 87.75 30 TYR B C 1
ATOM 2675 O O . TYR B 1 30 ? -2.352 5.414 7.238 1 87.75 30 TYR B O 1
ATOM 2683 N N . MET B 1 31 ? -3.469 4.621 5.492 1 85.44 31 MET B N 1
ATOM 2684 C CA . MET B 1 31 ? -4.508 5.633 5.656 1 85.44 31 MET B CA 1
ATOM 2685 C C . MET B 1 31 ? -5.188 5.504 7.016 1 85.44 31 MET B C 1
ATOM 2687 O O . MET B 1 31 ? -5.504 6.508 7.656 1 85.44 31 MET B O 1
ATOM 2691 N N . TYR B 1 32 ? -5.41 4.297 7.488 1 89.19 32 TYR B N 1
ATOM 2692 C CA . TYR B 1 32 ? -6.055 4.086 8.781 1 89.19 32 TYR B CA 1
ATOM 2693 C C . TYR B 1 32 ? -5.195 4.633 9.914 1 89.19 32 TYR B C 1
ATOM 2695 O O . TYR B 1 32 ? -5.684 5.367 10.773 1 89.19 32 TYR B O 1
ATOM 2703 N N . PHE B 1 33 ? -3.967 4.289 9.844 1 84.69 33 PHE B N 1
ATOM 2704 C CA . PHE B 1 33 ? -3.104 4.719 10.938 1 84.69 33 PHE B CA 1
ATOM 2705 C C . PHE B 1 33 ? -2.861 6.219 10.883 1 84.69 33 PHE B C 1
ATOM 2707 O O . PHE B 1 33 ? -2.697 6.867 11.914 1 84.69 33 PHE B O 1
ATOM 2714 N N . HIS B 1 34 ? -2.879 6.742 9.75 1 80.62 34 HIS B N 1
ATOM 2715 C CA . HIS B 1 34 ? -2.789 8.188 9.617 1 80.62 34 HIS B CA 1
ATOM 2716 C C . HIS B 1 34 ? -4.027 8.875 10.188 1 80.62 34 HIS B C 1
ATOM 2718 O O . HIS B 1 34 ? -3.918 9.906 10.859 1 80.62 34 HIS B O 1
ATOM 2724 N N . SER B 1 35 ? -5.141 8.32 9.93 1 82.31 35 SER B N 1
ATOM 2725 C CA . SER B 1 35 ? -6.375 8.883 10.469 1 82.31 35 SER B CA 1
ATOM 2726 C C . SER B 1 35 ? -6.395 8.812 11.992 1 82.31 35 SER B C 1
ATOM 2728 O O . SER B 1 35 ? -6.816 9.766 12.664 1 82.31 35 SER B O 1
ATOM 2730 N N . VAL B 1 36 ? -5.977 7.707 12.469 1 81.94 36 VAL B N 1
ATOM 2731 C CA . VAL B 1 36 ? -5.934 7.543 13.922 1 81.94 36 VAL B CA 1
ATOM 2732 C C . VAL B 1 36 ? -4.977 8.562 14.531 1 81.94 36 VAL B C 1
ATOM 2734 O O . VAL B 1 36 ? -5.27 9.148 15.578 1 81.94 36 VAL B O 1
ATOM 2737 N N . TYR B 1 37 ? -3.885 8.82 13.859 1 77.06 37 TYR B N 1
ATOM 2738 C CA . TYR B 1 37 ? -2.914 9.812 14.32 1 77.06 37 TYR B CA 1
ATOM 2739 C C . TYR B 1 37 ? -3.523 11.211 14.336 1 77.06 37 TYR B C 1
ATOM 2741 O O . TYR B 1 37 ? -3.35 11.961 15.297 1 77.06 37 TYR B O 1
ATOM 2749 N N . LEU B 1 38 ? -4.195 11.531 13.359 1 73.62 38 LEU B N 1
ATOM 2750 C CA . LEU B 1 38 ? -4.824 12.836 13.266 1 73.62 38 LEU B CA 1
ATOM 2751 C C . LEU B 1 38 ? -5.891 13.008 14.344 1 73.62 38 LEU B C 1
ATOM 2753 O O . LEU B 1 38 ? -6.043 14.094 14.906 1 73.62 38 LEU B O 1
ATOM 2757 N N . PHE B 1 39 ? -6.598 11.945 14.633 1 76.44 39 PHE B N 1
ATOM 2758 C CA . PHE B 1 39 ? -7.617 12.008 15.68 1 76.44 39 PHE B CA 1
ATOM 2759 C C . PHE B 1 39 ? -6.977 12.164 17.047 1 76.44 39 PHE B C 1
ATOM 2761 O O . PHE B 1 39 ? -7.531 12.836 17.922 1 76.44 39 PHE B O 1
ATOM 2768 N N . MET B 1 40 ? -5.863 11.609 17.188 1 71.25 40 MET B N 1
ATOM 2769 C CA . MET B 1 40 ? -5.172 11.68 18.469 1 71.25 40 MET B CA 1
ATOM 2770 C C . MET B 1 40 ? -4.547 13.055 18.672 1 71.25 40 MET B C 1
ATOM 2772 O O . MET B 1 40 ? -4.543 13.578 19.781 1 71.25 40 MET B O 1
ATOM 2776 N N . VAL B 1 41 ? -4.016 13.586 17.703 1 62.78 41 VAL B N 1
ATOM 2777 C CA . VAL B 1 41 ? -3.363 14.891 17.797 1 62.78 41 VAL B CA 1
ATOM 2778 C C . VAL B 1 41 ? -4.418 15.992 17.875 1 62.78 41 VAL B C 1
ATOM 2780 O O . VAL B 1 41 ? -4.203 17.031 18.5 1 62.78 41 VAL B O 1
ATOM 2783 N N . ALA B 1 42 ? -5.359 15.828 17.078 1 57.62 42 ALA B N 1
ATOM 2784 C CA . ALA B 1 42 ? -6.418 16.828 17.125 1 57.62 42 ALA B CA 1
ATOM 2785 C C . ALA B 1 42 ? -7.066 16.875 18.516 1 57.62 42 ALA B C 1
ATOM 2787 O O . ALA B 1 42 ? -7.777 17.828 18.828 1 57.62 42 ALA B O 1
ATOM 2788 N N . GLY B 1 43 ? -6.492 16.438 19.672 1 52.25 43 GLY B N 1
ATOM 2789 C CA . GLY B 1 43 ? -6.746 16.438 21.109 1 52.25 43 GLY B CA 1
ATOM 2790 C C . GLY B 1 43 ? -8.062 17.078 21.484 1 52.25 43 GLY B C 1
ATOM 2791 O O . GLY B 1 43 ? -8.336 17.297 22.672 1 52.25 43 GLY B O 1
ATOM 2792 N N . GLY B 1 44 ? -8.836 17.844 20.734 1 48.81 44 GLY B N 1
ATOM 2793 C CA . GLY B 1 44 ? -9.812 18.641 21.438 1 48.81 44 GLY B CA 1
ATOM 2794 C C . GLY B 1 44 ? -10.945 17.828 22.031 1 48.81 44 GLY B C 1
ATOM 2795 O O . GLY B 1 44 ? -11.211 16.703 21.578 1 48.81 44 GLY B O 1
ATOM 2796 N N . SER B 1 45 ? -11.344 18.188 23.391 1 46.28 45 SER B N 1
ATOM 2797 C CA . SER B 1 45 ? -12.281 17.688 24.391 1 46.28 45 SER B CA 1
ATOM 2798 C C . SER B 1 45 ? -13.539 17.125 23.734 1 46.28 45 SER B C 1
ATOM 2800 O O . SER B 1 45 ? -14.016 16.047 24.125 1 46.28 45 SER B O 1
ATOM 2802 N N . ALA B 1 46 ? -14.477 18 23.359 1 46.59 46 ALA B N 1
ATOM 2803 C CA . ALA B 1 46 ? -15.906 17.797 23.141 1 46.59 46 ALA B CA 1
ATOM 2804 C C . ALA B 1 46 ? -16.141 16.734 22.062 1 46.59 46 ALA B C 1
ATOM 2806 O O . ALA B 1 46 ? -17.219 16.141 21.984 1 46.59 46 ALA B O 1
ATOM 2807 N N . ARG B 1 47 ? -15.25 16.531 21.047 1 52.75 47 ARG B N 1
ATOM 2808 C CA . ARG B 1 47 ? -15.445 15.852 19.781 1 52.75 47 ARG B CA 1
ATOM 2809 C C . ARG B 1 47 ? -14.93 14.422 19.828 1 52.75 47 ARG B C 1
ATOM 2811 O O . ARG B 1 47 ? -14.852 13.734 18.812 1 52.75 47 ARG B O 1
ATOM 2818 N N . SER B 1 48 ? -14.828 13.945 21.125 1 55.62 48 SER B N 1
ATOM 2819 C CA . SER B 1 48 ? -14.102 12.727 21.469 1 55.62 48 SER B CA 1
ATOM 2820 C C . SER B 1 48 ? -14.898 11.484 21.094 1 55.62 48 SER B C 1
ATOM 2822 O O . SER B 1 48 ? -14.344 10.523 20.547 1 55.62 48 SER B O 1
ATOM 2824 N N . HIS B 1 49 ? -16.281 11.594 21.438 1 57.78 49 HIS B N 1
ATOM 2825 C CA . HIS B 1 49 ? -17.047 10.375 21.234 1 57.78 49 HIS B CA 1
ATOM 2826 C C . HIS B 1 49 ? -17.172 10.047 19.75 1 57.78 49 HIS B C 1
ATOM 2828 O O . HIS B 1 49 ? -17.078 8.883 19.359 1 57.78 49 HIS B O 1
ATOM 2834 N N . SER B 1 50 ? -17.297 11.117 18.984 1 65.25 50 SER B N 1
ATOM 2835 C CA . SER B 1 50 ? -17.469 10.875 17.562 1 65.25 50 SER B CA 1
ATOM 2836 C C . SER B 1 50 ? -16.172 10.383 16.922 1 65.25 50 SER B C 1
ATOM 2838 O O . SER B 1 50 ? -16.203 9.555 16 1 65.25 50 SER B O 1
ATOM 2840 N N . HIS B 1 51 ? -15.164 10.609 17.656 1 74.62 51 HIS B N 1
ATOM 2841 C CA . HIS B 1 51 ? -13.867 10.195 17.125 1 74.62 51 HIS B CA 1
ATOM 2842 C C . HIS B 1 51 ? -13.609 8.719 17.391 1 74.62 51 HIS B C 1
ATOM 2844 O O . HIS B 1 51 ? -13.039 8.016 16.547 1 74.62 51 HIS B O 1
ATOM 2850 N N . GLY B 1 52 ? -14.25 8.305 18.484 1 76.12 52 GLY B N 1
ATOM 2851 C CA . GLY B 1 52 ? -14.055 6.906 18.844 1 76.12 52 GLY B CA 1
ATOM 2852 C C . GLY B 1 52 ? -14.789 5.949 17.922 1 76.12 52 GLY B C 1
ATOM 2853 O O . GLY B 1 52 ? -14.25 4.898 17.562 1 76.12 52 GLY B O 1
ATOM 2854 N N . LEU B 1 53 ? -15.953 6.344 17.531 1 79.69 53 LEU B N 1
ATOM 2855 C CA . LEU B 1 53 ? -16.75 5.504 16.625 1 79.69 53 LEU B CA 1
ATOM 2856 C C . LEU B 1 53 ? -16.062 5.348 15.281 1 79.69 53 LEU B C 1
ATOM 2858 O O . LEU B 1 53 ? -16 4.246 14.727 1 79.69 53 LEU B O 1
ATOM 2862 N N . TYR B 1 54 ? -15.461 6.422 14.852 1 83.56 54 TYR B N 1
ATOM 2863 C CA . TYR B 1 54 ? -14.789 6.371 13.555 1 83.56 54 TYR B CA 1
ATOM 2864 C C . TYR B 1 54 ? -13.531 5.516 13.617 1 83.56 54 TYR B C 1
ATOM 2866 O O . TYR B 1 54 ? -13.203 4.809 12.664 1 83.56 54 TYR B O 1
ATOM 2874 N N . VAL B 1 55 ? -12.938 5.523 14.781 1 85.88 55 VAL B N 1
ATOM 2875 C CA . VAL B 1 55 ? -11.719 4.738 14.945 1 85.88 55 VAL B CA 1
ATOM 2876 C C . VAL B 1 55 ? -12.062 3.254 15.016 1 85.88 55 VAL B C 1
ATOM 2878 O O . VAL B 1 55 ? -11.383 2.422 14.414 1 85.88 55 VAL B O 1
ATOM 2881 N N . VAL B 1 56 ? -13.164 2.982 15.656 1 88.12 56 VAL B N 1
ATOM 2882 C CA . VAL B 1 56 ? -13.562 1.588 15.828 1 88.12 56 VAL B CA 1
ATOM 2883 C C . VAL B 1 56 ? -14.07 1.03 14.5 1 88.12 56 VAL B C 1
ATOM 2885 O O . VAL B 1 56 ? -13.719 -0.087 14.109 1 88.12 56 VAL B O 1
ATOM 2888 N N . VAL B 1 57 ? -14.852 1.781 13.867 1 88.81 57 VAL B N 1
ATOM 2889 C CA . VAL B 1 57 ? -15.383 1.325 12.586 1 88.81 57 VAL B CA 1
ATOM 2890 C C . VAL B 1 57 ? -14.25 1.19 11.57 1 88.81 57 VAL B C 1
ATOM 2892 O O . VAL B 1 57 ? -14.195 0.219 10.812 1 88.81 57 VAL B O 1
ATOM 2895 N N . GLY B 1 58 ? -13.352 2.164 11.602 1 90.44 58 GLY B N 1
ATOM 2896 C CA . GLY B 1 58 ? -12.203 2.072 10.719 1 90.44 58 GLY B CA 1
ATOM 2897 C C . GLY B 1 58 ? -11.312 0.879 11.016 1 90.44 58 GLY B C 1
ATOM 2898 O O . GLY B 1 58 ? -10.828 0.215 10.094 1 90.44 58 GLY B O 1
ATOM 2899 N N . GLY B 1 59 ? -11.141 0.612 12.266 1 92 59 GLY B N 1
ATOM 2900 C CA . GLY B 1 59 ? -10.352 -0.538 12.672 1 92 59 GLY B CA 1
ATOM 2901 C C . GLY B 1 59 ? -10.984 -1.863 12.297 1 92 59 GLY B C 1
ATOM 2902 O O . GLY B 1 59 ? -10.297 -2.795 11.883 1 92 59 GLY B O 1
ATOM 2903 N N . THR B 1 60 ? -12.25 -1.904 12.461 1 93.38 60 THR B N 1
ATOM 2904 C CA . THR B 1 60 ? -12.977 -3.113 12.086 1 93.38 60 THR B CA 1
ATOM 2905 C C . THR B 1 60 ? -12.898 -3.342 10.578 1 93.38 60 THR B C 1
ATOM 2907 O O . THR B 1 60 ? -12.719 -4.473 10.125 1 93.38 60 THR B O 1
ATOM 2910 N N . LEU B 1 61 ? -13.047 -2.301 9.836 1 93.88 61 LEU B N 1
ATOM 2911 C CA . LEU B 1 61 ? -12.953 -2.4 8.383 1 93.88 61 LEU B CA 1
ATOM 2912 C C . LEU B 1 61 ? -11.57 -2.877 7.957 1 93.88 61 LEU B C 1
ATOM 2914 O O . LEU B 1 61 ? -11.445 -3.707 7.055 1 93.88 61 LEU B O 1
ATOM 2918 N N . LEU B 1 62 ? -10.57 -2.404 8.602 1 93.88 62 LEU B N 1
ATOM 2919 C CA . LEU B 1 62 ? -9.203 -2.82 8.289 1 93.88 62 LEU B CA 1
ATOM 2920 C C . LEU B 1 62 ? -8.992 -4.289 8.641 1 93.88 62 LEU B C 1
ATOM 2922 O O . LEU B 1 62 ? -8.328 -5.02 7.895 1 93.88 62 LEU B O 1
ATOM 2926 N N . ALA B 1 63 ? -9.523 -4.656 9.742 1 93.69 63 ALA B N 1
ATOM 2927 C CA . ALA B 1 63 ? -9.398 -6.051 10.156 1 93.69 63 ALA B CA 1
ATOM 2928 C C . ALA B 1 63 ? -10.086 -6.984 9.164 1 93.69 63 ALA B C 1
ATOM 2930 O O . ALA B 1 63 ? -9.531 -8.031 8.805 1 93.69 63 ALA B O 1
ATOM 2931 N N . LEU B 1 64 ? -11.227 -6.609 8.797 1 94.06 64 LEU B N 1
ATOM 2932 C CA . LEU B 1 64 ? -11.961 -7.414 7.832 1 94.06 64 LEU B CA 1
ATOM 2933 C C . LEU B 1 64 ? -11.227 -7.473 6.496 1 94.06 64 LEU B C 1
ATOM 2935 O O . LEU B 1 64 ? -11.148 -8.531 5.871 1 94.06 64 LEU B O 1
ATOM 2939 N N . LEU B 1 65 ? -10.695 -6.34 6.086 1 94.12 65 LEU B N 1
ATOM 2940 C CA . LEU B 1 65 ? -9.938 -6.297 4.844 1 94.12 65 LEU B CA 1
ATOM 2941 C C . LEU B 1 65 ? -8.68 -7.148 4.945 1 94.12 65 LEU B C 1
ATOM 2943 O O . LEU B 1 65 ? -8.273 -7.785 3.971 1 94.12 65 LEU B O 1
ATOM 2947 N N . THR B 1 66 ? -8.125 -7.164 6.105 1 94.44 66 THR B N 1
ATOM 2948 C CA . THR B 1 66 ? -6.926 -7.965 6.332 1 94.44 66 THR B CA 1
ATOM 2949 C C . THR B 1 66 ? -7.238 -9.453 6.215 1 94.44 66 THR B C 1
ATOM 2951 O O . THR B 1 66 ? -6.516 -10.195 5.547 1 94.44 66 THR B O 1
ATOM 2954 N N . ILE B 1 67 ? -8.289 -9.773 6.781 1 93.12 67 ILE B N 1
ATOM 2955 C CA . ILE B 1 67 ? -8.695 -11.18 6.742 1 93.12 67 ILE B CA 1
ATOM 2956 C C . ILE B 1 67 ? -9 -11.586 5.301 1 93.12 67 ILE B C 1
ATOM 2958 O O . ILE B 1 67 ? -8.539 -12.625 4.832 1 93.12 67 ILE B O 1
ATOM 2962 N N . SER B 1 68 ? -9.719 -10.828 4.664 1 93.25 68 SER B N 1
ATOM 2963 C CA . SER B 1 68 ? -10.086 -11.125 3.287 1 93.25 68 SER B CA 1
ATOM 2964 C C . SER B 1 68 ? -8.859 -11.18 2.383 1 93.25 68 SER B C 1
ATOM 2966 O O . SER B 1 68 ? -8.734 -12.078 1.552 1 93.25 68 SER B O 1
ATOM 2968 N N . THR B 1 69 ? -7.957 -10.211 2.541 1 94.06 69 THR B N 1
ATOM 2969 C CA . THR B 1 69 ? -6.773 -10.133 1.69 1 94.06 69 THR B CA 1
ATOM 2970 C C . THR B 1 69 ? -5.867 -11.336 1.913 1 94.06 69 THR B C 1
ATOM 2972 O O . THR B 1 69 ? -5.457 -12 0.956 1 94.06 69 THR B O 1
ATOM 2975 N N . PHE B 1 70 ? -5.652 -11.719 3.133 1 92.94 70 PHE B N 1
ATOM 2976 C CA . PHE B 1 70 ? -4.715 -12.805 3.408 1 92.94 70 PHE B CA 1
ATOM 2977 C C . PHE B 1 70 ? -5.352 -14.156 3.121 1 92.94 70 PHE B C 1
ATOM 2979 O O . PHE B 1 70 ? -4.664 -15.102 2.723 1 92.94 70 PHE B O 1
ATOM 2986 N N . ALA B 1 71 ? -6.641 -14.234 3.273 1 90.56 71 ALA B N 1
ATOM 2987 C CA . ALA B 1 71 ? -7.316 -15.461 2.871 1 90.56 71 ALA B CA 1
ATOM 2988 C C . ALA B 1 71 ? -7.18 -15.695 1.369 1 90.56 71 ALA B C 1
ATOM 2990 O O . ALA B 1 71 ? -6.922 -16.828 0.933 1 90.56 71 ALA B O 1
ATOM 2991 N N . ASN B 1 72 ? -7.316 -14.625 0.601 1 90.69 72 ASN B N 1
ATOM 2992 C CA . ASN B 1 72 ? -7.184 -14.742 -0.848 1 90.69 72 ASN B CA 1
ATOM 2993 C C . ASN B 1 72 ? -5.746 -15.039 -1.259 1 90.69 72 ASN B C 1
ATOM 2995 O O . ASN B 1 72 ? -5.508 -15.781 -2.213 1 90.69 72 ASN B O 1
ATOM 2999 N N . ILE B 1 73 ? -4.801 -14.484 -0.535 1 91.69 73 ILE B N 1
ATOM 3000 C CA . ILE B 1 73 ? -3.389 -14.688 -0.834 1 91.69 73 ILE B CA 1
ATOM 3001 C C . ILE B 1 73 ? -3.01 -16.141 -0.555 1 91.69 73 ILE B C 1
ATOM 3003 O O . ILE B 1 73 ? -2.32 -16.781 -1.357 1 91.69 73 ILE B O 1
ATOM 3007 N N . VAL B 1 74 ? -3.498 -16.688 0.518 1 89.75 74 VAL B N 1
ATOM 3008 C CA . VAL B 1 74 ? -3.18 -18.062 0.876 1 89.75 74 VAL B CA 1
ATOM 3009 C C . VAL B 1 74 ? -3.859 -19.016 -0.1 1 89.75 74 VAL B C 1
ATOM 3011 O O . VAL B 1 74 ? -3.275 -20.031 -0.49 1 89.75 74 VAL B O 1
ATOM 3014 N N . PHE B 1 75 ? -5.012 -18.656 -0.488 1 87.88 75 PHE B N 1
ATOM 3015 C CA . PHE B 1 75 ? -5.719 -19.484 -1.453 1 87.88 75 PHE B CA 1
ATOM 3016 C C . PHE B 1 75 ? -4.957 -19.547 -2.771 1 87.88 75 PHE B C 1
ATOM 3018 O O . PHE B 1 75 ? -4.863 -20.609 -3.391 1 87.88 75 PHE B O 1
ATOM 3025 N N . ALA B 1 76 ? -4.465 -18.438 -3.176 1 87.31 76 ALA B N 1
ATOM 3026 C CA . ALA B 1 76 ? -3.707 -18.375 -4.426 1 87.31 76 ALA B CA 1
ATOM 3027 C C . ALA B 1 76 ? -2.408 -19.172 -4.316 1 87.31 76 ALA B C 1
ATOM 3029 O O . AL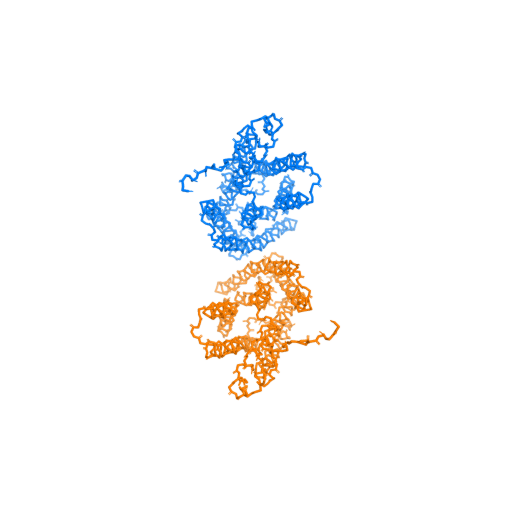A B 1 76 ? -1.967 -19.781 -5.285 1 87.31 76 ALA B O 1
ATOM 3030 N N . GLU B 1 77 ? -1.84 -19.172 -3.133 1 87.69 77 GLU B N 1
ATOM 3031 C CA . GLU B 1 77 ? -0.648 -19.984 -2.912 1 87.69 77 GLU B CA 1
ATOM 3032 C C . GLU B 1 77 ? -0.949 -21.469 -3.105 1 87.69 77 GLU B C 1
ATOM 3034 O O . GLU B 1 77 ? -0.193 -22.188 -3.771 1 87.69 77 GLU B O 1
ATOM 3039 N N . PHE B 1 78 ? -2.033 -21.906 -2.564 1 84.62 78 PHE B N 1
ATOM 3040 C CA . PHE B 1 78 ? -2.412 -23.312 -2.682 1 84.62 78 PHE B CA 1
ATOM 3041 C C . PHE B 1 78 ? -2.74 -23.672 -4.129 1 84.62 78 PHE B C 1
ATOM 3043 O O . PHE B 1 78 ? -2.422 -24.766 -4.59 1 84.62 78 PHE B O 1
ATOM 3050 N N . MET B 1 79 ? -3.236 -22.719 -4.785 1 82.69 79 MET B N 1
ATOM 3051 C CA . MET B 1 79 ? -3.672 -22.969 -6.156 1 82.69 79 MET B CA 1
ATOM 3052 C C . MET B 1 79 ? -2.479 -23.047 -7.102 1 82.69 79 MET B C 1
ATOM 3054 O O . MET B 1 79 ? -2.393 -23.969 -7.922 1 82.69 79 MET B O 1
ATOM 3058 N N . TRP B 1 80 ? -1.545 -22.141 -6.977 1 84.06 80 TRP B N 1
ATOM 3059 C CA . TRP B 1 80 ? -0.49 -22.016 -7.98 1 84.06 80 TRP B CA 1
ATOM 3060 C C . TRP B 1 80 ? 0.759 -22.781 -7.547 1 84.06 80 TRP B C 1
ATOM 3062 O O . TRP B 1 80 ? 1.557 -23.203 -8.391 1 84.06 80 TRP B O 1
ATOM 3072 N N . ILE B 1 81 ? 0.959 -23 -6.246 1 83 81 ILE B N 1
ATOM 3073 C CA . ILE B 1 81 ? 2.236 -23.547 -5.805 1 83 81 ILE B CA 1
ATOM 3074 C C . ILE B 1 81 ? 2.027 -24.953 -5.242 1 83 81 ILE B C 1
ATOM 3076 O O . ILE B 1 81 ? 2.586 -25.922 -5.758 1 83 81 ILE B O 1
ATOM 3080 N N . ASP B 1 82 ? 1.138 -25.172 -4.293 1 79.88 82 ASP B N 1
ATOM 3081 C CA . ASP B 1 82 ? 1.03 -26.438 -3.574 1 79.88 82 ASP B CA 1
ATOM 3082 C C . ASP B 1 82 ? 0.235 -27.453 -4.383 1 79.88 82 ASP B C 1
ATOM 3084 O O . ASP B 1 82 ? 0.577 -28.641 -4.402 1 79.88 82 ASP B O 1
ATOM 3088 N N . HIS B 1 83 ? -0.817 -27.047 -5.016 1 78.81 83 HIS B N 1
ATOM 3089 C CA . HIS B 1 83 ? -1.682 -28 -5.699 1 78.81 83 HIS B CA 1
ATOM 3090 C C . HIS B 1 83 ? -1.769 -27.688 -7.191 1 78.81 83 HIS B C 1
ATOM 3092 O O . HIS B 1 83 ? -2.852 -27.734 -7.777 1 78.81 83 HIS B O 1
ATOM 3098 N N . ARG B 1 84 ? -0.597 -27.5 -7.734 1 77.25 84 ARG B N 1
ATOM 3099 C CA . ARG B 1 84 ? -0.576 -27.156 -9.156 1 77.25 84 ARG B CA 1
ATOM 3100 C C . ARG B 1 84 ? -0.825 -28.391 -10.016 1 77.25 84 ARG B C 1
ATOM 3102 O O . ARG B 1 84 ? -1.305 -28.281 -11.141 1 77.25 84 ARG B O 1
ATOM 3109 N N . ASP B 1 85 ? -0.532 -29.484 -9.445 1 72.19 85 ASP B N 1
ATOM 3110 C CA . ASP B 1 85 ? -0.549 -30.719 -10.2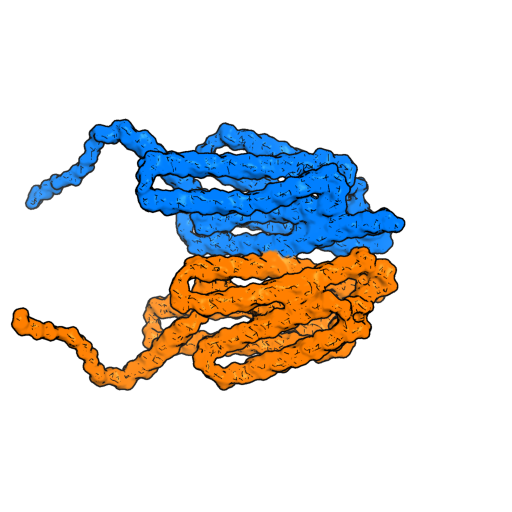42 1 72.19 85 ASP B CA 1
ATOM 3111 C C . ASP B 1 85 ? -1.868 -31.469 -10.07 1 72.19 85 ASP B C 1
ATOM 3113 O O . ASP B 1 85 ? -1.964 -32.656 -10.398 1 72.19 85 ASP B O 1
ATOM 3117 N N . ILE B 1 86 ? -2.809 -30.828 -9.531 1 70.19 86 ILE B N 1
ATOM 3118 C CA . ILE B 1 86 ? -4.094 -31.5 -9.375 1 70.19 86 ILE B CA 1
ATOM 3119 C C . ILE B 1 86 ? -4.812 -31.562 -10.727 1 70.19 86 ILE B C 1
ATOM 3121 O O . ILE B 1 86 ? -4.414 -30.891 -11.68 1 70.19 86 ILE B O 1
ATOM 3125 N N . PHE B 1 87 ? -5.734 -32.469 -10.773 1 73.25 87 PHE B N 1
ATOM 3126 C CA . PHE B 1 87 ? -6.516 -32.625 -11.992 1 73.25 87 PHE B CA 1
ATOM 3127 C C . PHE B 1 87 ? -7.215 -31.328 -12.359 1 73.25 87 PHE B C 1
ATOM 3129 O O . PHE B 1 87 ? -7.918 -30.734 -11.539 1 73.25 87 PHE B O 1
ATOM 3136 N N . GLY B 1 88 ? -6.969 -30.688 -13.562 1 73.25 88 GLY B N 1
ATOM 3137 C CA . GLY B 1 88 ? -7.578 -29.453 -14.039 1 73.25 88 GLY B CA 1
ATOM 3138 C C . GLY B 1 88 ? -6.715 -28.234 -13.789 1 73.25 88 GLY B C 1
ATOM 3139 O O . GLY B 1 88 ? -7.062 -27.125 -14.211 1 73.25 88 GLY B O 1
ATOM 3140 N N . GLY B 1 89 ? -5.598 -28.531 -13.125 1 75.62 89 GLY B N 1
ATOM 3141 C CA . GLY B 1 89 ? -4.676 -27.422 -12.914 1 75.62 89 GLY B CA 1
ATOM 3142 C C . GLY B 1 89 ? -5.117 -26.484 -11.812 1 75.62 89 GLY B C 1
ATOM 3143 O O . GLY B 1 89 ? -5.961 -26.828 -10.984 1 75.62 89 GLY B O 1
ATOM 3144 N N . PRO B 1 90 ? -4.578 -25.391 -11.75 1 79.31 90 PRO B N 1
ATOM 3145 C CA . PRO B 1 90 ? -4.934 -24.422 -10.727 1 79.31 90 PRO B CA 1
ATOM 3146 C C . PRO B 1 90 ? -6.414 -24.031 -10.758 1 79.31 90 PRO B C 1
ATOM 3148 O O . PRO B 1 90 ? -7.023 -23.828 -9.703 1 79.31 90 PRO B O 1
ATOM 3151 N N . LEU B 1 91 ? -7.062 -23.984 -11.875 1 77.31 91 LEU B N 1
ATOM 3152 C CA . LEU B 1 91 ? -8.477 -23.625 -11.961 1 77.31 91 LEU B CA 1
ATOM 3153 C C . LEU B 1 91 ? -9.352 -24.781 -11.469 1 77.31 91 LEU B C 1
ATOM 3155 O O . LEU B 1 91 ? -10.445 -24.547 -10.945 1 77.31 91 LEU B O 1
ATOM 3159 N N . GLY B 1 92 ? -8.828 -26 -11.688 1 75.38 92 GLY B N 1
ATOM 3160 C CA . GLY B 1 92 ? -9.523 -27.141 -11.109 1 75.38 92 GLY B CA 1
ATOM 3161 C C . GLY B 1 92 ? -9.555 -27.109 -9.594 1 75.38 92 GLY B C 1
ATOM 3162 O O . GLY B 1 92 ? -10.562 -27.453 -8.977 1 75.38 92 GLY B O 1
ATOM 3163 N N . TYR B 1 93 ? -8.445 -26.656 -9.039 1 77.81 93 TYR B N 1
ATOM 3164 C CA . TYR B 1 93 ? -8.367 -26.5 -7.59 1 77.81 93 TYR B CA 1
ATOM 3165 C C . TYR B 1 93 ? -9.32 -25.422 -7.102 1 77.81 93 TYR B C 1
ATOM 3167 O O . TYR B 1 93 ? -9.969 -25.562 -6.062 1 77.81 93 TYR B O 1
ATOM 3175 N N . LEU B 1 94 ? -9.43 -24.406 -7.887 1 76.56 94 LEU B N 1
ATOM 3176 C CA . LEU B 1 94 ? -10.32 -23.312 -7.535 1 76.56 94 LEU B CA 1
ATOM 3177 C C . LEU B 1 94 ? -11.766 -23.781 -7.477 1 76.56 94 LEU B C 1
ATOM 3179 O O . LEU B 1 94 ? -12.492 -23.469 -6.523 1 76.56 94 LEU B O 1
ATOM 3183 N N . ASN B 1 95 ? -12.117 -24.531 -8.422 1 74.19 95 ASN B N 1
ATOM 3184 C CA . ASN B 1 95 ? -13.492 -25 -8.492 1 74.19 95 ASN B CA 1
ATOM 3185 C C . ASN B 1 95 ? -13.789 -26.031 -7.414 1 74.19 95 ASN B C 1
ATOM 3187 O O . ASN B 1 95 ? -14.875 -26.047 -6.84 1 74.19 95 ASN B O 1
ATOM 3191 N N . ALA B 1 96 ? -12.789 -26.812 -7.086 1 74.44 96 ALA B N 1
ATOM 3192 C CA . ALA B 1 96 ? -12.992 -27.906 -6.133 1 74.44 96 ALA B CA 1
ATOM 3193 C C . ALA B 1 96 ? -12.922 -27.406 -4.695 1 74.44 96 ALA B C 1
ATOM 3195 O O . ALA B 1 96 ? -13.562 -27.953 -3.803 1 74.44 96 ALA B O 1
ATOM 3196 N N . ASN B 1 97 ? -12.156 -26.281 -4.449 1 75.56 97 ASN B N 1
ATOM 3197 C CA . ASN B 1 97 ? -11.898 -25.859 -3.078 1 75.56 97 ASN B CA 1
ATOM 3198 C C . ASN B 1 97 ? -12.406 -24.453 -2.826 1 75.56 97 ASN B C 1
ATOM 3200 O O . ASN B 1 97 ? -11.922 -23.766 -1.921 1 75.56 97 ASN B O 1
ATOM 3204 N N . SER B 1 98 ? -13.367 -24.109 -3.627 1 73.38 98 SER B N 1
ATOM 3205 C CA . SER B 1 98 ? -13.914 -22.766 -3.439 1 73.38 98 SER B CA 1
ATOM 3206 C C . SER B 1 98 ? -14.742 -22.672 -2.16 1 73.38 98 SER B C 1
ATOM 3208 O O . SER B 1 98 ? -14.93 -21.594 -1.606 1 73.38 98 SER B O 1
ATOM 3210 N N . ALA B 1 99 ? -15.102 -23.875 -1.617 1 75.06 99 ALA B N 1
ATOM 3211 C CA . ALA B 1 99 ? -16 -23.891 -0.46 1 75.06 99 ALA B CA 1
ATOM 3212 C C . ALA B 1 99 ? -15.234 -24.234 0.817 1 75.06 99 ALA B C 1
ATOM 3214 O O . ALA B 1 99 ? -15.836 -24.531 1.847 1 75.06 99 ALA B O 1
ATOM 3215 N N . VAL B 1 100 ? -13.992 -24.094 0.759 1 80.31 100 VAL B N 1
ATOM 3216 C CA . VAL B 1 100 ? -13.227 -24.359 1.97 1 80.31 100 VAL B CA 1
ATOM 3217 C C . VAL B 1 100 ? -13.492 -23.281 3.006 1 80.31 100 VAL B C 1
ATOM 3219 O O . VAL B 1 100 ? -13.734 -22.125 2.652 1 80.31 100 VAL B O 1
ATOM 3222 N N . TRP B 1 101 ? -13.422 -23.578 4.211 1 80.56 101 TRP B N 1
ATOM 3223 C CA . TRP B 1 101 ? -13.867 -22.703 5.297 1 80.56 101 TRP B CA 1
ATOM 3224 C C . TRP B 1 101 ? -13.062 -21.406 5.328 1 80.56 101 TRP B C 1
ATOM 3226 O O . TRP B 1 101 ? -13.609 -20.344 5.59 1 80.56 101 TRP B O 1
ATOM 3236 N N . TRP B 1 102 ? -11.789 -21.484 5.18 1 81.38 102 TRP B N 1
ATOM 3237 C CA . TRP B 1 102 ? -10.977 -20.281 5.301 1 81.38 102 TRP B CA 1
ATOM 3238 C C . TRP B 1 102 ? -11.203 -19.344 4.113 1 81.38 102 TRP B C 1
ATOM 3240 O O . TRP B 1 102 ? -11.102 -18.125 4.25 1 81.38 102 TRP B O 1
ATOM 3250 N N . GLN B 1 103 ? -11.547 -19.891 3.004 1 85 103 GLN B N 1
ATOM 3251 C CA . GLN B 1 103 ? -11.898 -19.047 1.865 1 85 103 GLN B CA 1
ATOM 3252 C C . GLN B 1 103 ? -13.281 -18.422 2.049 1 85 103 GLN B C 1
ATOM 3254 O O . GLN B 1 103 ? -13.5 -17.281 1.679 1 85 103 GLN B O 1
ATOM 3259 N N . THR B 1 104 ? -14.141 -19.203 2.635 1 82.81 104 THR B N 1
ATOM 3260 C CA . THR B 1 104 ? -15.469 -18.672 2.938 1 82.81 104 THR B CA 1
ATOM 3261 C C . THR B 1 104 ? -15.391 -17.562 3.973 1 82.81 104 THR B C 1
ATOM 3263 O O . THR B 1 104 ? -16.109 -16.562 3.879 1 82.81 104 THR B O 1
ATOM 3266 N N . LEU B 1 105 ? -14.484 -17.734 4.832 1 85.88 105 LEU B N 1
ATOM 3267 C CA . LEU B 1 105 ? -14.266 -16.672 5.82 1 85.88 105 LEU B CA 1
ATOM 3268 C C . LEU B 1 105 ? -13.773 -15.398 5.152 1 85.88 105 LEU B C 1
ATOM 3270 O O . LEU B 1 105 ? -14.203 -14.297 5.512 1 85.88 105 LEU B O 1
ATOM 3274 N N . GLY B 1 106 ? -12.898 -15.555 4.227 1 88.31 106 GLY B N 1
ATOM 3275 C CA . GLY B 1 106 ? -12.406 -14.398 3.494 1 88.31 106 GLY B CA 1
ATOM 3276 C C . GLY B 1 106 ? -13.484 -13.688 2.701 1 88.31 106 GLY B C 1
ATOM 3277 O O . GLY B 1 106 ? -13.547 -12.461 2.684 1 88.31 106 GLY B O 1
ATOM 3278 N N . THR B 1 107 ? -14.352 -14.445 2.182 1 85.88 107 THR B N 1
ATOM 3279 C CA . THR B 1 107 ? -15.438 -13.883 1.384 1 85.88 107 THR B CA 1
ATOM 3280 C C . THR B 1 107 ? -16.469 -13.188 2.277 1 85.88 107 THR B C 1
ATOM 3282 O O . THR B 1 107 ? -16.938 -12.094 1.957 1 85.88 107 THR B O 1
ATOM 3285 N N . VAL B 1 108 ? -16.703 -13.789 3.332 1 87.19 108 VAL B N 1
ATOM 3286 C CA . VAL B 1 108 ? -17.656 -13.203 4.273 1 87.19 108 VAL B CA 1
ATOM 3287 C C . VAL B 1 108 ? -17.078 -11.906 4.844 1 87.19 108 VAL B C 1
ATOM 3289 O O . VAL B 1 108 ? -17.812 -10.93 5.016 1 87.19 108 VAL B O 1
ATOM 3292 N N . ALA B 1 109 ? -15.852 -11.969 5.098 1 91.12 109 ALA B N 1
ATOM 3293 C CA . ALA B 1 109 ? -15.211 -10.758 5.613 1 91.12 109 ALA B CA 1
ATOM 3294 C C . ALA B 1 109 ? -15.289 -9.617 4.602 1 91.12 109 ALA B C 1
ATOM 3296 O O . ALA B 1 109 ? -15.531 -8.469 4.973 1 91.12 109 ALA B O 1
ATOM 3297 N N . SER B 1 110 ? -15.094 -9.961 3.434 1 89.69 110 SER B N 1
ATOM 3298 C CA . SER B 1 110 ? -15.195 -8.945 2.387 1 89.69 110 SER B CA 1
ATOM 3299 C C . SER B 1 110 ? -16.609 -8.406 2.279 1 89.69 110 SER B C 1
ATOM 3301 O O . SER B 1 110 ? -16.812 -7.195 2.16 1 89.69 110 SER B O 1
ATOM 3303 N N . GLN B 1 111 ? -17.531 -9.242 2.4 1 88.81 111 GLN B N 1
ATOM 3304 C CA . GLN B 1 111 ? -18.938 -8.82 2.316 1 88.81 111 GLN B CA 1
ATOM 3305 C C . GLN B 1 111 ? -19.312 -7.949 3.512 1 88.81 111 GLN B C 1
ATOM 3307 O O . GLN B 1 111 ? -20.031 -6.953 3.361 1 88.81 111 GLN B O 1
ATOM 3312 N N . MET B 1 112 ? -18.828 -8.352 4.574 1 90.25 112 MET B N 1
ATOM 3313 C CA . MET B 1 112 ? -19.109 -7.582 5.781 1 90.25 112 MET B CA 1
ATOM 3314 C C . MET B 1 112 ? -18.5 -6.188 5.688 1 90.25 112 MET B C 1
ATOM 3316 O O . MET B 1 112 ? -19.062 -5.219 6.199 1 90.25 112 MET B O 1
ATOM 3320 N N . SER B 1 113 ? -17.391 -6.16 5.082 1 90.75 113 SER B N 1
ATOM 3321 C CA . SER B 1 113 ? -16.766 -4.855 4.895 1 90.75 113 SER B CA 1
ATOM 3322 C C . SER B 1 113 ? -17.625 -3.951 4.016 1 90.75 113 SER B C 1
ATOM 3324 O O . SER B 1 113 ? -17.734 -2.748 4.273 1 90.75 113 SER B O 1
ATOM 3326 N N . PHE B 1 114 ? -18.266 -4.512 3.047 1 89.25 114 PHE B N 1
ATOM 3327 C CA . PHE B 1 114 ? -19.172 -3.746 2.188 1 89.25 114 PHE B CA 1
ATOM 3328 C C . PHE B 1 114 ? -20.375 -3.246 2.975 1 89.25 114 PHE B C 1
ATOM 3330 O O . PHE B 1 114 ? -20.766 -2.084 2.848 1 89.25 114 PHE B O 1
ATOM 3337 N N . PHE B 1 115 ? -20.797 -4.078 3.791 1 90.19 115 PHE B N 1
ATOM 3338 C CA . PHE B 1 115 ? -21.984 -3.74 4.566 1 90.19 115 PHE B CA 1
ATOM 3339 C C . PHE B 1 115 ? -21.672 -2.637 5.574 1 90.19 115 PHE B C 1
ATOM 3341 O O . PHE B 1 115 ? -22.453 -1.685 5.711 1 90.19 115 PHE B O 1
ATOM 3348 N N . LEU B 1 116 ? -20.609 -2.797 6.129 1 89.25 116 LEU B N 1
ATOM 3349 C CA . LEU B 1 116 ? -20.219 -1.786 7.109 1 89.25 116 LEU B CA 1
ATOM 3350 C C . LEU B 1 116 ? -19.922 -0.458 6.426 1 89.25 116 LEU B C 1
ATOM 3352 O O . LEU B 1 116 ? -20.25 0.607 6.949 1 89.25 116 LEU B O 1
ATOM 3356 N N . GLY B 1 117 ? -19.266 -0.579 5.312 1 86.38 117 GLY B N 1
ATOM 3357 C CA . GLY B 1 117 ? -18.969 0.633 4.562 1 86.38 117 GLY B CA 1
ATOM 3358 C C . GLY B 1 117 ? -20.219 1.366 4.113 1 86.38 117 GLY B C 1
ATOM 3359 O O . GLY B 1 117 ? -20.312 2.588 4.254 1 86.38 117 GLY B O 1
ATOM 3360 N N . ASP B 1 118 ? -21.156 0.655 3.658 1 86.75 118 ASP B N 1
ATOM 3361 C CA . ASP B 1 118 ? -22.422 1.24 3.215 1 86.75 118 ASP B CA 1
ATOM 3362 C C . ASP B 1 118 ? -23.219 1.788 4.395 1 86.75 118 ASP B C 1
ATOM 3364 O O . ASP B 1 118 ? -23.875 2.818 4.277 1 86.75 118 ASP B O 1
ATOM 3368 N N . ALA B 1 119 ? -23.125 1.104 5.449 1 87 119 ALA B N 1
ATOM 3369 C CA . ALA B 1 119 ? -23.828 1.578 6.641 1 87 119 ALA B CA 1
ATOM 3370 C C . ALA B 1 119 ? -23.25 2.91 7.121 1 87 119 ALA B C 1
ATOM 3372 O O . ALA B 1 119 ? -24 3.795 7.547 1 87 119 ALA B O 1
ATOM 3373 N N . LEU B 1 120 ? -22 3.016 7.07 1 83.56 120 LEU B N 1
ATOM 3374 C CA . LEU B 1 120 ? -21.375 4.266 7.477 1 83.56 120 LEU B CA 1
ATOM 3375 C C . LEU B 1 120 ? -21.781 5.406 6.551 1 83.56 120 LEU B C 1
ATOM 3377 O O . LEU B 1 120 ? -21.953 6.539 7 1 83.56 120 LEU B O 1
ATOM 3381 N N . LEU B 1 121 ? -21.828 5.07 5.375 1 82.38 121 LEU B N 1
ATOM 3382 C CA . LEU B 1 121 ? -22.25 6.078 4.41 1 82.38 121 LEU B CA 1
ATOM 3383 C C . LEU B 1 121 ? -23.672 6.531 4.684 1 82.38 121 LEU B C 1
ATOM 3385 O O . LEU B 1 121 ? -23.984 7.723 4.598 1 82.38 121 LEU B O 1
ATOM 3389 N N . LEU B 1 122 ? -24.516 5.602 5.004 1 83.81 122 LEU B N 1
ATOM 3390 C CA . LEU B 1 122 ? -25.891 5.918 5.332 1 83.81 122 LEU B CA 1
ATOM 3391 C C . LEU B 1 122 ? -25.984 6.742 6.609 1 83.81 122 LEU B C 1
ATOM 3393 O O . LEU B 1 122 ? -26.781 7.672 6.703 1 83.81 122 LEU B O 1
ATOM 3397 N N . TYR B 1 123 ? -25.172 6.426 7.477 1 81 123 TYR B N 1
ATOM 3398 C CA . TYR B 1 123 ? -25.125 7.156 8.742 1 81 123 TYR B CA 1
ATOM 3399 C C . TYR B 1 123 ? -24.703 8.602 8.516 1 81 123 TYR B C 1
ATOM 3401 O O . TYR B 1 123 ? -25.281 9.523 9.094 1 81 123 TYR B O 1
ATOM 3409 N N . ARG B 1 124 ? -23.781 8.773 7.762 1 74.25 124 ARG B N 1
ATOM 3410 C CA . ARG B 1 124 ? -23.312 10.125 7.465 1 74.25 124 ARG B CA 1
ATOM 3411 C C . ARG B 1 124 ? -24.391 10.93 6.75 1 74.25 124 ARG B C 1
ATOM 3413 O O . ARG B 1 124 ? -24.547 12.125 7.012 1 74.25 124 ARG B O 1
ATOM 3420 N N . CYS B 1 125 ? -25 10.266 5.863 1 79.38 125 CYS B N 1
ATOM 3421 C CA . CYS B 1 125 ? -26.094 10.93 5.164 1 79.38 125 CYS B CA 1
ATOM 3422 C C . CYS B 1 125 ? -27.219 11.312 6.133 1 79.38 125 CYS B C 1
ATOM 3424 O O . CYS B 1 125 ? -27.797 12.398 6.027 1 79.38 125 CYS B O 1
ATOM 3426 N N . TYR B 1 126 ? -27.406 10.469 7.039 1 80.62 126 TYR B N 1
ATOM 3427 C CA . TYR B 1 126 ? -28.438 10.719 8.039 1 80.62 126 TYR B CA 1
ATOM 3428 C C . TYR B 1 126 ? -28.094 11.93 8.898 1 80.62 126 TYR B C 1
ATOM 3430 O O . TYR B 1 126 ? -28.953 12.758 9.203 1 80.62 126 TYR B O 1
ATOM 3438 N N . ILE B 1 127 ? -26.828 12.07 9.188 1 74 127 ILE B N 1
ATOM 3439 C CA . ILE B 1 127 ? -26.375 13.164 10.031 1 74 127 ILE B CA 1
ATOM 3440 C C . ILE B 1 127 ? -26.391 14.469 9.234 1 74 127 ILE B C 1
ATOM 3442 O O . ILE B 1 127 ? -26.766 15.516 9.766 1 74 127 ILE B O 1
ATOM 3446 N N . ILE B 1 128 ? -26.062 14.414 8.031 1 74.5 128 ILE B N 1
ATOM 3447 C CA . ILE B 1 128 ? -25.969 15.609 7.211 1 74.5 128 ILE B CA 1
ATOM 3448 C C . ILE B 1 128 ? -27.359 16.156 6.926 1 74.5 128 ILE B C 1
ATOM 3450 O O . ILE B 1 128 ? -27.562 17.359 6.848 1 74.5 128 ILE B O 1
ATOM 3454 N N . TRP B 1 129 ? -28.359 15.242 6.781 1 77.62 129 TRP B N 1
ATOM 3455 C CA . TRP B 1 129 ? -29.734 15.664 6.504 1 77.62 129 TRP B CA 1
ATOM 3456 C C . TRP B 1 129 ? -30.516 15.844 7.801 1 77.62 129 TRP B C 1
ATOM 3458 O O . TRP B 1 129 ? -31.734 15.648 7.828 1 77.62 129 TRP B O 1
ATOM 3468 N N . ASP B 1 130 ? -29.906 16.25 8.734 1 71.62 130 ASP B N 1
ATOM 3469 C CA . ASP B 1 130 ? -30.484 16.641 10.016 1 71.62 130 ASP B CA 1
ATOM 3470 C C . ASP B 1 130 ? -31.438 15.562 10.531 1 71.62 130 ASP B C 1
ATOM 3472 O O . ASP B 1 130 ? -32.531 15.867 10.984 1 71.62 130 ASP B O 1
ATOM 3476 N N . SER B 1 131 ? -31.125 14.32 10.344 1 69.81 131 SER B N 1
ATOM 3477 C CA . SER B 1 131 ? -31.812 13.172 10.93 1 69.81 131 SER B CA 1
ATOM 3478 C C . SER B 1 131 ? -33.219 13.031 10.375 1 69.81 131 SER B C 1
ATOM 3480 O O . SER B 1 131 ? -34.156 12.703 11.109 1 69.81 131 SER B O 1
ATOM 3482 N N . THR B 1 132 ? -33.344 13.57 9.141 1 74 132 THR B N 1
ATOM 3483 C CA . THR B 1 132 ? -34.656 13.359 8.516 1 74 132 THR B CA 1
ATOM 3484 C C . THR B 1 132 ? -34.719 11.953 7.918 1 74 132 THR B C 1
ATOM 3486 O O . THR B 1 132 ? -34 11.633 6.973 1 74 132 THR B O 1
ATOM 3489 N N . PHE B 1 133 ? -35.594 11.172 8.445 1 79.56 133 PHE B N 1
ATOM 3490 C CA . PHE B 1 133 ? -35.688 9.758 8.109 1 79.56 133 PHE B CA 1
ATOM 3491 C C . PHE B 1 133 ? -36.344 9.57 6.746 1 79.56 133 PHE B C 1
ATOM 3493 O O . PHE B 1 133 ? -36.094 8.586 6.055 1 79.56 133 PHE B O 1
ATOM 3500 N N . SER B 1 134 ? -37.094 10.547 6.367 1 81.12 134 SER B N 1
ATOM 3501 C CA . SER B 1 134 ? -37.812 10.383 5.117 1 81.12 134 SER B CA 1
ATOM 3502 C C . SER B 1 134 ? -36.875 10.336 3.922 1 81.12 134 SER B C 1
ATOM 3504 O O . SER B 1 134 ? -37.125 9.625 2.949 1 81.12 134 SER B O 1
ATOM 3506 N N . ILE B 1 135 ? -35.812 10.961 4.016 1 81.38 135 ILE B N 1
ATOM 3507 C CA . ILE B 1 135 ? -34.906 11.055 2.877 1 81.38 135 ILE B CA 1
ATOM 3508 C C . ILE B 1 135 ? -34.031 9.805 2.816 1 81.38 135 ILE B C 1
ATOM 3510 O O . ILE B 1 135 ? -33.594 9.391 1.735 1 81.38 135 ILE B O 1
ATOM 3514 N N . ILE B 1 136 ? -33.938 9.07 3.916 1 82.62 136 ILE B N 1
ATOM 3515 C CA . ILE B 1 136 ? -33 7.957 3.984 1 82.62 136 ILE B CA 1
ATOM 3516 C C . ILE B 1 136 ? -33.75 6.645 3.736 1 82.62 136 ILE B C 1
ATOM 3518 O O . ILE B 1 136 ? -33.125 5.594 3.574 1 82.62 136 ILE B O 1
ATOM 3522 N N . VAL B 1 137 ? -35 6.711 3.502 1 86.12 137 VAL B N 1
ATOM 3523 C CA . VAL B 1 137 ? -35.781 5.492 3.348 1 86.12 137 VAL B CA 1
ATOM 3524 C C . VAL B 1 137 ? -35.375 4.777 2.059 1 86.12 137 VAL B C 1
ATOM 3526 O O . VAL B 1 137 ? -35.188 3.561 2.053 1 86.12 137 VAL B O 1
ATOM 3529 N N . CYS B 1 138 ? -35.219 5.465 1.02 1 86.25 138 CYS B N 1
ATOM 3530 C CA . CYS B 1 138 ? -34.844 4.871 -0.264 1 86.25 138 CYS B CA 1
ATOM 3531 C C . CYS B 1 138 ? -33.469 4.234 -0.208 1 86.25 138 CYS B C 1
ATOM 3533 O O . CYS B 1 138 ? -33.312 3.047 -0.496 1 86.25 138 CYS B O 1
ATOM 3535 N N . PRO B 1 139 ? -32.531 4.988 0.269 1 89.62 139 PRO B N 1
ATOM 3536 C CA . PRO B 1 139 ? -31.203 4.367 0.377 1 89.62 139 PRO B CA 1
ATOM 3537 C C . PRO B 1 139 ? -31.188 3.201 1.363 1 89.62 139 PRO B C 1
ATOM 3539 O O . PRO B 1 139 ? -30.422 2.248 1.179 1 89.62 139 PRO B O 1
ATOM 3542 N N . LEU B 1 140 ? -32.031 3.193 2.279 1 89.75 140 LEU B N 1
ATOM 3543 C CA . LEU B 1 140 ? -32.094 2.107 3.252 1 89.75 140 LEU B CA 1
ATOM 3544 C C . LEU B 1 140 ? -32.656 0.841 2.617 1 89.75 140 LEU B C 1
ATOM 3546 O O . LEU B 1 140 ? -32.156 -0.262 2.896 1 89.75 140 LEU B O 1
ATOM 3550 N N . LEU B 1 141 ? -33.594 1.029 1.825 1 91 141 LEU B N 1
ATOM 3551 C CA . LEU B 1 141 ? -34.156 -0.116 1.119 1 91 141 LEU B CA 1
ATOM 3552 C C . LEU B 1 141 ? -33.125 -0.721 0.161 1 91 141 LEU B C 1
ATOM 3554 O O . LEU B 1 141 ? -33.031 -1.944 0.035 1 91 141 LEU B O 1
ATOM 3558 N N . LEU B 1 142 ? -32.438 0.105 -0.481 1 91.75 142 LEU B N 1
ATOM 3559 C CA . LEU B 1 142 ? -31.375 -0.37 -1.374 1 91.75 142 LEU B CA 1
ATOM 3560 C C . LEU B 1 142 ? -30.297 -1.112 -0.596 1 91.75 142 LEU B C 1
ATOM 3562 O O . LEU B 1 142 ? -29.766 -2.119 -1.069 1 91.75 142 LEU B O 1
ATOM 3566 N N . TYR B 1 143 ? -30.031 -0.598 0.55 1 92.44 143 TYR B N 1
ATOM 3567 C CA . TYR B 1 143 ? -29.047 -1.226 1.429 1 92.44 143 TYR B CA 1
ATOM 3568 C C . TYR B 1 143 ? -29.484 -2.627 1.828 1 92.44 143 TYR B C 1
ATOM 3570 O O . TYR B 1 143 ? -28.703 -3.58 1.748 1 92.44 143 TYR B O 1
ATOM 3578 N N . LEU B 1 144 ? -30.719 -2.787 2.15 1 91.94 144 LEU B N 1
ATOM 3579 C CA . LEU B 1 144 ? -31.25 -4.082 2.562 1 91.94 144 LEU B CA 1
ATOM 3580 C C . LEU B 1 144 ? -31.328 -5.039 1.378 1 91.94 144 LEU B C 1
ATOM 3582 O O . LEU B 1 144 ? -31.094 -6.238 1.53 1 91.94 144 LEU B O 1
ATOM 3586 N N . GLY B 1 145 ? -31.641 -4.508 0.292 1 91.12 145 GLY B N 1
ATOM 3587 C CA . GLY B 1 145 ? -31.625 -5.32 -0.915 1 91.12 145 GLY B CA 1
ATOM 3588 C C . GLY B 1 145 ? -30.25 -5.832 -1.276 1 91.12 145 GLY B C 1
ATOM 3589 O O . GLY B 1 145 ? -30.094 -7.004 -1.622 1 91.12 145 GLY B O 1
ATOM 3590 N N . ALA B 1 146 ? -29.297 -4.984 -1.204 1 90.31 146 ALA B N 1
ATOM 3591 C CA . ALA B 1 146 ? -27.922 -5.379 -1.487 1 90.31 146 ALA B CA 1
ATOM 3592 C C . ALA B 1 146 ? -27.438 -6.434 -0.494 1 90.31 146 ALA B C 1
ATOM 3594 O O . ALA B 1 146 ? -26.75 -7.379 -0.871 1 90.31 146 ALA B O 1
ATOM 3595 N N . LEU B 1 147 ? -27.859 -6.258 0.716 1 89.75 147 LEU B N 1
ATOM 3596 C CA . LEU B 1 147 ? -27.469 -7.211 1.755 1 89.75 147 LEU B CA 1
ATOM 3597 C C . LEU B 1 147 ? -28.078 -8.586 1.48 1 89.75 147 LEU B C 1
ATOM 3599 O O . LEU B 1 147 ? -27.406 -9.602 1.609 1 89.75 147 LEU B O 1
ATOM 3603 N N . ALA B 1 148 ? -29.266 -8.594 1.094 1 89.94 148 ALA B N 1
ATOM 3604 C CA . ALA B 1 148 ? -29.953 -9.852 0.798 1 89.94 148 ALA B CA 1
ATOM 3605 C C . ALA B 1 148 ? -29.281 -10.578 -0.367 1 89.94 148 ALA B C 1
ATOM 3607 O O . ALA B 1 148 ? -29.047 -11.781 -0.303 1 89.94 148 ALA B O 1
ATOM 3608 N N . MET B 1 149 ? -29 -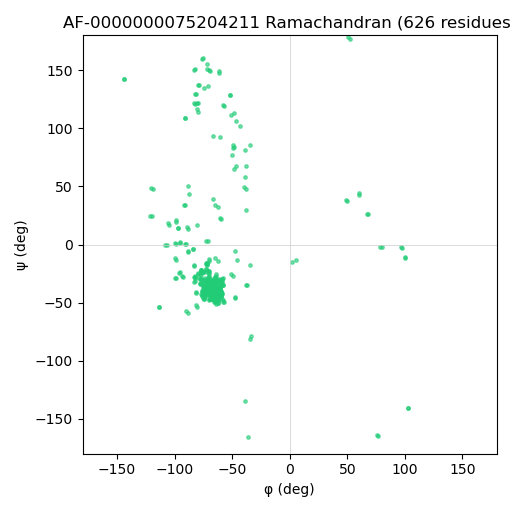9.844 -1.318 1 89.31 149 MET B N 1
ATOM 3609 C CA . MET B 1 149 ? -28.359 -10.438 -2.488 1 89.31 149 MET B CA 1
ATOM 3610 C C . MET B 1 149 ? -26.953 -10.922 -2.152 1 89.31 149 MET B C 1
ATOM 3612 O O . MET B 1 149 ? -26.516 -11.945 -2.668 1 89.31 149 MET B O 1
ATOM 3616 N N . ALA B 1 150 ? -26.281 -10.195 -1.322 1 87.31 150 ALA B N 1
ATOM 3617 C CA . ALA B 1 150 ? -24.922 -10.586 -0.92 1 87.31 150 ALA B CA 1
ATOM 3618 C C . ALA B 1 150 ? -24.938 -11.875 -0.109 1 87.31 150 ALA B C 1
ATOM 3620 O O . ALA B 1 150 ? -24.078 -12.742 -0.282 1 87.31 150 ALA B O 1
ATOM 3621 N N . ILE B 1 151 ? -25.906 -11.977 0.736 1 86 151 ILE B N 1
ATOM 3622 C CA . ILE B 1 151 ? -26.047 -13.18 1.55 1 86 151 ILE B CA 1
ATOM 3623 C C . ILE B 1 151 ? -26.344 -14.375 0.655 1 86 151 ILE B C 1
ATOM 3625 O O . ILE B 1 151 ? -25.766 -15.453 0.822 1 86 151 ILE B O 1
ATOM 3629 N N . LEU B 1 152 ? -27.141 -14.227 -0.312 1 84.75 152 LEU B N 1
ATOM 3630 C CA . LEU B 1 152 ? -27.484 -15.297 -1.24 1 84.75 152 LEU B CA 1
ATOM 3631 C C . LEU B 1 152 ? -26.266 -15.695 -2.072 1 84.75 152 LEU B C 1
ATOM 3633 O O . LEU B 1 152 ? -26.031 -16.875 -2.316 1 84.75 152 LEU B O 1
ATOM 3637 N N . LEU B 1 153 ? -25.531 -14.719 -2.412 1 82.38 153 LEU B N 1
ATOM 3638 C CA . LEU B 1 153 ? -24.328 -14.961 -3.191 1 82.38 153 LEU B CA 1
ATOM 3639 C C . LEU B 1 153 ? -23.312 -15.766 -2.385 1 82.38 153 LEU B C 1
ATOM 3641 O O . LEU B 1 153 ? -22.703 -16.719 -2.898 1 82.38 153 LEU B O 1
ATOM 3645 N N . THR B 1 154 ? -23.156 -15.422 -1.145 1 81.12 154 THR B N 1
ATOM 3646 C CA . THR B 1 154 ? -22.172 -16.094 -0.296 1 81.12 154 THR B CA 1
ATOM 3647 C C . THR B 1 154 ? -22.594 -17.531 -0.002 1 81.12 154 THR B C 1
ATOM 3649 O O . THR B 1 154 ? -21.766 -18.438 -0.011 1 81.12 154 THR B O 1
ATOM 3652 N N . VAL B 1 155 ? -23.859 -17.688 0.191 1 81.06 155 VAL B N 1
ATOM 3653 C CA . VAL B 1 155 ? -24.375 -19.031 0.501 1 81.06 155 VAL B CA 1
ATOM 3654 C C . VAL B 1 155 ? -24.25 -19.922 -0.728 1 81.06 155 VAL B C 1
ATOM 3656 O O . VAL B 1 155 ? -23.828 -21.078 -0.62 1 81.06 155 VAL B O 1
ATOM 3659 N N . GLN B 1 156 ? -24.484 -19.438 -1.864 1 79.38 156 GLN B N 1
ATOM 3660 C CA . GLN B 1 156 ? -24.406 -20.219 -3.09 1 79.38 156 GLN B CA 1
ATOM 3661 C C . GLN B 1 156 ? -22.953 -20.516 -3.457 1 79.38 156 GLN B C 1
ATOM 3663 O O . GLN B 1 156 ? -22.656 -21.578 -4.008 1 79.38 156 GLN B O 1
ATOM 3668 N N . SER B 1 157 ? -22.109 -19.641 -3.109 1 75.31 157 SER B N 1
ATOM 3669 C CA . SER B 1 157 ? -20.703 -19.828 -3.416 1 75.31 157 SER B CA 1
ATOM 3670 C C . SER B 1 157 ? -20.062 -20.828 -2.457 1 75.31 157 SER B C 1
ATOM 3672 O O . SER B 1 157 ? -19.016 -21.406 -2.766 1 75.31 157 SER B O 1
ATOM 3674 N N . ALA B 1 158 ? -20.672 -20.984 -1.324 1 75.06 158 ALA B N 1
ATOM 3675 C CA . ALA B 1 158 ? -20.125 -21.891 -0.318 1 75.06 158 ALA B CA 1
ATOM 3676 C C . ALA B 1 158 ? -20.562 -23.328 -0.586 1 75.06 158 ALA B C 1
ATOM 3678 O O . ALA B 1 158 ? -20.078 -24.266 0.072 1 75.06 158 ALA B O 1
ATOM 3679 N N . ILE B 1 159 ? -21.406 -23.516 -1.609 1 73.56 159 ILE B N 1
ATOM 3680 C CA . ILE B 1 159 ? -21.797 -24.859 -1.986 1 73.56 159 ILE B CA 1
ATOM 3681 C C . ILE B 1 159 ? -20.703 -25.5 -2.826 1 73.56 159 ILE B C 1
ATOM 3683 O O . ILE B 1 159 ? -20.219 -24.906 -3.789 1 73.56 159 ILE B O 1
ATOM 3687 N N . PRO B 1 160 ? -20.219 -26.656 -2.303 1 68.94 160 PRO B N 1
ATOM 3688 C CA . PRO B 1 160 ? -19.125 -27.344 -3.025 1 68.94 160 PRO B CA 1
ATOM 3689 C C . PRO B 1 160 ? -19.453 -27.562 -4.5 1 68.94 160 PRO B C 1
ATOM 3691 O O . PRO B 1 160 ? -20.578 -27.938 -4.84 1 68.94 160 PRO B O 1
ATOM 3694 N N . GLY B 1 161 ? -18.594 -27.172 -5.371 1 64.75 161 GLY B N 1
ATOM 3695 C CA . GLY B 1 161 ? -18.766 -27.359 -6.805 1 64.75 161 GLY B CA 1
ATOM 3696 C C . GLY B 1 161 ? -19.25 -26.125 -7.516 1 64.75 161 GLY B C 1
ATOM 3697 O O . GLY B 1 161 ? -19.328 -26.094 -8.742 1 64.75 161 GLY B O 1
ATOM 3698 N N . SER B 1 162 ? -19.625 -25.219 -6.742 1 61.5 162 SER B N 1
ATOM 3699 C CA . SER B 1 162 ? -20.125 -24 -7.375 1 61.5 162 SER B CA 1
ATOM 3700 C C . SER B 1 162 ? -18.984 -23.078 -7.809 1 61.5 162 SER B C 1
ATOM 3702 O O . SER B 1 162 ? -17.906 -23.094 -7.207 1 61.5 162 SER B O 1
ATOM 3704 N N . ASN B 1 163 ? -19.125 -22.688 -9.086 1 62.41 163 ASN B N 1
ATOM 3705 C CA . ASN B 1 163 ? -18.125 -21.766 -9.625 1 62.41 163 ASN B CA 1
ATOM 3706 C C . ASN B 1 163 ? -18.547 -20.312 -9.438 1 62.41 163 ASN B C 1
ATOM 3708 O O . ASN B 1 163 ? -19.578 -19.891 -9.977 1 62.41 163 ASN B O 1
ATOM 3712 N N . PHE B 1 164 ? -17.859 -19.562 -8.508 1 60.66 164 PHE B N 1
ATOM 3713 C CA . PHE B 1 164 ? -18.156 -18.172 -8.195 1 60.66 164 PHE B CA 1
ATOM 3714 C C . PHE B 1 164 ? -18.219 -17.328 -9.469 1 60.66 164 PHE B C 1
ATOM 3716 O O . PHE B 1 164 ? -18.969 -16.359 -9.539 1 60.66 164 PHE B O 1
ATOM 3723 N N . PHE B 1 165 ? -17.562 -17.75 -10.445 1 61.16 165 PHE B N 1
ATOM 3724 C CA . PHE B 1 165 ? -17.422 -16.844 -11.578 1 61.16 165 PHE B CA 1
ATOM 3725 C C . PHE B 1 165 ? -18.266 -17.328 -12.758 1 61.16 165 PHE B C 1
ATOM 3727 O O . PHE B 1 165 ? -18.281 -16.688 -13.812 1 61.16 165 PHE B O 1
ATOM 3734 N N . ARG B 1 166 ? -18.969 -18.484 -12.531 1 63.31 166 ARG B N 1
ATOM 3735 C CA . ARG B 1 166 ? -19.781 -18.984 -13.633 1 63.31 166 ARG B CA 1
ATOM 3736 C C . ARG B 1 166 ? -21.078 -19.609 -13.125 1 63.31 166 ARG B C 1
ATOM 3738 O O . ARG B 1 166 ? -21.172 -19.984 -11.953 1 63.31 166 ARG B O 1
ATOM 3745 N N . GLY B 1 167 ? -22.094 -19.375 -13.898 1 66.25 167 GLY B N 1
ATOM 3746 C CA . GLY B 1 167 ? -23.328 -20.094 -13.641 1 66.25 167 GLY B CA 1
ATOM 3747 C C . GLY B 1 167 ? -24.375 -19.234 -12.938 1 66.25 167 GLY B C 1
ATOM 3748 O O . GLY B 1 167 ? -24.484 -18.031 -13.195 1 66.25 167 GLY B O 1
ATOM 3749 N N . LYS B 1 168 ? -25.047 -19.859 -12.047 1 70.81 168 LYS B N 1
ATOM 3750 C CA . LYS B 1 168 ? -26.203 -19.281 -11.352 1 70.81 168 LYS B CA 1
ATOM 3751 C C . LYS B 1 168 ? -25.766 -18.219 -10.352 1 70.81 168 LYS B C 1
ATOM 3753 O O . LYS B 1 168 ? -26.547 -17.312 -10.031 1 70.81 168 LYS B O 1
ATOM 3758 N N . ILE B 1 169 ? -24.547 -18.172 -10 1 76.06 169 ILE B N 1
ATOM 3759 C CA . ILE B 1 169 ? -24.031 -17.266 -8.984 1 76.06 169 ILE B CA 1
ATOM 3760 C C . ILE B 1 169 ? -23.891 -15.859 -9.578 1 76.06 169 ILE B C 1
ATOM 3762 O O . ILE B 1 169 ? -24.047 -14.867 -8.859 1 76.06 169 ILE B O 1
ATOM 3766 N N . VAL B 1 170 ? -23.797 -15.844 -10.906 1 76.69 170 VAL B N 1
ATOM 3767 C CA . VAL B 1 170 ? -23.656 -14.562 -11.602 1 76.69 170 VAL B CA 1
ATOM 3768 C C . VAL B 1 170 ? -24.984 -13.797 -11.523 1 76.69 170 VAL B C 1
ATOM 3770 O O . VAL B 1 170 ? -24.984 -12.562 -11.516 1 76.69 170 VAL B O 1
ATOM 3773 N N . ASP B 1 171 ? -26.078 -14.5 -11.359 1 79.5 171 ASP B N 1
ATOM 3774 C CA . ASP B 1 171 ? -27.406 -13.883 -11.305 1 79.5 171 ASP B CA 1
ATOM 3775 C C . ASP B 1 171 ? -27.609 -13.141 -9.992 1 79.5 171 ASP B C 1
ATOM 3777 O O . ASP B 1 171 ? -28.438 -12.227 -9.906 1 79.5 171 ASP B O 1
ATOM 3781 N N . PHE B 1 172 ? -26.859 -13.5 -9.039 1 81.25 172 PHE B N 1
ATOM 3782 C CA . PHE B 1 172 ? -26.953 -12.82 -7.758 1 81.25 172 PHE B CA 1
ATOM 3783 C C . PHE B 1 172 ? -25.859 -11.773 -7.609 1 81.25 172 PHE B C 1
ATOM 3785 O O . PHE B 1 172 ? -26.031 -10.766 -6.926 1 81.25 172 PHE B O 1
ATOM 3792 N N . GLY B 1 173 ? -24.781 -12.055 -8.273 1 84.31 173 GLY B N 1
ATOM 3793 C CA . GLY B 1 173 ? -23.641 -11.164 -8.141 1 84.31 173 GLY B CA 1
ATOM 3794 C C . GLY B 1 173 ? -23.828 -9.836 -8.852 1 84.31 173 GLY B C 1
ATOM 3795 O O . GLY B 1 173 ? -23.453 -8.789 -8.32 1 84.31 173 GLY B O 1
ATOM 3796 N N . VAL B 1 174 ? -24.438 -9.883 -9.938 1 87.06 174 VAL B N 1
ATOM 3797 C CA . VAL B 1 174 ? -24.625 -8.68 -10.734 1 87.06 174 VAL B CA 1
ATOM 3798 C C . VAL B 1 174 ? -25.609 -7.738 -10.039 1 87.06 174 VAL B C 1
ATOM 3800 O O . VAL B 1 174 ? -25.328 -6.551 -9.875 1 87.06 174 VAL B O 1
ATOM 3803 N N . PRO B 1 175 ? -26.703 -8.242 -9.594 1 88.12 175 PRO B N 1
ATOM 3804 C CA . PRO B 1 175 ? -27.609 -7.352 -8.859 1 88.12 175 PRO B CA 1
ATOM 3805 C C . PRO B 1 175 ? -26.984 -6.801 -7.578 1 88.12 175 PRO B C 1
ATOM 3807 O O . PRO B 1 175 ? -27.25 -5.656 -7.203 1 88.12 175 PRO B O 1
ATOM 3810 N N . TRP B 1 176 ? -26.266 -7.543 -6.879 1 89.25 176 TRP B N 1
ATOM 3811 C CA . TRP B 1 176 ? -25.594 -7.078 -5.676 1 89.25 176 TRP B CA 1
ATOM 3812 C C . TRP B 1 176 ? -24.672 -5.895 -5.984 1 89.25 176 TRP B C 1
ATOM 3814 O O . TRP B 1 176 ? -24.75 -4.855 -5.324 1 89.25 176 TRP B O 1
ATOM 3824 N N . ALA B 1 177 ? -23.875 -6.059 -6.988 1 88.62 177 ALA B N 1
ATOM 3825 C CA . ALA B 1 177 ? -22.953 -5 -7.367 1 88.62 177 ALA B CA 1
ATOM 3826 C C . ALA B 1 177 ? -23.688 -3.758 -7.844 1 88.62 177 ALA B C 1
ATOM 3828 O O . ALA B 1 177 ? -23.328 -2.633 -7.492 1 88.62 177 ALA B O 1
ATOM 3829 N N . SER B 1 178 ? -24.75 -3.986 -8.562 1 90.25 178 SER B N 1
ATOM 3830 C CA . SER B 1 178 ? -25.516 -2.873 -9.102 1 90.25 178 SER B CA 1
ATOM 3831 C C . SER B 1 178 ? -26.234 -2.115 -7.992 1 90.25 178 SER B C 1
ATOM 3833 O O . SER B 1 178 ? -26.266 -0.882 -7.996 1 90.25 178 SER B O 1
ATOM 3835 N N . LEU B 1 179 ? -26.75 -2.83 -7.078 1 90.5 179 LEU B N 1
ATOM 3836 C CA . LEU B 1 179 ? -27.469 -2.199 -5.977 1 90.5 179 LEU B CA 1
ATOM 3837 C C . LEU B 1 179 ? -26.5 -1.422 -5.078 1 90.5 179 LEU B C 1
ATOM 3839 O O . LEU B 1 179 ? -26.828 -0.323 -4.625 1 90.5 179 LEU B O 1
ATOM 3843 N N . SER B 1 180 ? -25.391 -1.969 -4.84 1 89.44 180 SER B N 1
ATOM 3844 C CA . SER B 1 180 ? -24.406 -1.305 -3.998 1 89.44 180 SER B CA 1
ATOM 3845 C C . SER B 1 180 ? -23.891 -0.023 -4.652 1 89.44 180 SER B C 1
ATOM 3847 O O . SER B 1 180 ? -23.75 1.005 -3.986 1 89.44 180 SER B O 1
ATOM 3849 N N . VAL B 1 181 ? -23.609 -0.114 -5.926 1 88.31 181 VAL B N 1
ATOM 3850 C CA . VAL B 1 181 ? -23.141 1.058 -6.656 1 88.31 181 VAL B CA 1
ATOM 3851 C C . VAL B 1 181 ? -24.234 2.119 -6.691 1 88.31 181 VAL B C 1
ATOM 3853 O O . VAL B 1 181 ? -23.969 3.309 -6.516 1 88.31 181 VAL B O 1
ATOM 3856 N N . ALA B 1 182 ? -25.422 1.663 -6.895 1 88.75 182 ALA B N 1
ATOM 3857 C CA . ALA B 1 182 ? -26.562 2.586 -6.914 1 88.75 182 ALA B CA 1
ATOM 3858 C C . ALA B 1 182 ? -26.734 3.268 -5.559 1 88.75 182 ALA B C 1
ATOM 3860 O O . ALA B 1 182 ? -27 4.469 -5.492 1 88.75 182 ALA B O 1
ATOM 3861 N N . LEU B 1 183 ? -26.609 2.527 -4.551 1 89.06 183 LEU B N 1
ATOM 3862 C CA . LEU B 1 183 ? -26.719 3.078 -3.203 1 89.06 183 LEU B CA 1
ATOM 3863 C C . LEU B 1 183 ? -25.672 4.176 -2.984 1 89.06 183 LEU B C 1
ATOM 3865 O O . LEU B 1 183 ? -26 5.266 -2.52 1 89.06 183 LEU B O 1
ATOM 3869 N N . ASN B 1 184 ? -24.469 3.943 -3.336 1 85.44 184 ASN B N 1
ATOM 3870 C CA . ASN B 1 184 ? -23.391 4.906 -3.154 1 85.44 184 ASN B CA 1
ATOM 3871 C C . ASN B 1 184 ? -23.609 6.156 -4.004 1 85.44 184 ASN B C 1
ATOM 3873 O O . ASN B 1 184 ? -23.391 7.273 -3.535 1 85.44 184 ASN B O 1
ATOM 3877 N N . ALA B 1 185 ? -24.047 5.871 -5.129 1 83 185 ALA B N 1
ATOM 3878 C CA . ALA B 1 185 ? -24.312 6.996 -6.023 1 83 185 ALA B CA 1
ATOM 3879 C C . ALA B 1 185 ? -25.453 7.867 -5.5 1 83 185 ALA B C 1
ATOM 3881 O O . ALA B 1 185 ? -25.328 9.094 -5.461 1 83 185 ALA B O 1
ATOM 3882 N N . ILE B 1 186 ? -26.469 7.25 -5.125 1 86.62 186 ILE B N 1
ATOM 3883 C CA . ILE B 1 186 ? -27.641 7.977 -4.652 1 86.62 186 ILE B CA 1
ATOM 3884 C C . ILE B 1 186 ? -27.312 8.734 -3.371 1 86.62 186 ILE B C 1
ATOM 3886 O O . ILE B 1 186 ? -27.656 9.906 -3.223 1 86.62 186 ILE B O 1
ATOM 3890 N N . VAL B 1 187 ? -26.672 8.094 -2.479 1 84.75 187 VAL B N 1
ATOM 3891 C CA . VAL B 1 187 ? -26.312 8.719 -1.212 1 84.75 187 VAL B CA 1
ATOM 3892 C C . VAL B 1 187 ? -25.375 9.898 -1.467 1 84.75 187 VAL B C 1
ATOM 3894 O O . VAL B 1 187 ? -25.516 10.961 -0.849 1 84.75 187 VAL B O 1
ATOM 3897 N N . THR B 1 188 ? -24.453 9.703 -2.35 1 80 188 THR B N 1
ATOM 3898 C CA . THR B 1 188 ? -23.531 10.781 -2.684 1 80 188 THR B CA 1
ATOM 3899 C C . THR B 1 188 ? -24.281 11.969 -3.295 1 80 188 THR B C 1
ATOM 3901 O O . THR B 1 188 ? -24 13.117 -2.955 1 80 188 THR B O 1
ATOM 3904 N N . ILE B 1 189 ? -25.172 11.641 -4.148 1 81.44 189 ILE B N 1
ATOM 3905 C CA . ILE B 1 189 ? -25.969 12.688 -4.773 1 81.44 189 ILE B CA 1
ATOM 3906 C C . ILE B 1 189 ? -26.797 13.406 -3.711 1 81.44 189 ILE B C 1
ATOM 3908 O O . ILE B 1 189 ? -26.938 14.633 -3.746 1 81.44 189 ILE B O 1
ATOM 3912 N N . LEU B 1 190 ? -27.359 12.719 -2.805 1 83.69 190 LEU B N 1
ATOM 3913 C CA . LEU B 1 190 ? -28.156 13.312 -1.73 1 83.69 190 LEU B CA 1
ATOM 3914 C C . LEU B 1 190 ? -27.281 14.227 -0.864 1 83.69 190 LEU B C 1
ATOM 3916 O O . LEU B 1 190 ? -27.734 15.297 -0.448 1 83.69 190 LEU B O 1
ATOM 3920 N N . ILE B 1 191 ? -26.109 13.797 -0.588 1 78.62 191 ILE B N 1
ATOM 3921 C CA . ILE B 1 191 ? -25.203 14.602 0.221 1 78.62 191 ILE B CA 1
ATOM 3922 C C . ILE B 1 191 ? -24.828 15.875 -0.532 1 78.62 191 ILE B C 1
ATOM 3924 O O . ILE B 1 191 ? -24.797 16.953 0.049 1 78.62 191 ILE B O 1
ATOM 3928 N N . ILE B 1 192 ? -24.609 15.727 -1.825 1 75.06 192 ILE B N 1
ATOM 3929 C CA . ILE B 1 192 ? -24.25 16.875 -2.654 1 75.06 192 ILE B CA 1
ATOM 3930 C C . ILE B 1 192 ? -25.422 17.859 -2.701 1 75.06 192 ILE B C 1
ATOM 3932 O O . ILE B 1 192 ? -25.203 19.078 -2.613 1 75.06 192 ILE B O 1
ATOM 3936 N N . ILE B 1 193 ? -26.578 17.344 -2.865 1 79.31 193 ILE B N 1
ATOM 3937 C CA . ILE B 1 193 ? -27.75 18.188 -2.926 1 79.31 193 ILE B CA 1
ATOM 3938 C C . ILE B 1 193 ? -27.906 18.969 -1.618 1 79.31 193 ILE B C 1
ATOM 3940 O O . ILE B 1 193 ? -28.219 20.156 -1.628 1 79.31 193 ILE B O 1
ATOM 3944 N N . ARG B 1 194 ? -27.625 18.375 -0.57 1 80.06 194 ARG B N 1
ATOM 3945 C CA . ARG B 1 194 ? -27.734 19.047 0.727 1 80.06 194 ARG B CA 1
ATOM 3946 C C . ARG B 1 194 ? -26.688 20.141 0.876 1 80.06 194 ARG B C 1
ATOM 3948 O O . ARG B 1 194 ? -26.984 21.234 1.341 1 80.06 194 ARG B O 1
ATOM 3955 N N . ILE B 1 195 ? -25.531 19.812 0.498 1 74.12 195 ILE B N 1
ATOM 3956 C CA . ILE B 1 195 ? -24.453 20.781 0.614 1 74.12 195 ILE B CA 1
ATOM 3957 C C . ILE B 1 195 ? -24.719 21.969 -0.304 1 74.12 195 ILE B C 1
ATOM 3959 O O . ILE B 1 195 ? -24.5 23.125 0.078 1 74.12 195 ILE B O 1
ATOM 3963 N N . LEU B 1 196 ? -25.219 21.625 -1.479 1 75.62 196 LEU B N 1
ATOM 3964 C CA . LEU B 1 196 ? -25.516 22.688 -2.424 1 75.62 196 LEU B CA 1
ATOM 3965 C C . LEU B 1 196 ? -26.688 23.547 -1.923 1 75.62 196 LEU B C 1
ATOM 3967 O O . LEU B 1 196 ? -26.688 24.766 -2.107 1 75.62 196 LEU B O 1
ATOM 3971 N N . LYS B 1 197 ? -27.641 22.969 -1.349 1 77.44 197 LYS B N 1
ATOM 3972 C CA . LYS B 1 197 ? -28.766 23.688 -0.781 1 77.44 197 LYS B CA 1
ATOM 3973 C C . LYS B 1 197 ? -28.328 24.609 0.356 1 77.44 197 LYS B C 1
ATOM 3975 O O . LYS B 1 197 ? -28.781 25.75 0.457 1 77.44 197 LYS B O 1
ATOM 3980 N N . VAL B 1 198 ? -27.453 24.141 1.158 1 73.25 198 VAL B N 1
ATOM 3981 C CA . VAL B 1 198 ? -26.938 24.938 2.271 1 73.25 198 VAL B CA 1
ATOM 3982 C C . VAL B 1 198 ? -26.078 26.094 1.74 1 73.25 198 VAL B C 1
ATOM 3984 O O . VAL B 1 198 ? -26.156 27.203 2.254 1 73.25 198 VAL B O 1
ATOM 3987 N N . ARG B 1 199 ? -25.328 25.75 0.746 1 74.06 199 ARG B N 1
ATOM 3988 C CA . ARG B 1 199 ? -24.516 26.781 0.115 1 74.06 199 ARG B CA 1
ATOM 3989 C C . ARG B 1 199 ? -25.391 27.875 -0.467 1 74.06 199 ARG B C 1
ATOM 3991 O O . ARG B 1 199 ? -25.078 29.062 -0.326 1 74.06 199 ARG B O 1
ATOM 3998 N N . HIS B 1 200 ? -26.375 27.5 -1.118 1 75.75 200 HIS B N 1
ATOM 3999 C CA . HIS B 1 200 ? -27.281 28.469 -1.721 1 75.75 200 HIS B CA 1
ATOM 4000 C C . HIS B 1 200 ? -28 29.281 -0.654 1 75.75 200 HIS B C 1
ATOM 4002 O O . HIS B 1 200 ? -28.203 30.484 -0.822 1 75.75 200 HIS B O 1
ATOM 4008 N N . GLN B 1 201 ? -28.297 28.703 0.324 1 73.44 201 GLN B N 1
ATOM 4009 C CA . GLN B 1 201 ? -28.969 29.406 1.42 1 73.44 201 GLN B CA 1
ATOM 4010 C C . GLN B 1 201 ? -28.031 30.375 2.107 1 73.44 201 GLN B C 1
ATOM 4012 O O . GLN B 1 201 ? -28.438 31.484 2.488 1 73.44 201 GLN B O 1
ATOM 4017 N N . LEU B 1 202 ? -26.797 29.906 2.246 1 70.38 202 LEU B N 1
ATOM 4018 C CA . LEU B 1 202 ? -25.797 30.781 2.854 1 70.38 202 LEU B CA 1
ATOM 4019 C C . LEU B 1 202 ? -25.5 31.984 1.954 1 70.38 202 LEU B C 1
ATOM 4021 O O . LEU B 1 202 ? -25.344 33.094 2.439 1 70.38 202 LEU B O 1
ATOM 4025 N N . GLN B 1 203 ? -25.375 31.688 0.734 1 71.38 203 GLN B N 1
ATOM 4026 C CA . GLN B 1 203 ? -25.141 32.75 -0.232 1 71.38 203 GLN B CA 1
ATOM 4027 C C . GLN B 1 203 ? -26.312 33.719 -0.266 1 71.38 203 GLN B C 1
ATOM 4029 O O . GLN B 1 203 ? -26.125 34.938 -0.418 1 71.38 203 GLN B O 1
ATOM 4034 N N . ALA B 1 204 ? -27.391 33.219 -0.21 1 68.62 204 ALA B N 1
ATOM 4035 C CA . ALA B 1 204 ? -28.578 34.062 -0.232 1 68.62 204 ALA B CA 1
ATOM 4036 C C . ALA B 1 204 ? -28.703 34.906 1.047 1 68.62 204 ALA B C 1
ATOM 4038 O O . ALA B 1 204 ? -29.156 36.031 1.015 1 68.62 204 ALA B O 1
ATOM 4039 N N . ALA B 1 205 ? -28.281 34.312 2.109 1 63.69 205 ALA B N 1
ATOM 4040 C CA . ALA B 1 205 ? -28.422 34.969 3.402 1 63.69 205 ALA B CA 1
ATOM 4041 C C . ALA B 1 205 ? -27.312 36 3.619 1 63.69 205 ALA B C 1
ATOM 4043 O O . ALA B 1 205 ? -27.547 37.062 4.172 1 63.69 205 ALA B O 1
ATOM 4044 N N . LEU B 1 206 ? -26.047 35.5 3.459 1 61.06 206 LEU B N 1
ATOM 4045 C CA . LEU B 1 206 ? -24.938 36.375 3.84 1 61.06 206 LEU B CA 1
ATOM 4046 C C . LEU B 1 206 ? -24.516 37.25 2.676 1 61.06 206 LEU B C 1
ATOM 4048 O O . LEU B 1 206 ? -23.891 38.312 2.881 1 61.06 206 LEU B O 1
ATOM 4052 N N . GLY B 1 207 ? -25.156 37.406 1.662 1 54.94 207 GLY B N 1
ATOM 4053 C CA . GLY B 1 207 ? -24.797 38.25 0.537 1 54.94 207 GLY B CA 1
ATOM 4054 C C . GLY B 1 207 ? -23.406 37.969 0.008 1 54.94 207 GLY B C 1
ATOM 4055 O O . GLY B 1 207 ? -22.766 36.969 0.403 1 54.94 207 GLY B O 1
ATOM 4056 N N . HIS B 1 208 ? -22.875 38.625 -1.111 1 53.22 208 HIS B N 1
ATOM 4057 C CA . HIS B 1 208 ? -21.609 38.531 -1.824 1 53.22 208 HIS B CA 1
ATOM 4058 C C . HIS B 1 208 ? -20.438 38.906 -0.928 1 53.22 208 HIS B C 1
ATOM 4060 O O . HIS B 1 208 ? -19.719 39.875 -1.229 1 53.22 208 HIS B O 1
ATOM 4066 N N . ASN B 1 209 ? -20.531 38.625 0.372 1 52.22 209 ASN B N 1
ATOM 4067 C CA . ASN B 1 209 ? -19.406 39.094 1.162 1 52.22 209 ASN B CA 1
ATOM 4068 C C . ASN B 1 209 ? -18.203 38.156 1.027 1 52.22 209 ASN B C 1
ATOM 4070 O O . ASN B 1 209 ? -18.359 36.969 0.762 1 52.22 209 ASN B O 1
ATOM 4074 N N . GLU B 1 210 ? -17.016 38.688 0.886 1 53.5 210 GLU B N 1
ATOM 4075 C CA . GLU B 1 210 ? -15.719 38.094 0.635 1 53.5 210 GLU B CA 1
ATOM 4076 C C . GLU B 1 210 ? -15.477 36.906 1.563 1 53.5 210 GLU B C 1
ATOM 4078 O O . GLU B 1 210 ? -14.922 35.875 1.146 1 53.5 210 GLU B O 1
ATOM 4083 N N . ALA B 1 211 ? -15.797 37.125 2.84 1 52.62 211 ALA B N 1
ATOM 4084 C CA . ALA B 1 211 ? -15.602 36.062 3.82 1 52.62 211 ALA B CA 1
ATOM 4085 C C . ALA B 1 211 ? -16.391 34.812 3.449 1 52.62 211 ALA B C 1
ATOM 4087 O O . ALA B 1 211 ? -15.938 33.688 3.668 1 52.62 211 ALA B O 1
ATOM 4088 N N . LEU B 1 212 ? -17.484 35.031 2.824 1 56.62 212 LEU B N 1
ATOM 4089 C CA . LEU B 1 212 ? -18.406 33.938 2.465 1 56.62 212 LEU B CA 1
ATOM 4090 C C . LEU B 1 212 ? -17.875 33.156 1.277 1 56.62 212 LEU B C 1
ATOM 4092 O O . LEU B 1 212 ? -18.094 31.938 1.191 1 56.62 212 LEU B O 1
ATOM 4096 N N . SER B 1 213 ? -17.125 34 0.503 1 59.31 213 SER B N 1
ATOM 4097 C CA . SER B 1 213 ? -16.516 33.312 -0.638 1 59.31 213 SER B CA 1
ATOM 4098 C C . SER B 1 213 ? -15.555 32.219 -0.185 1 59.31 213 SER B C 1
ATOM 4100 O O . SER B 1 213 ? -15.492 31.156 -0.795 1 59.31 213 SER B O 1
ATOM 4102 N N . ASP B 1 214 ? -14.969 32.5 0.948 1 59.69 214 ASP B N 1
ATOM 4103 C CA . ASP B 1 214 ? -14.031 31.516 1.455 1 59.69 214 ASP B CA 1
ATOM 4104 C C . ASP B 1 214 ? -14.781 30.281 1.986 1 59.69 214 ASP B C 1
ATOM 4106 O O . ASP B 1 214 ? -14.336 29.156 1.791 1 59.69 214 ASP B O 1
ATOM 4110 N N . THR B 1 215 ? -15.922 30.609 2.641 1 60.78 215 THR B N 1
ATOM 4111 C CA . THR B 1 215 ? -16.719 29.5 3.178 1 60.78 215 THR B CA 1
ATOM 4112 C C . THR B 1 215 ? -17.312 28.672 2.051 1 60.78 215 THR B C 1
ATOM 4114 O O . THR B 1 215 ? -17.344 27.438 2.131 1 60.78 215 THR B O 1
ATOM 4117 N N . ILE B 1 216 ? -17.703 29.391 1.02 1 62.84 216 ILE B N 1
ATOM 4118 C CA . ILE B 1 216 ? -18.266 28.703 -0.139 1 62.84 216 ILE B CA 1
ATOM 4119 C C . ILE B 1 216 ? -17.188 27.844 -0.793 1 62.84 216 ILE B C 1
ATOM 4121 O O . ILE B 1 216 ? -17.469 26.719 -1.225 1 62.84 216 ILE B O 1
ATOM 4125 N N . ARG B 1 217 ? -16.047 28.328 -0.832 1 63.47 217 ARG B N 1
ATOM 4126 C CA . ARG B 1 217 ? -14.93 27.578 -1.408 1 63.47 217 ARG B CA 1
ATOM 4127 C C . ARG B 1 217 ? -14.609 26.344 -0.571 1 63.47 217 ARG B C 1
ATOM 4129 O O . ARG B 1 217 ? -14.281 25.297 -1.113 1 63.47 217 ARG B O 1
ATOM 4136 N N . MET B 1 218 ? -14.797 26.547 0.63 1 62.47 218 MET B N 1
ATOM 4137 C CA . MET B 1 218 ? -14.562 25.422 1.528 1 62.47 218 MET B CA 1
ATOM 4138 C C . MET B 1 218 ? -15.586 24.312 1.293 1 62.47 218 MET B C 1
ATOM 4140 O O . MET B 1 218 ? -15.234 23.125 1.242 1 62.47 218 MET B O 1
ATOM 4144 N N . TYR B 1 219 ? -16.812 24.812 1.045 1 62.62 219 TYR B N 1
ATOM 4145 C CA . TYR B 1 219 ? -17.875 23.828 0.822 1 62.62 219 TYR B CA 1
ATOM 4146 C C . TYR B 1 219 ? -17.688 23.125 -0.516 1 62.62 219 TYR B C 1
ATOM 4148 O O . TYR B 1 219 ? -17.906 21.922 -0.625 1 62.62 219 TYR B O 1
ATOM 4156 N N . THR B 1 220 ? -17.203 23.844 -1.439 1 63.38 220 THR B N 1
ATOM 4157 C CA . THR B 1 220 ? -16.953 23.25 -2.746 1 63.38 220 THR B CA 1
ATOM 4158 C C . THR B 1 220 ? -15.781 22.281 -2.674 1 63.38 220 THR B C 1
ATOM 4160 O O . THR B 1 220 ? -15.797 21.234 -3.338 1 63.38 220 THR B O 1
ATOM 4163 N N . GLY B 1 221 ? -14.852 22.609 -1.878 1 62.16 221 GLY B N 1
ATOM 4164 C CA . GLY B 1 221 ? -13.727 21.719 -1.683 1 62.16 221 GLY B CA 1
ATOM 4165 C C . GLY B 1 221 ? -14.117 20.406 -1.021 1 62.16 221 GLY B C 1
ATOM 4166 O O . GLY B 1 221 ? -13.672 19.344 -1.433 1 62.16 221 GLY B O 1
ATOM 4167 N N . VAL B 1 222 ? -15.062 20.547 -0.203 1 61.44 222 VAL B N 1
ATOM 4168 C CA . VAL B 1 222 ? -15.531 19.375 0.505 1 61.44 222 VAL B CA 1
ATOM 4169 C C . VAL B 1 222 ? -16.328 18.484 -0.447 1 61.44 222 VAL B C 1
ATOM 4171 O O . VAL B 1 222 ? -16.203 17.25 -0.41 1 61.44 222 VAL B O 1
ATOM 4174 N N . LEU B 1 223 ? -17.047 19.156 -1.296 1 65.56 223 LEU B N 1
ATOM 4175 C CA . LEU B 1 223 ? -17.828 18.422 -2.285 1 65.56 223 LEU B CA 1
ATOM 4176 C C . LEU B 1 223 ? -16.922 17.641 -3.225 1 65.56 223 LEU B C 1
ATOM 4178 O O . LEU B 1 223 ? -17.188 16.484 -3.535 1 65.56 223 LEU B O 1
ATOM 4182 N N . ALA B 1 224 ? -15.953 18.25 -3.592 1 61.69 224 ALA B N 1
ATOM 4183 C CA . ALA B 1 224 ? -15.023 17.609 -4.516 1 61.69 224 ALA B CA 1
ATOM 4184 C C . ALA B 1 224 ? -14.32 16.422 -3.859 1 61.69 224 ALA B C 1
ATOM 4186 O O . ALA B 1 224 ? -14.148 15.367 -4.484 1 61.69 224 ALA B O 1
ATOM 4187 N N . LEU B 1 225 ? -14.102 16.594 -2.713 1 62.47 225 LEU B N 1
ATOM 4188 C CA . LEU B 1 225 ? -13.422 15.539 -1.974 1 62.47 225 LEU B CA 1
ATOM 4189 C C . LEU B 1 225 ? -14.336 14.336 -1.777 1 62.47 225 LEU B C 1
ATOM 4191 O O . LEU B 1 225 ? -13.891 13.188 -1.862 1 62.47 225 LEU B O 1
ATOM 4195 N N . LEU B 1 226 ? -15.57 14.648 -1.629 1 64.38 226 LEU B N 1
ATOM 4196 C CA . LEU B 1 226 ? -16.547 13.578 -1.436 1 64.38 226 LEU B CA 1
ATOM 4197 C C . LEU B 1 226 ? -16.75 12.789 -2.727 1 64.38 226 LEU B C 1
ATOM 4199 O O . LEU B 1 226 ? -16.797 11.562 -2.711 1 64.38 226 LEU B O 1
ATOM 4203 N N . VAL B 1 227 ? -16.812 13.523 -3.707 1 65.81 227 VAL B N 1
ATOM 4204 C CA . VAL B 1 227 ? -17.031 12.891 -5.004 1 65.81 227 VAL B CA 1
ATOM 4205 C C . VAL B 1 227 ? -15.805 12.07 -5.383 1 65.81 227 VAL B C 1
ATOM 4207 O O . VAL B 1 227 ? -15.93 10.953 -5.895 1 65.81 227 VAL B O 1
ATOM 4210 N N . GLU B 1 228 ? -14.68 12.578 -5.027 1 61.56 228 GLU B N 1
ATOM 4211 C CA . GLU B 1 228 ? -13.43 11.914 -5.379 1 61.56 228 GLU B CA 1
ATOM 4212 C C . GLU B 1 228 ? -13.25 10.625 -4.574 1 61.56 228 GLU B C 1
ATOM 4214 O O . GLU B 1 228 ? -12.672 9.656 -5.07 1 61.56 228 GLU B O 1
ATOM 4219 N N . SER B 1 229 ? -13.82 10.641 -3.43 1 66.06 229 SER B N 1
ATOM 4220 C CA . SER B 1 229 ? -13.656 9.477 -2.568 1 66.06 229 SER B CA 1
ATOM 4221 C C . SER B 1 229 ? -14.562 8.328 -3.012 1 66.06 229 SER B C 1
ATOM 4223 O O . SER B 1 229 ? -14.242 7.16 -2.811 1 66.06 229 SER B O 1
ATOM 4225 N N . VAL B 1 230 ? -15.656 8.703 -3.676 1 72.5 230 VAL B N 1
ATOM 4226 C CA . VAL B 1 230 ? -16.641 7.684 -4.012 1 72.5 230 VAL B CA 1
ATOM 4227 C C . VAL B 1 230 ? -16.469 7.258 -5.469 1 72.5 230 VAL B C 1
ATOM 4229 O O . VAL B 1 230 ? -16.922 6.188 -5.867 1 72.5 230 VAL B O 1
ATOM 4232 N N . PHE B 1 231 ? -15.695 8.008 -6.18 1 77.44 231 PHE B N 1
ATOM 4233 C CA . PHE B 1 231 ? -15.609 7.797 -7.621 1 77.44 231 PHE B CA 1
ATOM 4234 C C . PHE B 1 231 ? -14.945 6.457 -7.93 1 77.44 231 PHE B C 1
ATOM 4236 O O . PHE B 1 231 ? -15.492 5.656 -8.695 1 77.44 231 PHE B O 1
ATOM 4243 N N . PRO B 1 232 ? -13.852 6.207 -7.262 1 80.56 232 PRO B N 1
ATOM 4244 C CA . PRO B 1 232 ? -13.227 4.93 -7.602 1 80.56 232 PRO B CA 1
ATOM 4245 C C . PRO B 1 232 ? -14.094 3.729 -7.23 1 80.56 232 PRO B C 1
ATOM 4247 O O . PRO B 1 232 ? -14.141 2.742 -7.969 1 80.56 232 PRO B O 1
ATOM 4250 N N . TYR B 1 233 ? -14.797 3.801 -6.215 1 86 233 TYR B N 1
ATOM 4251 C CA . TYR B 1 233 ? -15.68 2.721 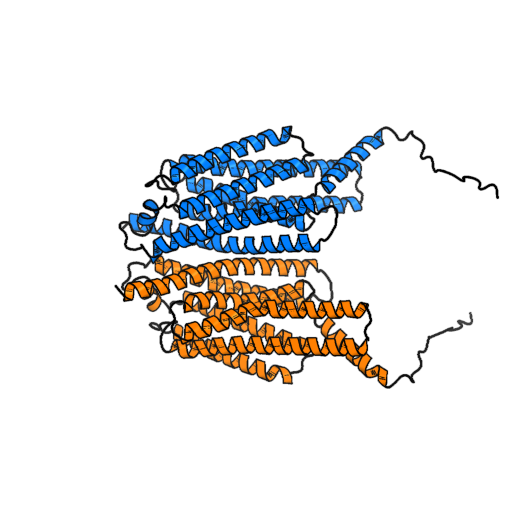-5.793 1 86 233 TYR B CA 1
ATOM 4252 C C . TYR B 1 233 ? -16.781 2.486 -6.82 1 86 233 TYR B C 1
ATOM 4254 O O . TYR B 1 233 ? -17.031 1.348 -7.219 1 86 233 TYR B O 1
ATOM 4262 N N . SER B 1 234 ? -17.375 3.559 -7.289 1 85.56 234 SER B N 1
ATOM 4263 C CA . SER B 1 234 ? -18.469 3.451 -8.234 1 85.56 234 SER B CA 1
ATOM 4264 C C . SER B 1 234 ? -17.984 3.01 -9.609 1 85.56 234 SER B C 1
ATOM 4266 O O . SER B 1 234 ? -18.625 2.189 -10.273 1 85.56 234 SER B O 1
ATOM 4268 N N . LEU B 1 235 ? -16.875 3.529 -9.938 1 85.19 235 LEU B N 1
ATOM 4269 C CA . LEU B 1 235 ? -16.328 3.199 -11.242 1 85.19 235 LEU B CA 1
ATOM 4270 C C . LEU B 1 235 ? -15.984 1.718 -11.328 1 85.19 235 LEU B C 1
ATOM 4272 O O . LEU B 1 235 ? -16.422 1.024 -12.25 1 85.19 235 LEU B O 1
ATOM 4276 N N . PHE B 1 236 ? -15.297 1.284 -10.352 1 90.75 236 PHE B N 1
ATOM 4277 C CA . PHE B 1 236 ? -14.867 -0.109 -10.391 1 90.75 236 PHE B CA 1
ATOM 4278 C C . PHE B 1 236 ? -16.031 -1.043 -10.086 1 90.75 236 PHE B C 1
ATOM 4280 O O . PHE B 1 236 ? -16.031 -2.203 -10.5 1 90.75 236 PHE B O 1
ATOM 4287 N N . GLY B 1 237 ? -17.047 -0.515 -9.383 1 89.75 237 GLY B N 1
ATOM 4288 C CA . GLY B 1 237 ? -18.25 -1.302 -9.172 1 89.75 237 GLY B CA 1
ATOM 4289 C C . GLY B 1 237 ? -19.031 -1.544 -10.453 1 89.75 237 GLY B C 1
ATOM 4290 O O . GLY B 1 237 ? -19.5 -2.656 -10.695 1 89.75 237 GLY B O 1
ATOM 4291 N N . VAL B 1 238 ? -19.031 -0.577 -11.258 1 88.94 238 VAL B N 1
ATOM 4292 C CA . VAL B 1 238 ? -19.734 -0.689 -12.531 1 88.94 238 VAL B CA 1
ATOM 4293 C C . VAL B 1 238 ? -18.969 -1.604 -13.477 1 88.94 238 VAL B C 1
ATOM 4295 O O . VAL B 1 238 ? -19.547 -2.467 -14.133 1 88.94 238 VAL B O 1
ATOM 4298 N N . VAL B 1 239 ? -17.688 -1.412 -13.469 1 90.44 239 VAL B N 1
ATOM 4299 C CA . VAL B 1 239 ? -16.859 -2.238 -14.336 1 90.44 239 VAL B CA 1
ATOM 4300 C C . VAL B 1 239 ? -17 -3.705 -13.938 1 90.44 239 VAL B C 1
ATOM 4302 O O . VAL B 1 239 ? -17.078 -4.586 -14.797 1 90.44 239 VAL B O 1
ATOM 4305 N N . PHE B 1 240 ? -17.016 -3.926 -12.734 1 91.31 240 PHE B N 1
ATOM 4306 C CA . PHE B 1 240 ? -17.172 -5.297 -12.258 1 91.31 240 PHE B CA 1
ATOM 4307 C C . PHE B 1 240 ? -18.531 -5.859 -12.648 1 91.31 240 PHE B C 1
ATOM 4309 O O . PHE B 1 240 ? -18.625 -6.992 -13.133 1 91.31 240 PHE B O 1
ATOM 4316 N N . ALA B 1 241 ? -19.562 -5.074 -12.477 1 89.44 241 ALA B N 1
ATOM 4317 C CA . ALA B 1 241 ? -20.922 -5.535 -12.805 1 89.44 241 ALA B CA 1
ATOM 4318 C C . ALA B 1 241 ? -21.031 -5.883 -14.289 1 89.44 241 ALA B C 1
ATOM 4320 O O . ALA B 1 241 ? -21.625 -6.898 -14.656 1 89.44 241 ALA B O 1
ATOM 4321 N N . ILE B 1 242 ? -20.375 -5.113 -15.086 1 88.38 242 ILE B N 1
ATOM 4322 C CA . ILE B 1 242 ? -20.453 -5.328 -16.531 1 88.38 242 ILE B CA 1
ATOM 4323 C C . ILE B 1 242 ? -19.625 -6.555 -16.906 1 88.38 242 ILE B C 1
ATOM 4325 O O . ILE B 1 242 ? -20.094 -7.422 -17.656 1 88.38 242 ILE B O 1
ATOM 4329 N N . THR B 1 243 ? -18.453 -6.586 -16.375 1 87.94 243 THR B N 1
ATOM 4330 C CA . THR B 1 243 ? -17.578 -7.695 -16.734 1 87.94 243 THR B CA 1
ATOM 4331 C C . THR B 1 243 ? -18.094 -9.008 -16.156 1 87.94 243 THR B C 1
ATOM 4333 O O . THR B 1 243 ? -18 -10.055 -16.797 1 87.94 243 THR B O 1
ATOM 4336 N N . TYR B 1 244 ? -18.562 -8.906 -15.039 1 86 244 TYR B N 1
ATOM 4337 C CA . TYR B 1 244 ? -19.141 -10.094 -14.398 1 86 244 TYR B CA 1
ATOM 4338 C C . TYR B 1 244 ? -20.391 -10.547 -15.125 1 86 244 TYR B C 1
ATOM 4340 O O . TYR B 1 244 ? -20.594 -11.75 -15.328 1 86 244 TYR B O 1
ATOM 4348 N N . GLY B 1 245 ? -21.25 -9.664 -15.516 1 84.75 245 GLY B N 1
ATOM 4349 C CA . GLY B 1 245 ? -22.484 -9.984 -16.234 1 84.75 245 GLY B CA 1
ATOM 4350 C C . GLY B 1 245 ? -22.219 -10.57 -17.609 1 84.75 245 GLY B C 1
ATOM 4351 O O . GLY B 1 245 ? -22.969 -11.438 -18.078 1 84.75 245 GLY B O 1
ATOM 4352 N N . LYS B 1 246 ? -21.094 -10.227 -18.234 1 86 246 LYS B N 1
ATOM 4353 C CA . LYS B 1 246 ? -20.75 -10.727 -19.562 1 86 246 LYS B CA 1
ATOM 4354 C C . LYS B 1 246 ? -19.844 -11.945 -19.469 1 86 246 LYS B C 1
ATOM 4356 O O . LYS B 1 246 ? -19.359 -12.445 -20.484 1 86 246 LYS B O 1
ATOM 4361 N N . ASN B 1 247 ? -19.562 -12.352 -18.328 1 82.25 247 ASN B N 1
ATOM 4362 C CA . ASN B 1 247 ? -18.75 -13.539 -18.078 1 82.25 247 ASN B CA 1
ATOM 4363 C C . ASN B 1 247 ? -17.344 -13.406 -18.672 1 82.25 247 ASN B C 1
ATOM 4365 O O . ASN B 1 247 ? -16.859 -14.336 -19.328 1 82.25 247 ASN B O 1
ATOM 4369 N N . MET B 1 248 ? -16.859 -12.281 -18.469 1 83.56 248 MET B N 1
ATOM 4370 C CA . MET B 1 248 ? -15.508 -12.062 -18.984 1 83.56 248 MET B CA 1
ATOM 4371 C C . MET B 1 248 ? -14.469 -12.617 -18.016 1 83.56 248 MET B C 1
ATOM 4373 O O . MET B 1 248 ? -14.68 -12.609 -16.797 1 83.56 248 MET B O 1
ATOM 4377 N N . ASP B 1 249 ? -13.352 -13.023 -18.562 1 85.81 249 ASP B N 1
ATOM 4378 C CA . ASP B 1 249 ? -12.289 -13.625 -17.781 1 85.81 249 ASP B CA 1
ATOM 4379 C C . ASP B 1 249 ? -11.609 -12.594 -16.875 1 85.81 249 ASP B C 1
ATOM 4381 O O . ASP B 1 249 ? -10.93 -12.945 -15.914 1 85.81 249 ASP B O 1
ATOM 4385 N N . VAL B 1 250 ? -11.875 -11.344 -17.141 1 87.44 250 VAL B N 1
ATOM 4386 C CA . VAL B 1 250 ? -11.211 -10.289 -16.375 1 87.44 250 VAL B CA 1
ATOM 4387 C C . VAL B 1 250 ? -12.055 -9.938 -15.148 1 87.44 250 VAL B C 1
ATOM 4389 O O . VAL B 1 250 ? -11.602 -9.195 -14.273 1 87.44 250 VAL B O 1
ATOM 4392 N N . ALA B 1 251 ? -13.141 -10.562 -14.945 1 85.5 251 ALA B N 1
ATOM 4393 C CA . ALA B 1 251 ? -14.102 -10.219 -13.898 1 85.5 251 ALA B CA 1
ATOM 4394 C C . ALA B 1 251 ? -13.492 -10.422 -12.516 1 85.5 251 ALA B C 1
ATOM 4396 O O . ALA B 1 251 ? -13.656 -9.578 -11.633 1 85.5 251 ALA B O 1
ATOM 4397 N N . PRO B 1 252 ? -12.664 -11.461 -12.328 1 86.38 252 PRO B N 1
ATOM 4398 C CA . PRO B 1 252 ? -12.109 -11.664 -10.984 1 86.38 252 PRO B CA 1
ATOM 4399 C C . PRO B 1 252 ? -11.141 -10.555 -10.578 1 86.38 252 PRO B C 1
ATOM 4401 O O . PRO B 1 252 ? -11.086 -10.18 -9.398 1 86.38 252 PRO B O 1
ATOM 4404 N N . ALA B 1 253 ? -10.43 -10.086 -11.492 1 90.44 253 ALA B N 1
ATOM 4405 C CA . ALA B 1 253 ? -9.516 -8.992 -11.172 1 90.44 253 ALA B CA 1
ATOM 4406 C C . ALA B 1 253 ? -10.273 -7.785 -10.633 1 90.44 253 ALA B C 1
ATOM 4408 O O . ALA B 1 253 ? -9.875 -7.191 -9.625 1 90.44 253 ALA B O 1
ATOM 4409 N N . PHE B 1 254 ? -11.328 -7.562 -11.234 1 89.94 254 PHE B N 1
ATOM 4410 C CA . PHE B 1 254 ? -12.086 -6.379 -10.844 1 89.94 254 PHE B CA 1
ATOM 4411 C C . PHE B 1 254 ? -12.883 -6.637 -9.578 1 89.94 254 PHE B C 1
ATOM 4413 O O . PHE B 1 254 ? -13.211 -5.703 -8.844 1 89.94 254 PHE B O 1
ATOM 4420 N N . THR B 1 255 ? -13.203 -7.891 -9.312 1 87.31 255 THR B N 1
ATOM 4421 C CA . THR B 1 255 ? -13.852 -8.227 -8.047 1 87.31 255 THR B CA 1
ATOM 4422 C C . THR B 1 255 ? -12.93 -7.898 -6.871 1 87.31 255 THR B C 1
ATOM 4424 O O . THR B 1 255 ? -13.375 -7.328 -5.871 1 87.31 255 THR B O 1
ATOM 4427 N N . PHE B 1 256 ? -11.664 -8.148 -7.055 1 91.69 256 PHE B N 1
ATOM 4428 C CA . PHE B 1 256 ? -10.711 -7.906 -5.984 1 91.69 256 PHE B CA 1
ATOM 4429 C C . PHE B 1 256 ? -10.453 -6.414 -5.809 1 91.69 256 PHE B C 1
ATOM 4431 O O . PHE B 1 256 ? -10.383 -5.922 -4.68 1 91.69 256 PHE B O 1
ATOM 4438 N N . ILE B 1 257 ? -10.398 -5.781 -6.875 1 91.25 257 ILE B N 1
ATOM 4439 C CA . ILE B 1 257 ? -10.148 -4.348 -6.828 1 91.25 257 ILE B CA 1
ATOM 4440 C C . ILE B 1 257 ? -11.352 -3.633 -6.215 1 91.25 257 ILE B C 1
ATOM 4442 O O . ILE B 1 257 ? -11.195 -2.832 -5.289 1 91.25 257 ILE B O 1
ATOM 4446 N N . TRP B 1 258 ? -12.492 -4.016 -6.691 1 90.81 258 TRP B N 1
ATOM 4447 C CA . TRP B 1 258 ? -13.711 -3.406 -6.176 1 90.81 258 TRP B CA 1
ATOM 4448 C C . TRP B 1 258 ? -13.922 -3.77 -4.711 1 90.81 258 TRP B C 1
ATOM 4450 O O . TRP B 1 258 ? -14.32 -2.922 -3.904 1 90.81 258 TRP B O 1
ATOM 4460 N N . GLY B 1 259 ? -13.656 -5.02 -4.391 1 87.94 259 GLY B N 1
ATOM 4461 C CA . GLY B 1 259 ? -13.781 -5.457 -3.01 1 87.94 259 GLY B CA 1
ATOM 4462 C C . GLY B 1 259 ? -12.906 -4.668 -2.053 1 87.94 259 GLY B C 1
ATOM 4463 O O . GLY B 1 259 ? -13.32 -4.383 -0.926 1 87.94 259 GLY B O 1
ATOM 4464 N N . THR B 1 260 ? -11.773 -4.289 -2.52 1 91.94 260 THR B N 1
ATOM 4465 C CA . THR B 1 260 ? -10.867 -3.539 -1.662 1 91.94 260 THR B CA 1
ATOM 4466 C C . THR B 1 260 ? -11.312 -2.086 -1.537 1 91.94 260 THR B C 1
ATOM 4468 O O . THR B 1 260 ? -11.203 -1.486 -0.467 1 91.94 260 THR B O 1
ATOM 4471 N N . PHE B 1 261 ? -11.875 -1.603 -2.574 1 88.31 261 PHE B N 1
ATOM 4472 C CA . PHE B 1 261 ? -12.391 -0.24 -2.51 1 88.31 261 PHE B CA 1
ATOM 4473 C C . PHE B 1 261 ? -13.633 -0.169 -1.626 1 88.31 261 PHE B C 1
ATOM 4475 O O . PHE B 1 261 ? -13.977 0.899 -1.117 1 88.31 261 PHE B O 1
ATOM 4482 N N . GLY B 1 262 ? -14.297 -1.287 -1.472 1 84.44 262 GLY B N 1
ATOM 4483 C CA . GLY B 1 262 ? -15.414 -1.34 -0.543 1 84.44 262 GLY B CA 1
ATOM 4484 C C . GLY B 1 262 ? -15.023 -1.004 0.883 1 84.44 262 GLY B C 1
ATOM 4485 O O . GLY B 1 262 ? -15.789 -0.365 1.608 1 84.44 262 GLY B O 1
ATOM 4486 N N . ALA B 1 263 ? -13.844 -1.375 1.171 1 86 263 ALA B N 1
ATOM 4487 C CA . ALA B 1 263 ? -13.344 -1.086 2.514 1 86 263 ALA B CA 1
ATOM 4488 C C . ALA B 1 263 ? -12.586 0.237 2.543 1 86 263 ALA B C 1
ATOM 4490 O O . ALA B 1 263 ? -12.57 0.929 3.564 1 86 263 ALA B O 1
ATOM 4491 N N . MET B 1 264 ? -12.031 0.595 1.468 1 87.75 264 MET B N 1
ATOM 4492 C CA . MET B 1 264 ? -11.18 1.777 1.406 1 87.75 264 MET B CA 1
ATOM 4493 C C . MET B 1 264 ? -12.016 3.051 1.353 1 87.75 264 MET B C 1
ATOM 4495 O O . MET B 1 264 ? -11.609 4.086 1.885 1 87.75 264 MET B O 1
ATOM 4499 N N . SER B 1 265 ? -13.125 3.01 0.736 1 84.62 265 SER B N 1
ATOM 4500 C CA . SER B 1 265 ? -13.945 4.199 0.561 1 84.62 265 SER B CA 1
ATOM 4501 C C . SER B 1 265 ? -14.398 4.766 1.904 1 84.62 265 SER B C 1
ATOM 4503 O O . SER B 1 265 ? -14.234 5.961 2.166 1 84.62 265 SER B O 1
ATOM 4505 N N . PRO B 1 266 ? -14.938 3.922 2.729 1 82.69 266 PRO B N 1
ATOM 4506 C CA . PRO B 1 266 ? -15.281 4.461 4.047 1 82.69 266 PRO B CA 1
ATOM 4507 C C . PRO B 1 266 ? -14.055 4.965 4.812 1 82.69 266 PRO B C 1
ATOM 4509 O O . PRO B 1 266 ? -14.164 5.91 5.598 1 82.69 266 PRO B O 1
ATOM 4512 N N . GLN B 1 267 ? -12.961 4.383 4.566 1 85.5 267 GLN B N 1
ATOM 4513 C CA . GLN B 1 267 ? -11.742 4.832 5.223 1 85.5 267 GLN B CA 1
ATOM 4514 C C . GLN B 1 267 ? -11.344 6.223 4.746 1 85.5 267 GLN B C 1
ATOM 4516 O O . GLN B 1 267 ? -10.82 7.027 5.523 1 85.5 267 GLN B O 1
ATOM 4521 N N . ILE B 1 268 ? -11.547 6.434 3.521 1 81.06 268 ILE B N 1
ATOM 4522 C CA . ILE B 1 268 ? -11.273 7.754 2.971 1 81.06 268 ILE B CA 1
ATOM 4523 C C . ILE B 1 268 ? -12.188 8.789 3.621 1 81.06 268 ILE B C 1
ATOM 4525 O O . ILE B 1 268 ? -11.758 9.906 3.926 1 81.06 268 ILE B O 1
ATOM 4529 N N . ILE B 1 269 ? -13.375 8.375 3.857 1 76.44 269 ILE B N 1
ATOM 4530 C CA . ILE B 1 269 ? -14.336 9.258 4.512 1 76.44 269 ILE B CA 1
ATOM 4531 C C . ILE B 1 269 ? -13.875 9.562 5.934 1 76.44 269 ILE B C 1
ATOM 4533 O O . ILE B 1 269 ? -13.906 10.719 6.367 1 76.44 269 ILE B O 1
ATOM 4537 N N . ILE B 1 270 ? -13.461 8.578 6.613 1 78.62 270 ILE B N 1
ATOM 4538 C CA . ILE B 1 270 ? -12.961 8.742 7.977 1 78.62 270 ILE B CA 1
ATOM 4539 C C . ILE B 1 270 ? -11.742 9.656 7.973 1 78.62 270 ILE B C 1
ATOM 4541 O O . ILE B 1 270 ? -11.594 10.508 8.852 1 78.62 270 ILE B O 1
ATOM 4545 N N . PHE B 1 271 ? -10.953 9.555 7.027 1 79.25 271 PHE B N 1
ATOM 4546 C CA . PHE B 1 271 ? -9.742 10.352 6.895 1 79.25 271 PHE B CA 1
ATOM 4547 C C . PHE B 1 271 ? -10.086 11.82 6.664 1 79.25 271 PHE B C 1
ATOM 4549 O O . PHE B 1 271 ? -9.438 12.711 7.219 1 79.25 271 PHE B O 1
ATOM 4556 N N . ARG B 1 272 ? -11.039 11.992 6.008 1 72.69 272 ARG B N 1
ATOM 4557 C CA . ARG B 1 272 ? -11.453 13.367 5.73 1 72.69 272 ARG B CA 1
ATOM 4558 C C . ARG B 1 272 ? -12.039 14.016 6.977 1 72.69 272 ARG B C 1
ATOM 4560 O O . ARG B 1 272 ? -11.852 15.219 7.203 1 72.69 272 ARG B O 1
ATOM 4567 N N . VAL B 1 273 ? -12.789 13.305 7.648 1 71.94 273 VAL B N 1
ATOM 4568 C CA . VAL B 1 273 ? -13.344 13.812 8.898 1 71.94 273 VAL B CA 1
ATOM 4569 C C . VAL B 1 273 ? -12.219 14.141 9.875 1 71.94 273 VAL B C 1
ATOM 4571 O O . VAL B 1 273 ? -12.273 15.141 10.586 1 71.94 273 VAL B O 1
ATOM 4574 N N . ALA B 1 274 ? -11.25 13.336 9.781 1 73.31 274 ALA B N 1
ATOM 4575 C CA . ALA B 1 274 ? -10.109 13.539 10.672 1 73.31 274 ALA B CA 1
ATOM 4576 C C . ALA B 1 274 ? -9.336 14.797 10.289 1 73.31 274 ALA B C 1
ATOM 4578 O O . ALA B 1 274 ? -8.758 15.461 11.148 1 73.31 274 ALA B O 1
ATOM 4579 N N . LEU B 1 275 ? -9.281 15.062 9 1 68.81 275 LEU B N 1
ATOM 4580 C CA . LEU B 1 275 ? -8.602 16.266 8.508 1 68.81 275 LEU B CA 1
ATOM 4581 C C . LEU B 1 275 ? -9.398 17.516 8.844 1 68.81 275 LEU B C 1
ATOM 4583 O O . LEU B 1 275 ? -8.883 18.625 8.75 1 68.81 275 LEU B O 1
ATOM 4587 N N . GLY B 1 276 ? -10.453 17.328 9.516 1 59.06 276 GLY B N 1
ATOM 4588 C CA . GLY B 1 276 ? -11.305 18.453 9.859 1 59.06 276 GLY B CA 1
ATOM 4589 C C . GLY B 1 276 ? -12.195 18.906 8.711 1 59.06 276 GLY B C 1
ATOM 4590 O O . GLY B 1 276 ? -12.852 19.938 8.797 1 59.06 276 GLY B O 1
ATOM 4591 N N . GLN B 1 277 ? -11.984 18.25 7.715 1 53.16 277 GLN B N 1
ATOM 4592 C CA . GLN B 1 277 ? -12.773 18.641 6.555 1 53.16 277 GLN B CA 1
ATOM 4593 C C . GLN B 1 277 ? -14.109 17.891 6.523 1 53.16 277 GLN B C 1
ATOM 4595 O O . GLN B 1 277 ? -14.898 18.062 5.594 1 53.16 277 GLN B O 1
ATOM 4600 N N . GLY B 1 278 ? -14.164 17.016 7.453 1 49.41 278 GLY B N 1
ATOM 4601 C CA . GLY B 1 278 ? -15.422 16.281 7.535 1 49.41 278 GLY B CA 1
ATOM 4602 C C . GLY B 1 278 ? -16.5 17.031 8.297 1 49.41 278 GLY B C 1
ATOM 4603 O O . GLY B 1 278 ? -16.188 17.891 9.141 1 49.41 278 GLY B O 1
ATOM 4604 N N . TRP B 1 279 ? -17.656 17.328 7.691 1 45.41 279 TRP B N 1
ATOM 4605 C CA . TRP B 1 279 ? -18.797 18 8.289 1 45.41 279 TRP B CA 1
ATOM 4606 C C . TRP B 1 279 ? -19.172 17.359 9.625 1 45.41 279 TRP B C 1
ATOM 4608 O O . TRP B 1 279 ? -19.391 16.141 9.695 1 45.41 279 TRP B O 1
ATOM 4618 N N . THR B 1 280 ? -18.469 17.844 10.672 1 42.56 280 THR B N 1
ATOM 4619 C CA . THR B 1 280 ? -18.953 17.391 11.969 1 42.56 280 THR B CA 1
ATOM 4620 C C . THR B 1 280 ? -20.391 17.844 12.203 1 42.56 280 THR B C 1
ATOM 4622 O O . THR B 1 280 ? -20.875 18.766 11.539 1 42.56 280 THR B O 1
ATOM 4625 N N . GLN B 1 281 ? -21.109 17.078 12.875 1 45.78 281 GLN B N 1
ATOM 4626 C CA . GLN B 1 281 ? -22.453 17.438 13.297 1 45.78 281 GLN B CA 1
ATOM 4627 C C . GLN B 1 281 ? -22.531 18.922 13.672 1 45.78 281 GLN B C 1
ATOM 4629 O O . GLN B 1 281 ? -23.547 19.578 13.414 1 45.78 281 GLN B O 1
ATOM 4634 N N . GLN B 1 282 ? -21.547 19.312 14.172 1 44.78 282 GLN B N 1
ATOM 4635 C CA . GLN B 1 282 ? -21.594 20.688 14.664 1 44.78 282 GLN B CA 1
ATOM 4636 C C . GLN B 1 282 ? -21.641 21.672 13.508 1 44.78 282 GLN B C 1
ATOM 4638 O O . GLN B 1 282 ? -22.359 22.672 13.562 1 44.78 282 GLN B O 1
ATOM 4643 N N . MET B 1 283 ? -20.969 21.266 12.562 1 45.81 283 MET B N 1
ATOM 4644 C CA . MET B 1 283 ? -21 22.172 11.414 1 45.81 283 MET B CA 1
ATOM 4645 C C . MET B 1 283 ? -22.344 22.125 10.719 1 45.81 283 MET B C 1
ATOM 4647 O O . MET B 1 283 ? -22.859 23.141 10.266 1 45.81 283 MET B O 1
ATOM 4651 N N . ALA B 1 284 ? -22.828 20.953 10.766 1 46.19 284 ALA B N 1
ATOM 4652 C CA . ALA B 1 284 ? -24.156 20.797 10.203 1 46.19 284 ALA B CA 1
ATOM 4653 C C . ALA B 1 284 ? -25.203 21.547 11.031 1 46.19 284 ALA B C 1
ATOM 4655 O O . ALA B 1 284 ? -26.078 22.203 10.484 1 46.19 284 ALA B O 1
ATOM 4656 N N . SER B 1 285 ? -25.062 21.344 12.305 1 47.28 285 SER B N 1
ATOM 4657 C CA . SER B 1 285 ? -26 22.016 13.195 1 47.28 285 SER B CA 1
ATOM 4658 C C . SER B 1 285 ? -25.781 23.531 13.156 1 47.28 285 SER B C 1
ATOM 4660 O O . SER B 1 285 ? -26.75 24.297 13.227 1 47.28 285 SER B O 1
ATOM 4662 N N . GLN B 1 286 ? -24.594 23.844 13.125 1 45.69 286 GLN B N 1
ATOM 4663 C CA . GLN B 1 286 ? -24.359 25.281 13.094 1 45.69 286 GLN B CA 1
ATOM 4664 C C . GLN B 1 286 ? -24.906 25.891 11.812 1 45.69 286 GLN B C 1
ATOM 4666 O O . GLN B 1 286 ? -25.453 27 11.844 1 45.69 286 GLN B O 1
ATOM 4671 N N . LEU B 1 287 ? -24.797 25.109 10.969 1 46.84 287 LEU B N 1
ATOM 4672 C CA . LEU B 1 287 ? -25.328 25.609 9.695 1 46.84 287 LEU B CA 1
ATOM 4673 C C . LEU B 1 287 ? -26.844 25.641 9.711 1 46.84 287 LEU B C 1
ATOM 4675 O O . LEU B 1 287 ? -27.453 26.578 9.18 1 46.84 287 LEU B O 1
ATOM 4679 N N . SER B 1 288 ? -27.375 24.609 10.281 1 47.5 288 SER B N 1
ATOM 4680 C CA . SER B 1 288 ? -28.828 24.625 10.453 1 47.5 288 SER B CA 1
ATOM 4681 C C . SER B 1 288 ? -29.266 25.781 11.336 1 47.5 288 SER B C 1
ATOM 4683 O O . SER B 1 288 ? -30.312 26.375 11.102 1 47.5 288 SER B O 1
ATOM 4685 N N . SER B 1 289 ? -28.438 26.031 12.289 1 47.19 289 SER B N 1
ATOM 4686 C CA . SER B 1 289 ? -28.781 27.141 13.164 1 47.19 289 SER B CA 1
ATOM 4687 C C . SER B 1 289 ? -28.625 28.484 12.438 1 47.19 289 SER B C 1
ATOM 4689 O O . SER B 1 289 ? -29.422 29.391 12.641 1 47.19 289 SER B O 1
ATOM 4691 N N . ILE B 1 290 ? -27.672 28.516 11.734 1 45.38 290 ILE B N 1
ATOM 4692 C CA . ILE B 1 290 ? -27.5 29.766 10.992 1 45.38 290 ILE B CA 1
ATOM 4693 C C . ILE B 1 290 ? -28.656 29.938 10.008 1 45.38 290 ILE B C 1
ATOM 4695 O O . ILE B 1 290 ? -29.156 31.047 9.82 1 45.38 290 ILE B O 1
ATOM 4699 N N . MET B 1 291 ? -29.125 28.875 9.57 1 46.44 291 MET B N 1
ATOM 4700 C CA . MET B 1 291 ? -30.25 28.906 8.648 1 46.44 291 MET B CA 1
ATOM 4701 C C . MET B 1 291 ? -31.531 29.297 9.383 1 46.44 291 MET B C 1
ATOM 4703 O O . MET B 1 291 ? -32.375 30.031 8.836 1 46.44 291 MET B O 1
ATOM 4707 N N . PHE B 1 292 ? -31.641 28.766 10.578 1 46.81 292 PHE B N 1
ATOM 4708 C CA . PHE B 1 292 ? -32.812 29.156 11.367 1 46.81 292 PHE B CA 1
ATOM 4709 C C . PHE B 1 292 ? -32.719 30.625 11.766 1 46.81 292 PHE B C 1
ATOM 4711 O O . PHE B 1 292 ? -33.75 31.328 11.797 1 46.81 292 PHE B O 1
ATOM 4718 N N . THR B 1 293 ? -31.547 31.016 12.156 1 43.97 293 THR B N 1
ATOM 4719 C CA . THR B 1 293 ? -31.438 32.406 12.547 1 43.97 293 THR B CA 1
ATOM 4720 C C . THR B 1 293 ? -31.609 33.312 11.328 1 43.97 293 THR B C 1
ATOM 4722 O O . THR B 1 293 ? -32.188 34.406 11.438 1 43.97 293 THR B O 1
ATOM 4725 N N . ALA B 1 294 ? -31.156 32.875 10.289 1 42.78 294 ALA B N 1
ATOM 4726 C CA . ALA B 1 294 ? -31.297 33.719 9.094 1 42.78 294 ALA B CA 1
ATOM 4727 C C . ALA B 1 294 ? -32.75 33.688 8.594 1 42.78 294 ALA B C 1
ATOM 4729 O O . ALA B 1 294 ? -33.25 34.688 8.078 1 42.78 294 ALA B O 1
ATOM 4730 N N . SER B 1 295 ? -33.344 32.562 8.773 1 40 295 SER B N 1
ATOM 4731 C CA . SER B 1 295 ? -34.75 32.562 8.398 1 40 295 SER B CA 1
ATOM 4732 C C . SER B 1 295 ? -35.594 33.312 9.406 1 40 295 SER B C 1
ATOM 4734 O O . SER B 1 295 ? -36.656 33.844 9.055 1 40 295 SER B O 1
ATOM 4736 N N . GLY B 1 296 ? -35.188 33.375 10.734 1 37.66 296 GLY B N 1
ATOM 4737 C CA . GLY B 1 296 ? -35.969 34.125 11.703 1 37.66 296 GLY B CA 1
ATOM 4738 C C . GLY B 1 296 ? -35.844 35.625 11.547 1 37.66 296 GLY B C 1
ATOM 4739 O O . GLY B 1 296 ? -36.688 36.375 12.055 1 37.66 296 GLY B O 1
ATOM 4740 N N . ASP B 1 297 ? -34.688 36.188 11.25 1 36.28 297 ASP B N 1
ATOM 4741 C CA . ASP B 1 297 ? -34.594 37.625 11.273 1 36.28 297 ASP B CA 1
ATOM 4742 C C . ASP B 1 297 ? -35.469 38.25 10.203 1 36.28 297 ASP B C 1
ATOM 4744 O O . ASP B 1 297 ? -35.594 39.469 10.117 1 36.28 297 ASP B O 1
ATOM 4748 N N . SER B 1 298 ? -36.031 37.625 9.266 1 34.66 298 SER B N 1
ATOM 4749 C CA . SER B 1 298 ? -36.938 38.531 8.523 1 34.66 298 SER B CA 1
ATOM 4750 C C . SER B 1 298 ? -38.125 38.938 9.367 1 34.66 298 SER B C 1
ATOM 4752 O O . SER B 1 298 ? -38.719 40 9.125 1 34.66 298 SER B O 1
ATOM 4754 N N . GLU B 1 299 ? -38.781 38.219 10.297 1 32.91 299 GLU B N 1
ATOM 4755 C CA . GLU B 1 299 ? -39.938 38.875 10.867 1 32.91 299 GLU B CA 1
ATOM 4756 C C . GLU B 1 299 ? -39.594 39.719 12.078 1 32.91 299 GLU B C 1
ATOM 4758 O O . GLU B 1 299 ? -40.125 40.812 12.266 1 32.91 299 GLU B O 1
ATOM 4763 N N . GLN B 1 300 ? -39 39.312 13.289 1 31.52 300 GLN B N 1
ATOM 4764 C CA . GLN B 1 300 ? -39.125 40.062 14.516 1 31.52 300 GLN B CA 1
ATOM 4765 C C . GLN B 1 300 ? -38 41.125 14.609 1 31.52 300 GLN B C 1
ATOM 4767 O O . GLN B 1 300 ? -36.844 40.781 14.883 1 31.52 300 GLN B O 1
ATOM 4772 N N . THR B 1 301 ? -37.562 42.031 13.789 1 31.72 301 THR B N 1
ATOM 4773 C CA . THR B 1 301 ? -37 43.312 14.141 1 31.72 301 THR B CA 1
ATOM 4774 C C . THR B 1 301 ? -37.875 44.031 15.18 1 31.72 301 THR B C 1
ATOM 4776 O O . THR B 1 301 ? -37.594 45.156 15.555 1 31.72 301 THR B O 1
ATOM 4779 N N . GLU B 1 302 ? -39.062 43.812 15.766 1 28.55 302 GLU B N 1
ATOM 4780 C CA . GLU B 1 302 ? -39.406 44.719 16.844 1 28.55 302 GLU B CA 1
ATOM 4781 C C . GLU B 1 302 ? -38.625 44.406 18.109 1 28.55 302 GLU B C 1
ATOM 4783 O O . GLU B 1 302 ? -38.594 45.219 19.062 1 28.55 302 GLU B O 1
ATOM 4788 N N . SER B 1 303 ? -38.344 43.156 18.625 1 27.62 303 SER B N 1
ATOM 4789 C CA . SER B 1 303 ? -38.031 43.156 20.047 1 27.62 303 SER B CA 1
ATOM 4790 C C . SER B 1 303 ? -36.656 43.781 20.297 1 27.62 303 SER B C 1
ATOM 4792 O O . SER B 1 303 ? -35.781 43.781 19.422 1 27.62 303 SER B O 1
ATOM 4794 N N . THR B 1 304 ? -36.344 44.5 21.594 1 27.97 304 THR B N 1
ATOM 4795 C CA . THR B 1 304 ? -35.469 45.375 22.359 1 27.97 304 THR B CA 1
ATOM 4796 C C . THR B 1 304 ? -34.062 44.781 22.484 1 27.97 304 THR B C 1
ATOM 4798 O O . THR B 1 304 ? -33.906 43.625 22.922 1 27.97 304 THR B O 1
ATOM 4801 N N . CYS B 1 305 ? -33.125 45.062 21.656 1 28.2 305 CYS B N 1
ATOM 4802 C CA . CYS B 1 305 ? -31.688 45.031 21.906 1 28.2 305 CYS B CA 1
ATOM 4803 C C . CYS B 1 305 ? -31.359 45.531 23.312 1 28.2 305 CYS B C 1
ATOM 4805 O O . CYS B 1 305 ? -31.344 46.75 23.531 1 28.2 305 CYS B O 1
ATOM 4807 N N . VAL B 1 306 ? -32.094 45.031 24.516 1 26.38 306 VAL B N 1
ATOM 4808 C CA . VAL B 1 306 ? -31.703 45.531 25.828 1 26.38 306 VAL B CA 1
ATOM 4809 C C . VAL B 1 306 ? -30.188 45.438 26 1 26.38 306 VAL B C 1
ATOM 4811 O O . VAL B 1 306 ? -29.641 44.312 26.016 1 26.38 306 VAL B O 1
ATOM 4814 N N . VAL B 1 307 ? -29.453 46.438 25.484 1 26.44 307 VAL B N 1
ATOM 4815 C CA . VAL B 1 307 ? -28.141 46.938 25.891 1 26.44 307 VAL B CA 1
ATOM 4816 C C . VAL B 1 307 ? -28.125 47.156 27.406 1 26.44 307 VAL B C 1
ATOM 4818 O O . VAL B 1 307 ? -28.891 47.969 27.922 1 26.44 307 VAL B O 1
ATOM 4821 N N . SER B 1 308 ? -28.266 46.031 28.312 1 23.73 308 SER B N 1
ATOM 4822 C CA . SER B 1 308 ? -28.125 46.281 29.734 1 23.73 308 SER B CA 1
ATOM 4823 C C . SER B 1 308 ? -27.016 47.281 30.016 1 23.73 308 SER B C 1
ATOM 4825 O O . SER B 1 308 ? -25.859 47.031 29.688 1 23.73 308 SER B O 1
ATOM 4827 N N . GLY B 1 309 ? -27.328 48.594 29.875 1 22.14 309 GLY B N 1
ATOM 4828 C CA . GLY B 1 309 ? -26.766 49.875 30.297 1 22.14 309 GLY B CA 1
ATOM 4829 C C . GLY B 1 309 ? -26.203 49.844 31.703 1 22.14 309 GLY B C 1
ATOM 4830 O O . GLY B 1 309 ? -26.266 48.812 32.375 1 22.14 309 GLY B O 1
ATOM 4831 N N . ALA B 1 310 ? -26.531 50.906 32.5 1 25.41 310 ALA B N 1
ATOM 4832 C CA . ALA B 1 310 ? -26.031 51.719 33.625 1 25.41 310 ALA B CA 1
ATOM 4833 C C . ALA B 1 310 ? -26.266 51.031 34.969 1 25.41 310 ALA B C 1
ATOM 4835 O O . ALA B 1 310 ? -26.125 51.656 36.031 1 25.41 310 ALA B O 1
ATOM 4836 N N . GLN B 1 311 ? -26.562 49.688 35.219 1 23.31 311 GLN B N 1
ATOM 4837 C CA . GLN B 1 311 ? -27.062 49.719 36.594 1 23.31 311 GLN B CA 1
ATOM 4838 C C . GLN B 1 311 ? -26.094 50.469 37.5 1 23.31 311 GLN B C 1
ATOM 4840 O O . GLN B 1 311 ? -24.891 50.156 37.5 1 23.31 311 GLN B O 1
ATOM 4845 N N . LYS B 1 312 ? -26.578 51.75 38 1 24.86 312 LYS B N 1
ATOM 4846 C CA . LYS B 1 312 ? -26.422 52.719 39.094 1 24.86 312 LYS B CA 1
ATOM 4847 C C . LYS B 1 312 ? -26.234 51.969 40.406 1 24.86 312 LYS B C 1
ATOM 4849 O O . LYS B 1 312 ? -27.188 51.375 40.938 1 24.86 312 LYS B O 1
ATOM 4854 N N . GLU B 1 313 ? -25.266 51.062 40.719 1 21.3 313 GLU B N 1
ATOM 4855 C CA . GLU B 1 313 ? -25.016 51.031 42.156 1 21.3 313 GLU B CA 1
ATOM 4856 C C . GLU B 1 313 ? -24.875 52.438 42.719 1 21.3 313 GLU B C 1
ATOM 4858 O O . GLU B 1 313 ? -24.156 53.281 42.156 1 21.3 313 GLU B O 1
ATOM 4863 N N . LYS B 1 314 ? -25.953 53.031 43.531 1 23.72 314 LYS B N 1
ATOM 4864 C CA . LYS B 1 314 ? -26.141 53.844 44.75 1 23.72 314 LYS B CA 1
ATOM 4865 C C . LYS B 1 314 ? -25.078 53.5 45.781 1 23.72 314 LYS B C 1
ATOM 4867 O O . LYS B 1 314 ? -24.766 54.312 46.656 1 23.72 314 LYS B O 1
ATOM 4872 N N . VAL B 1 315 ? -24.156 52.625 46.188 1 24.42 315 VAL B N 1
ATOM 4873 C CA . VAL B 1 315 ? -23.219 53.125 47.188 1 24.42 315 VAL B CA 1
ATOM 4874 C C . VAL B 1 315 ? -22.109 53.906 46.469 1 24.42 315 VAL B C 1
ATOM 4876 O O . VAL B 1 315 ? -21.703 53.562 45.375 1 24.42 315 VAL B O 1
#

Secondary structure (DSSP, 8-state):
-HHHHHHHHHHHHHHHHHHHHHHHHHHHHHHHHHHHHHHHHT--STTHHHHHHHHHHHHHHHHHHHHHHHHHHHHHHIIIIITTTSTTHHHHHHHHSTT-HHHHHHHHHHHHHHHHHHHHHHHHHHHHTTT-HHHHHHHHHHHHHHHHHHHHHHHHHTSTT--TTSGGGHHHHHHHHHHHHHHHHHHHHHHHHHHHHHHHHHHHHH-S-HHHHHHHHHHHHHHHHHHHHHHHHHHHHHHHHHHHHTT-TTHHHHHHHHHHHHHHHHHHHHHHHHTT-S--HHHHHHHHHHHHHHHHTTT---S------------/-HHHHHHHHHHHHHHHHHHHHHHHHHHHHHHHHHHHHHHHHT--STTHHHHHHHHHHHHHHHHHHHHHHHHHHHHHHIIIIITTTSTTHHHHHHHHSTT-HHHHHHHHHHHHHHHHHHHHHHHHHHHHTTT-HHHHHHHHHHHHHHHHHHHHHHHHHTSTT--TTSGGGHHHHHHHHHHHHHHHHHHHHHHHHHHHHHHHHHHHHH-S-HHHHHHHHHHHHHHHHHHHHHHHHHHHHHHHHHHHHTT-TTHHHHHHHHHHHHHHHHHHHHHHHHTT-S--HHHHHHHHHHHHHHHHTTT---S------------

pLDDT: mean 73.84, std 18.51, range [21.3, 94.44]

Sequence (630 aa):
MSDSQNGSSLERSIYYGIIFKAILYGIDFYMYFHSVYLFMVAGGSARSHSHGLYVVVGGTLLALLTISTFANIVFAEFMWIDHRDIFGGPLGYLNANSAVWWQTLGTVASQMSFFLGDALLLYRCYIIWDSTFSIIVCPLLLYLGALAMAILLTVQSAIPGSNFFRGKIVDFGVPWASLSVALNAIVTILIIIRILKVRHQLQAALGHNEALSDTIRMYTGVLALLVESVFPYSLFGVVFAITYGKNMDVAPAFTFIWGTFGAMSPQIIIFRVALGQGWTQQMASQLSSIMFTASGDSEQTESTCVVSGAQKEKVMSDSQNGSSLERSIYYGIIFKAILYGIDFYMYFHSVYLFMVAGGSARSHSHGLYVVVGGTLLALLTISTFANIVFAEFMWIDHRDIFGGPLGYLNANSAVWWQTLGTVASQMSFFLGDALLLYRCYIIWDSTFSIIVCPLLLYLGALAMAILLTVQSAIPGSNFFRGKIVDFGVPWASLSVALNAIVTILIIIRILKVRHQLQAALGHNEALSDTIRMYTGVLALLVESVFPYSLFGVVFAITYGKNMDVAPAFTFIWGTFGAMSPQIIIFRVALGQGWTQQMASQLSSIMFTASGDSEQTESTCVVSGAQKEKV

Nearest PDB structures (foldseek):
  8uh3-assembly1_D  TM=4.235E-01  e=3.872E-02  Homo sapiens
  7sqc-assembly1_1K  TM=2.114E-01  e=1.232E+00  Chlamydomonas reinhardtii
  2v0o-assembly2_C  TM=2.067E-01  e=2.356E+00  Homo sapiens
  7sqc-assembly1_1Y  TM=1.334E-01  e=6.722E-01  Chlamydomonas reinhardtii
  8uh3-assembly1_D  TM=4.229E-01  e=3.925E-02  Homo sapiens

Solvent-accessible surface area (backbone atoms only — not comparable to full-atom values): 31801 Å² total; per-residue (Å²): 115,66,66,60,51,54,50,44,46,33,50,47,18,43,50,54,10,50,47,48,31,32,19,50,46,21,34,43,54,47,47,50,55,50,28,52,48,40,53,59,66,61,62,61,76,90,60,45,69,66,48,48,55,51,49,49,54,45,49,49,32,49,50,26,49,48,46,20,50,50,29,51,51,52,50,49,43,42,22,55,64,75,36,37,84,42,80,72,26,37,64,31,41,46,34,65,52,42,38,37,66,63,46,45,49,14,50,48,26,43,51,49,22,38,50,51,28,52,48,51,52,51,49,51,47,34,56,69,53,72,66,47,61,77,74,47,46,62,53,48,50,37,50,53,50,22,49,52,29,46,51,52,34,53,55,52,35,47,38,75,68,33,40,71,79,44,69,77,42,39,70,31,46,32,54,23,36,49,31,48,34,48,34,52,50,51,51,50,50,53,47,48,50,49,52,50,51,50,48,50,50,45,47,68,67,65,44,95,42,71,73,48,51,52,53,50,49,49,51,51,51,42,49,50,50,52,50,59,46,46,41,61,42,41,53,37,26,49,51,24,29,52,30,45,66,67,59,40,53,57,20,53,19,33,47,34,44,31,52,47,31,33,40,38,35,47,44,50,51,50,34,36,40,43,70,62,63,32,81,43,66,61,53,44,46,47,46,50,45,50,48,48,51,58,62,48,57,73,70,68,74,74,77,79,82,77,69,84,71,79,81,75,72,90,118,115,69,67,60,50,55,50,44,47,35,49,48,18,43,50,52,10,51,47,48,31,31,18,51,46,20,34,44,53,46,48,50,56,50,26,51,48,39,54,58,67,59,62,61,76,89,61,45,69,67,48,48,53,51,49,50,53,46,49,51,33,50,50,26,47,47,47,20,52,52,31,51,51,51,50,48,43,42,22,56,63,74,36,38,83,41,81,72,27,37,64,31,40,47,34,65,51,43,38,36,66,64,46,45,47,14,50,49,27,42,51,49,24,39,49,51,28,52,47,50,53,50,49,51,47,33,56,68,52,72,66,45,61,79,74,46,48,61,52,47,50,37,50,52,50,23,49,53,29,45,51,52,34,52,55,54,33,48,36,76,66,32,42,70,80,46,68,75,42,39,70,31,46,31,54,22,36,50,32,48,34,48,34,53,50,51,52,49,49,52,49,49,50,48,51,50,52,51,48,51,50,45,46,68,68,64,46,96,42,70,74,48,50,53,53,50,48,49,52,50,50,43,49,50,49,52,51,58,47,46,41,61,40,40,52,37,25,50,51,23,30,53,30,44,66,68,59,41,54,56,21,53,19,32,47,34,45,30,52,46,32,34,39,38,34,45,44,50,51,50,35,35,40,42,70,62,64,32,81,44,66,60,54,46,46,50,48,52,46,50,48,49,51,59,63,48,56,72,71,68,74,75,79,79,82,76,70,86,69,71,87,75,75,83,124

Foldseek 3Di:
DVVVVLVVLLLVLLVLLLVLLVVLLVVLVVLLVVLVVLLVVVPDDPCNVVLVVLNVLSVLLNVLSVLLSVLSVVLNCCLQPVCQPDDPGSVVSCQQCLQPPSNLSSLVSLLVLLLSLLVVLLVLLCLLVVNDVVLSPVLVVLSVVLNVLSVVLSVQSNPGRDDSLDDPSLVSVLSSLVSSLVSLVSSLVSSVVSLVVLLVLCCVQVDPDPVSVVVSVLSVVLNVLLCVLCVVLNVLSVVLSVCSNVSHSNNSSSVSVNSSSSSRSSSSQSSCVSVVSHCDSVNSVVSVVVSVVSVPVVPPPPDDPPPVDDPDPPD/DVVVVLVVLLLVLLVLLLVLLVVLLVVLVVLLVVLVVLLVVVPDDPCNVVLVVLNVLSVLLNVLSVLLSVLSVVLNCCLQPVCQPDDPGSVVSCQQCLQPPSNLSSLVSLLVLLLSLLVVLLVLLCLLVVNDVVLSPVLVVLSVVLNVLSVVLSVQSNPGRDDSLDDPSLVSVLSSLVSSLVSLVSSLVSSVVSLVVLLVLCCVQVDPDPVSVVVSVLSVVLNVLLCVLCVVLNVLSVVLSVCSNVSHSNNSSSVSVNSSSSSRSSSSQSSCVSVVSHCDSVNSVVSVVVSVVSVPVVPPVPDDPPPVPDPPPPD

Organism: Armillaria gallica (NCBI:txid47427)